Protein AF-0000000080324370 (afdb_homodimer)

Radius of gyration: 24.75 Å; Cα contacts (8 Å, |Δi|>4): 723; chains: 2; bounding box: 44×73×67 Å

pLDDT: mean 91.65, std 9.13, range [32.22, 98.56]

Foldseek 3Di:
DQPAAEAEEAEAAQLCLQVLQLVLCVVVVFAEAELLLVLLLLLVQCVVVVQDLVDPVSSVVSLVQWDWDWDQDPSDTWIATNRHTCRPVSPDDSSLVCSLSSCLRPVSVVSSLVVLLVVRRPTHYYYYYQQCCPRSNVPHPAAAYGDEDLLSSLVSVVVVCVVVPDDPQDSVNSSVSSVVRLCSQQVRPPRHRDDDPPHHYHYCHPPDSVVSNVVVCVRRVVVPPPVD/DQPAAEAEEAEAALLCQQVLQLVLCVVVVFAEAELLLVLLLLLVQCVVVVQDLVDPVSSVVSLVQWDWDWDQDPSDTWIATNNHTCRPVSPDDSSLVCSLSSCLRPVSVVSSLVVLLVVRRNTHYYYYYQQCCPRSNVPHPAAAYGDEDLLSSLVSVVVVCVVVPDDPQDSVNSSVSSVVSLCSQQVRPPRHRDDDPPHHYHYCHPPDSVVSNVVVCVRRVVVVPPVD

Sequence (456 aa):
MRKNVVVAIDGYSSCGKSTLAKALAKTLGFIYIDSGAMYRAVTLYFIRNQVNVSDETAVADALQHIELNFDSRDYESHITLNGEEVSEEIRQMPVSENVSEVSAIKLVRKEMVKQQQRMGKSKNIVMDGRDIGTTVFPDAQVKLFMTADPKVRAERRFKELQSKGDTTTSLEDVFENLAHRDYADTTRKESPLVRAEDAIILDNTDITPKEQLEFALNKVTPFIPQLAMRKNVVVAIDGYSSCGKSTLAKALAKTLGFIYIDSGAMYRAVTLYFIRNQVNVSDETAVADALQHIELNFDSRDYESHITLNGEEVSEEIRQMPVSENVSEVSAIKLVRKEMVKQQQRMGKSKNIVMDGRDIGTTVFPDAQVKLFMTADPKVRAERRFKELQSKGDTTTSLEDVFENLAHRDYADTTRKESPLVRAEDAIILDNTDITPKEQLEFALNKVTPFIPQLA

InterPro domains:
  IPR003136 Cytidylate kinase [MF_00238] (5-224)
  IPR003136 Cytidylate kinase [TIGR00017] (4-219)
  IPR011994 Cytidylate kinase domain [PF02224] (7-220)
  IPR011994 Cytidylate kinase domain [cd02020] (6-205)
  IPR027417 P-loop containing nucleoside triphosphate hydrolase [G3DSA:3.40.50.300] (1-224)
  IPR027417 P-loop containing nucleoside triphosphate hydrolase [SSF52540] (5-218)

Organism: NCBI:txid1503925

Secondary structure (DSSP, 8-state):
--SS-EEEEEE-TTSSHHHHHHHHHHHHTPEEEEHHHHHHHHHHHHHHTT--TT-HHHHHHHHTT--EEEEEETTEEEEEETTEE-TTGGGSHHHHTTHHHHHT-HHHHHHHHHHHHHHTSSS-EEEEESSIIIII-TT-SEEEEEE--HHHHHHHHHHHHHHTT--S--HHHHHHHHHHHHHHHHH-SSS-----TTPEEEE-TT--HHHHHHHHHHHHGGG-STT-/--SS-EEEEEE-TTSSHHHHHHHHHHHHTPEEEEHHHHHHHHHHHHHHTT--TT-HHHHHHHHTT--EEEEEETTEEEEEETTEE-TTGGGSHHHHTTHHHHHT-HHHHHHHHHHHHHHTSSS-EEEEESSIIIII-TT-SEEEEEE--HHHHHHHHHHHHHHTT--S--HHHHHHHHHHHHHHHHH-SSS-----TTPEEEE-TT--HHHHHHHHHHHHGGG-STT-

Solvent-accessible surface area (backbone atoms only — not comparable to full-atom values): 24807 Å² total; per-residue (Å²): 128,79,90,43,49,37,38,18,33,20,42,59,83,56,41,50,54,66,63,46,35,41,53,49,11,61,75,69,71,30,46,57,42,62,52,58,58,53,44,20,46,52,32,42,50,33,61,78,66,66,53,50,85,85,36,68,67,51,47,55,56,53,56,74,72,62,45,77,48,76,43,77,54,94,80,35,79,37,38,25,57,68,82,39,78,39,62,66,62,39,72,35,64,78,27,67,75,42,26,66,66,49,56,46,35,61,68,54,41,56,54,50,42,54,52,53,43,60,64,50,63,83,34,43,30,22,36,33,36,43,32,31,36,57,68,56,35,59,77,41,82,36,31,37,33,33,36,52,47,69,65,60,21,28,50,51,46,48,52,54,41,41,76,74,66,47,82,75,78,48,66,66,54,41,30,43,52,51,26,52,48,50,48,51,42,47,63,34,88,57,72,32,42,59,84,42,93,79,39,45,78,43,71,48,62,88,50,48,75,67,56,51,45,51,53,50,47,68,67,47,48,84,73,42,77,76,85,107,126,82,90,44,50,38,37,18,33,20,42,58,83,57,41,52,56,66,63,47,35,41,53,49,11,61,75,71,70,33,45,60,42,61,51,57,58,52,44,20,46,52,32,42,52,33,60,79,65,64,52,51,84,87,36,66,66,53,44,57,57,53,56,73,72,60,44,77,47,77,43,76,56,94,79,35,78,39,37,25,56,69,80,39,80,39,61,66,63,39,71,33,65,78,27,66,76,41,26,66,66,48,57,46,35,60,69,53,40,56,53,49,42,54,51,54,42,60,67,51,62,84,34,42,31,22,35,32,37,44,31,30,37,58,67,56,35,59,78,41,81,36,31,36,32,33,36,52,46,69,66,59,21,32,51,52,47,47,51,53,42,41,76,74,66,49,82,77,76,49,65,65,56,41,30,43,51,51,26,50,48,49,48,51,43,48,64,35,88,58,73,32,41,59,84,43,92,80,38,44,76,42,70,49,62,87,50,49,74,66,56,51,44,53,54,50,46,66,66,47,50,84,71,42,75,74,84,104

Structure (mmCIF, N/CA/C/O backbone):
data_AF-0000000080324370-model_v1
#
loop_
_entity.id
_entity.type
_entity.pdbx_description
1 polymer 'Cytidylate kinase'
#
loop_
_atom_site.group_PDB
_atom_site.id
_atom_site.type_symbol
_atom_site.label_atom_id
_atom_site.label_alt_id
_atom_site.label_comp_id
_atom_site.label_asym_id
_atom_site.label_entity_id
_atom_site.label_seq_id
_atom_site.pdbx_PDB_ins_code
_atom_site.Cartn_x
_atom_site.Cartn_y
_atom_site.Cartn_z
_atom_site.occupancy
_atom_site.B_iso_or_equiv
_atom_site.auth_seq_id
_atom_site.auth_comp_id
_atom_site.auth_asym_id
_atom_site.auth_atom_id
_atom_site.pdbx_PDB_model_num
ATOM 1 N N . MET A 1 1 ? -1.672 -35.5 6.922 1 47.38 1 MET A N 1
ATOM 2 C CA . MET A 1 1 ? -0.671 -34.469 7.086 1 47.38 1 MET A CA 1
ATOM 3 C C . MET A 1 1 ? 0.372 -34.531 5.977 1 47.38 1 MET A C 1
ATOM 5 O O . MET A 1 1 ? 0.711 -35.594 5.496 1 47.38 1 MET A O 1
ATOM 9 N N . ARG A 1 2 ? 0.413 -33.375 5.156 1 59.47 2 ARG A N 1
ATOM 10 C CA . ARG A 1 2 ? 1.308 -33.438 4.008 1 59.47 2 ARG A CA 1
ATOM 11 C C . ARG A 1 2 ? 2.699 -33.906 4.422 1 59.47 2 ARG A C 1
ATOM 13 O O . ARG A 1 2 ? 3.201 -33.5 5.477 1 59.47 2 ARG A O 1
ATOM 20 N N . LYS A 1 3 ? 3.168 -34.938 3.77 1 73.94 3 LYS A N 1
ATOM 21 C CA . LYS A 1 3 ? 4.508 -35.469 4.043 1 73.94 3 LYS A CA 1
ATOM 22 C C . LYS A 1 3 ? 5.578 -34.469 3.617 1 73.94 3 LYS A C 1
ATOM 24 O O . LYS A 1 3 ? 6.621 -34.344 4.266 1 73.94 3 LYS A O 1
ATOM 29 N N . ASN A 1 4 ? 5.227 -33.625 2.598 1 89.31 4 ASN A N 1
ATOM 30 C CA . ASN A 1 4 ? 6.188 -32.656 2.107 1 89.31 4 ASN A CA 1
ATOM 31 C C . ASN A 1 4 ? 5.91 -31.266 2.68 1 89.31 4 ASN A C 1
ATOM 33 O O . ASN A 1 4 ? 4.828 -31.016 3.207 1 89.31 4 ASN A O 1
ATOM 37 N N . VAL A 1 5 ? 6.906 -30.469 2.67 1 93.88 5 VAL A N 1
ATOM 38 C CA . VAL A 1 5 ? 6.789 -29.109 3.203 1 93.88 5 VAL A CA 1
ATOM 39 C C . VAL A 1 5 ? 6.449 -28.141 2.076 1 93.88 5 VAL A C 1
ATOM 41 O O . VAL A 1 5 ? 7.102 -28.141 1.031 1 93.88 5 VAL A O 1
ATOM 44 N N . VAL A 1 6 ? 5.387 -27.375 2.268 1 95.5 6 VAL A N 1
ATOM 45 C CA . VAL A 1 6 ? 4.984 -26.328 1.334 1 95.5 6 VAL A CA 1
ATOM 46 C C . VAL A 1 6 ? 5.086 -24.969 2.014 1 95.5 6 VAL A C 1
ATOM 48 O O . VAL A 1 6 ? 4.469 -24.734 3.055 1 95.5 6 VAL A O 1
ATOM 51 N N . VAL A 1 7 ? 5.914 -24.109 1.436 1 97.31 7 VAL A N 1
ATOM 52 C CA . VAL A 1 7 ? 5.988 -22.719 1.861 1 97.31 7 VAL A CA 1
ATOM 53 C C . VAL A 1 7 ? 5.266 -21.828 0.853 1 97.31 7 VAL A C 1
ATOM 55 O O . VAL A 1 7 ? 5.703 -21.688 -0.292 1 97.31 7 VAL A O 1
ATOM 58 N N . ALA A 1 8 ? 4.168 -21.234 1.292 1 97.88 8 ALA A N 1
ATOM 59 C CA . ALA A 1 8 ? 3.379 -20.328 0.453 1 97.88 8 ALA A CA 1
ATOM 60 C C . ALA A 1 8 ? 3.752 -18.875 0.708 1 97.88 8 ALA A C 1
ATOM 62 O O . ALA A 1 8 ? 3.748 -18.422 1.854 1 97.88 8 ALA A O 1
ATOM 63 N N . ILE A 1 9 ? 4.109 -18.188 -0.334 1 98.25 9 ILE A N 1
ATOM 64 C CA . ILE A 1 9 ? 4.434 -16.766 -0.233 1 98.25 9 ILE A CA 1
ATOM 65 C C . ILE A 1 9 ? 3.469 -15.953 -1.096 1 98.25 9 ILE A C 1
ATOM 67 O O . ILE A 1 9 ? 3.529 -16.016 -2.326 1 98.25 9 ILE A O 1
ATOM 71 N N . ASP A 1 10 ? 2.545 -15.258 -0.444 1 98.38 10 ASP A N 1
ATOM 72 C CA . ASP A 1 10 ? 1.617 -14.367 -1.136 1 98.38 10 ASP A CA 1
ATOM 73 C C . ASP A 1 10 ? 1.943 -12.906 -0.851 1 98.38 10 ASP A C 1
ATOM 75 O O . ASP A 1 10 ? 2.656 -12.594 0.107 1 98.38 10 ASP A O 1
ATOM 79 N N . GLY A 1 11 ? 1.398 -12.078 -1.651 1 97.25 11 GLY A N 1
ATOM 80 C CA . GLY A 1 11 ? 1.585 -10.648 -1.434 1 97.25 11 GLY A CA 1
ATOM 81 C C . GLY A 1 11 ? 1.381 -9.82 -2.688 1 97.25 11 GLY A C 1
ATOM 82 O O . GLY A 1 11 ? 1.076 -10.367 -3.752 1 97.25 11 GLY A O 1
ATOM 83 N N . TYR A 1 12 ? 1.552 -8.523 -2.553 1 95.38 12 TYR A N 1
ATOM 84 C CA . TYR A 1 12 ? 1.344 -7.574 -3.645 1 95.38 12 TYR A CA 1
ATOM 85 C C . TYR A 1 12 ? 2.496 -7.629 -4.641 1 95.38 12 TYR A C 1
ATOM 87 O O . TYR A 1 12 ? 3.555 -8.195 -4.344 1 95.38 12 TYR A O 1
ATOM 95 N N . SER A 1 13 ? 2.217 -7.094 -5.785 1 90.88 13 SER A N 1
ATOM 96 C CA . SER A 1 13 ? 3.27 -7.023 -6.793 1 90.88 13 SER A CA 1
ATOM 97 C C . SER A 1 13 ? 4.422 -6.137 -6.328 1 90.88 13 SER A C 1
ATOM 99 O O . SER A 1 13 ? 4.207 -5.16 -5.605 1 90.88 13 SER A O 1
ATOM 101 N N . SER A 1 14 ? 5.609 -6.523 -6.676 1 92.5 14 SER A N 1
ATOM 102 C CA . SER A 1 14 ? 6.824 -5.734 -6.488 1 92.5 14 SER A CA 1
ATOM 103 C C . SER A 1 14 ? 7.184 -5.621 -5.012 1 92.5 14 SER A C 1
ATOM 105 O O . SER A 1 14 ? 7.738 -4.605 -4.574 1 92.5 14 SER A O 1
ATOM 107 N N . CYS A 1 15 ? 6.824 -6.641 -4.223 1 94.88 15 CYS A N 1
ATOM 108 C CA . CYS A 1 15 ? 7.195 -6.672 -2.812 1 94.88 15 CYS A CA 1
ATOM 109 C C . CYS A 1 15 ? 8.383 -7.598 -2.58 1 94.88 15 CYS A C 1
ATOM 111 O O . CYS A 1 15 ? 8.742 -7.879 -1.435 1 94.88 15 CYS A O 1
ATOM 113 N N . GLY A 1 16 ? 8.914 -8.219 -3.637 1 92.25 16 GLY A N 1
ATOM 114 C CA . GLY A 1 16 ? 10.117 -9.023 -3.498 1 92.25 16 GLY A CA 1
ATOM 115 C C . GLY A 1 16 ? 9.836 -10.492 -3.248 1 92.25 16 GLY A C 1
ATOM 116 O O . GLY A 1 16 ? 10.695 -11.219 -2.76 1 92.25 16 GLY A O 1
ATOM 117 N N . LYS A 1 17 ? 8.688 -10.969 -3.5 1 94.25 17 LYS A N 1
ATOM 118 C CA . LYS A 1 17 ? 8.289 -12.344 -3.232 1 94.25 17 LYS A CA 1
ATOM 119 C C . LYS A 1 17 ? 9.18 -13.328 -3.979 1 94.25 17 LYS A C 1
ATOM 121 O O . LYS A 1 17 ? 9.648 -14.312 -3.398 1 94.25 17 LYS A O 1
ATOM 126 N N . SER A 1 18 ? 9.359 -13.062 -5.316 1 90.81 18 SER A N 1
ATOM 127 C CA . SER A 1 18 ? 10.133 -13.984 -6.137 1 90.81 18 SER A CA 1
ATOM 128 C C . SER A 1 18 ? 11.578 -14.062 -5.664 1 90.81 18 SER A C 1
ATOM 130 O O . SER A 1 18 ? 12.18 -15.141 -5.648 1 90.81 18 SER A O 1
ATOM 132 N N . THR A 1 19 ? 12.156 -12.898 -5.309 1 91.62 19 THR A N 1
ATOM 133 C CA . THR A 1 19 ? 13.516 -12.859 -4.789 1 91.62 19 THR A CA 1
ATOM 134 C C . THR A 1 19 ? 13.641 -13.703 -3.527 1 91.62 19 THR A C 1
ATOM 136 O O . THR A 1 19 ? 14.555 -14.523 -3.408 1 91.62 19 THR A O 1
ATOM 139 N N . LEU A 1 20 ? 12.734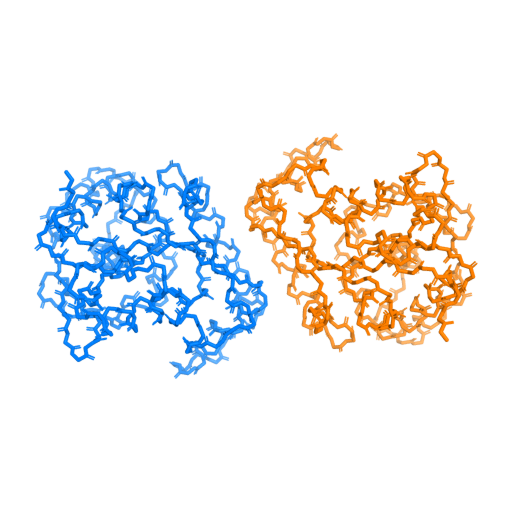 -13.547 -2.617 1 96 20 LEU A N 1
ATOM 140 C CA . LEU A 1 20 ? 12.742 -14.32 -1.382 1 96 20 LEU A CA 1
ATOM 141 C C . LEU A 1 20 ? 12.523 -15.805 -1.669 1 96 20 LEU A C 1
ATOM 143 O O . LEU A 1 20 ? 13.211 -16.656 -1.114 1 96 20 LEU A O 1
ATOM 147 N N . ALA A 1 21 ? 11.531 -16.078 -2.49 1 95.06 21 ALA A N 1
ATOM 148 C CA . ALA A 1 21 ? 11.172 -17.469 -2.791 1 95.06 21 ALA A CA 1
ATOM 149 C C . ALA A 1 21 ? 12.359 -18.234 -3.371 1 95.06 21 ALA A C 1
ATOM 151 O O . ALA A 1 21 ? 12.641 -19.359 -2.955 1 95.06 21 ALA A O 1
ATOM 152 N N . LYS A 1 22 ? 13.047 -17.609 -4.273 1 91.88 22 LYS A N 1
ATOM 153 C CA . LYS A 1 22 ? 14.211 -18.219 -4.898 1 91.88 22 LYS A CA 1
ATOM 154 C C . LYS A 1 22 ? 15.32 -18.484 -3.879 1 91.88 22 LYS A C 1
ATOM 156 O O . LYS A 1 22 ? 15.883 -19.578 -3.826 1 91.88 22 LYS A O 1
ATOM 161 N N . ALA A 1 23 ? 15.617 -17.453 -3.127 1 94.5 23 ALA A N 1
ATOM 162 C CA . ALA A 1 23 ? 16.672 -17.578 -2.125 1 94.5 23 ALA A CA 1
ATOM 163 C C . ALA A 1 23 ? 16.328 -18.656 -1.093 1 94.5 23 ALA A C 1
ATOM 165 O O . ALA A 1 23 ? 17.203 -19.438 -0.702 1 94.5 23 ALA A O 1
ATOM 166 N N . LEU A 1 24 ? 15.109 -18.703 -0.666 1 95.69 24 LEU A N 1
ATOM 167 C CA . LEU A 1 24 ? 14.648 -19.672 0.326 1 95.69 24 LEU A CA 1
ATOM 168 C C . LEU A 1 24 ? 14.719 -21.094 -0.223 1 95.69 24 LEU A C 1
ATOM 170 O O . LEU A 1 24 ? 15.203 -22 0.453 1 95.69 24 LEU A O 1
ATOM 174 N N . ALA A 1 25 ? 14.227 -21.266 -1.426 1 92.56 25 ALA A N 1
ATOM 175 C CA . ALA A 1 25 ? 14.266 -22.578 -2.078 1 92.56 25 ALA A CA 1
ATOM 176 C C . ALA A 1 25 ? 15.695 -23.062 -2.229 1 92.56 25 ALA A C 1
ATOM 178 O O . ALA A 1 25 ? 15.992 -24.234 -1.943 1 92.56 25 ALA A O 1
ATOM 179 N N . LYS A 1 26 ? 16.562 -22.188 -2.631 1 91.62 26 LYS A N 1
ATOM 180 C CA . LYS A 1 26 ? 17.969 -22.531 -2.801 1 91.62 26 LYS A CA 1
ATOM 181 C C . LYS A 1 26 ? 18.594 -22.953 -1.476 1 91.62 26 LYS A C 1
ATOM 183 O O . LYS A 1 26 ? 19.281 -23.984 -1.408 1 91.62 26 LYS A O 1
ATOM 188 N N . THR A 1 27 ? 18.375 -22.234 -0.472 1 93.75 27 THR A N 1
ATOM 189 C CA . THR A 1 27 ? 18.969 -22.484 0.836 1 93.75 27 THR A CA 1
ATOM 190 C C . THR A 1 27 ? 18.469 -23.797 1.416 1 93.75 27 THR A C 1
ATOM 192 O O . THR A 1 27 ? 19.234 -24.547 2.033 1 93.75 27 THR A O 1
ATOM 195 N N . LEU A 1 28 ? 17.203 -24.156 1.144 1 93.12 28 LEU A N 1
ATOM 196 C CA . LEU A 1 28 ? 16.578 -25.312 1.768 1 93.12 28 LEU A CA 1
ATOM 197 C C . LEU A 1 28 ? 16.656 -26.531 0.858 1 93.12 28 LEU A C 1
ATOM 199 O O . LEU A 1 28 ? 16.375 -27.656 1.285 1 93.12 28 LEU A O 1
ATOM 203 N N . GLY A 1 29 ? 17.016 -26.297 -0.378 1 88.5 29 GLY A N 1
ATOM 204 C CA . GLY A 1 29 ? 16.969 -27.375 -1.359 1 88.5 29 GLY A CA 1
ATOM 205 C C . GLY A 1 29 ? 15.562 -27.719 -1.798 1 88.5 29 GLY A C 1
ATOM 206 O O . GLY A 1 29 ? 15.258 -28.891 -2.047 1 88.5 29 GLY A O 1
ATOM 207 N N . PHE A 1 30 ? 14.641 -26.766 -1.726 1 90.56 30 PHE A N 1
ATOM 208 C CA . PHE A 1 30 ? 13.258 -26.938 -2.16 1 90.56 30 PHE A CA 1
ATOM 209 C C . PHE A 1 30 ? 13.109 -26.562 -3.629 1 90.56 30 PHE A C 1
ATOM 211 O O . PHE A 1 30 ? 13.992 -25.938 -4.215 1 90.56 30 PHE A O 1
ATOM 218 N N . ILE A 1 31 ? 12.055 -26.953 -4.215 1 87.5 31 ILE A N 1
ATOM 219 C CA . ILE A 1 31 ? 11.711 -26.516 -5.566 1 87.5 31 ILE A CA 1
ATOM 220 C C . ILE A 1 31 ? 10.977 -25.188 -5.516 1 87.5 31 ILE A C 1
ATOM 222 O O . ILE A 1 31 ? 10.055 -25 -4.715 1 87.5 31 ILE A O 1
ATOM 226 N N . TYR A 1 32 ? 11.43 -24.328 -6.301 1 91.69 32 TYR A N 1
ATOM 227 C CA . TYR A 1 32 ? 10.766 -23.031 -6.422 1 91.69 32 TYR A CA 1
ATOM 228 C C . TYR A 1 32 ? 9.75 -23.047 -7.562 1 91.69 32 TYR A C 1
ATOM 230 O O . TYR A 1 32 ? 10.062 -23.484 -8.672 1 91.69 32 TYR A O 1
ATOM 238 N N . ILE A 1 33 ? 8.516 -22.516 -7.27 1 88.75 33 ILE A N 1
ATOM 239 C CA . ILE A 1 33 ? 7.477 -22.438 -8.289 1 88.75 33 ILE A CA 1
ATOM 240 C C . ILE A 1 33 ? 6.93 -21.016 -8.352 1 88.75 33 ILE A C 1
ATOM 242 O O . ILE A 1 33 ? 6.422 -20.484 -7.352 1 88.75 33 ILE A O 1
ATOM 246 N N . ASP A 1 34 ? 7.023 -20.406 -9.461 1 91.75 34 ASP A N 1
ATOM 247 C CA . ASP A 1 34 ? 6.477 -19.078 -9.75 1 91.75 34 ASP A CA 1
ATOM 248 C C . ASP A 1 34 ? 5.074 -19.188 -10.344 1 91.75 34 ASP A C 1
ATOM 250 O O . ASP A 1 34 ? 4.91 -19.297 -11.555 1 91.75 34 ASP A O 1
ATOM 254 N N . SER A 1 35 ? 4.078 -19.031 -9.531 1 93.06 35 SER A N 1
ATOM 255 C CA . SER A 1 35 ? 2.711 -19.156 -10.023 1 93.06 35 SER A CA 1
ATOM 256 C C . SER A 1 35 ? 2.369 -18.062 -11.023 1 93.06 35 SER A C 1
ATOM 258 O O . SER A 1 35 ? 1.588 -18.266 -11.953 1 93.06 35 SER A O 1
ATOM 260 N N . GLY A 1 36 ? 2.939 -16.891 -10.875 1 92.56 36 GLY A N 1
ATOM 261 C CA . GLY A 1 36 ? 2.729 -15.805 -11.812 1 92.56 36 GLY A CA 1
ATOM 262 C C . GLY A 1 36 ? 3.17 -16.141 -13.227 1 92.56 36 GLY A C 1
ATOM 263 O O . GLY A 1 36 ? 2.488 -15.805 -14.195 1 92.56 36 GLY A O 1
ATOM 264 N N . ALA A 1 37 ? 4.277 -16.812 -13.281 1 92 37 ALA A N 1
ATOM 265 C CA . ALA A 1 37 ? 4.805 -17.203 -14.586 1 92 37 ALA A CA 1
ATOM 266 C C . ALA A 1 37 ? 3.822 -18.125 -15.32 1 92 37 ALA A C 1
ATOM 268 O O . ALA A 1 37 ? 3.721 -18.078 -16.547 1 92 37 ALA A O 1
ATOM 269 N N . MET A 1 38 ? 3.088 -18.906 -14.562 1 93.75 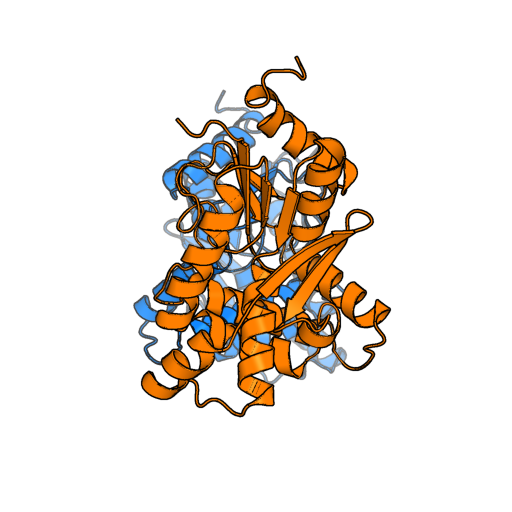38 MET A N 1
ATOM 270 C CA . MET A 1 38 ? 2.117 -19.812 -15.172 1 93.75 38 MET A CA 1
ATOM 271 C C . MET A 1 38 ? 0.989 -19.031 -15.836 1 93.75 38 MET A C 1
ATOM 273 O O . MET A 1 38 ? 0.643 -19.281 -16.984 1 93.75 38 MET A O 1
ATOM 277 N N . TYR A 1 39 ? 0.466 -18.078 -15.164 1 96 39 TYR A N 1
ATOM 278 C CA . TYR A 1 39 ? -0.613 -17.266 -15.719 1 96 39 TYR A CA 1
ATOM 279 C C . TYR A 1 39 ? -0.121 -16.438 -16.891 1 96 39 TYR A C 1
ATOM 281 O O . TYR A 1 39 ? -0.85 -16.234 -17.875 1 96 39 TYR A O 1
ATOM 289 N N . ARG A 1 40 ? 1.081 -16.016 -16.797 1 95.12 40 ARG A N 1
ATOM 290 C CA . ARG A 1 40 ? 1.671 -15.25 -17.875 1 95.12 40 ARG A CA 1
ATOM 291 C C . ARG A 1 40 ? 1.858 -16.109 -19.125 1 95.12 40 ARG A C 1
ATOM 293 O O . ARG A 1 40 ? 1.646 -15.656 -20.25 1 95.12 40 ARG A O 1
ATOM 300 N N . ALA A 1 41 ? 2.262 -17.344 -18.859 1 96.38 41 ALA A N 1
ATOM 301 C CA . ALA A 1 41 ? 2.434 -18.25 -19.984 1 96.38 41 ALA A CA 1
ATOM 302 C C . ALA A 1 41 ? 1.101 -18.531 -20.672 1 96.38 41 ALA A C 1
ATOM 304 O O . ALA A 1 41 ? 1.022 -18.562 -21.906 1 96.38 41 ALA A O 1
ATOM 305 N N . VAL A 1 42 ? 0.092 -18.734 -19.922 1 97.31 42 VAL A N 1
ATOM 306 C CA . VAL A 1 42 ? -1.245 -18.922 -20.469 1 97.31 42 VAL A CA 1
ATOM 307 C C . VAL A 1 42 ? -1.67 -17.688 -21.25 1 97.31 42 VAL A C 1
ATOM 309 O O . VAL A 1 42 ? -2.219 -17.781 -22.344 1 97.31 42 VAL A O 1
ATOM 312 N N . THR A 1 43 ? -1.415 -16.547 -20.688 1 97.69 43 THR A N 1
ATOM 313 C CA . THR A 1 43 ? -1.738 -15.289 -21.344 1 97.69 43 THR A CA 1
ATOM 314 C C . THR A 1 43 ?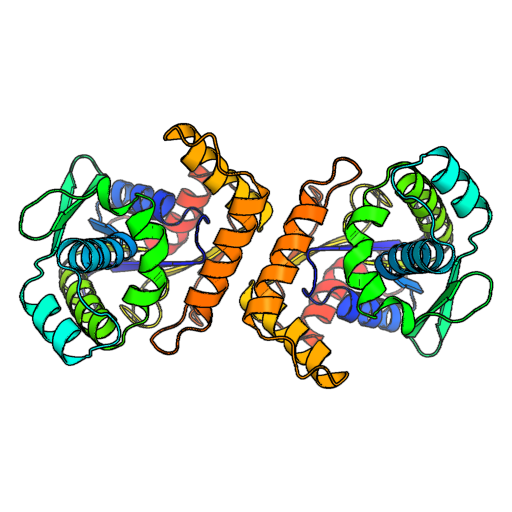 -1.011 -15.172 -22.688 1 97.69 43 THR A C 1
ATOM 316 O O . THR A 1 43 ? -1.6 -14.758 -23.688 1 97.69 43 THR A O 1
ATOM 319 N N . LEU A 1 44 ? 0.245 -15.523 -22.656 1 97.75 44 LEU A N 1
ATOM 320 C CA . LEU A 1 44 ? 1.028 -15.516 -23.891 1 97.75 44 LEU A CA 1
ATOM 321 C C . LEU A 1 44 ? 0.386 -16.391 -24.953 1 97.75 44 LEU A C 1
ATOM 323 O O . LEU A 1 44 ? 0.252 -15.984 -26.109 1 97.75 44 LEU A O 1
ATOM 327 N N . TYR A 1 45 ? -0.029 -17.594 -24.562 1 98.12 45 TYR A N 1
ATOM 328 C CA . TYR A 1 45 ? -0.705 -18.484 -25.484 1 98.12 45 TYR A CA 1
ATOM 329 C C . TYR A 1 45 ? -1.965 -17.844 -26.047 1 98.12 45 TYR A C 1
ATOM 331 O O . TYR A 1 45 ? -2.227 -17.922 -27.25 1 98.12 45 TYR A O 1
ATOM 339 N N . PHE A 1 46 ? -2.738 -17.234 -25.172 1 98.19 46 PHE A N 1
ATOM 340 C CA . PHE A 1 46 ? -3.98 -16.594 -25.594 1 98.19 46 PHE A CA 1
ATOM 341 C C . PHE A 1 46 ? -3.709 -15.484 -26.609 1 98.19 46 PHE A C 1
ATOM 343 O O . PHE A 1 46 ? -4.43 -15.352 -27.594 1 98.19 46 PHE A O 1
ATOM 350 N N . ILE A 1 47 ? -2.676 -14.719 -26.359 1 97.44 47 ILE A N 1
ATOM 351 C CA . ILE A 1 47 ? -2.305 -13.625 -27.266 1 97.44 47 ILE A CA 1
ATOM 352 C C . ILE A 1 47 ? -1.87 -14.195 -28.609 1 97.44 47 ILE A C 1
ATOM 354 O O . ILE A 1 47 ? -2.377 -13.781 -29.656 1 97.44 47 ILE A O 1
ATOM 358 N N . ARG A 1 48 ? -0.955 -15.18 -28.562 1 97.44 48 ARG A N 1
ATOM 359 C CA . ARG A 1 48 ? -0.391 -15.758 -29.781 1 97.44 48 ARG A CA 1
ATOM 360 C C . ARG A 1 48 ? -1.48 -16.391 -30.641 1 97.44 48 ARG A C 1
ATOM 362 O O . ARG A 1 48 ? -1.382 -16.391 -31.859 1 97.44 48 ARG A O 1
ATOM 369 N N . ASN A 1 49 ? -2.516 -16.875 -30.047 1 97.5 49 ASN A N 1
ATOM 370 C CA . ASN A 1 49 ? -3.547 -17.625 -30.766 1 97.5 49 ASN A CA 1
ATOM 371 C C . ASN A 1 49 ? -4.84 -16.812 -30.875 1 97.5 49 ASN A C 1
ATOM 373 O O . ASN A 1 49 ? -5.879 -17.359 -31.266 1 97.5 49 ASN A O 1
ATOM 377 N N . GLN A 1 50 ? -4.812 -15.602 -30.375 1 97 50 GLN A N 1
ATOM 378 C CA . GLN A 1 50 ? -5.938 -14.68 -30.469 1 97 50 GLN A CA 1
ATOM 379 C C . GLN A 1 50 ? -7.191 -15.273 -29.844 1 97 50 GLN A C 1
ATOM 381 O O . GLN A 1 50 ? -8.266 -15.266 -30.453 1 97 50 GLN A O 1
ATOM 386 N N . VAL A 1 51 ? -7.008 -15.812 -28.719 1 97.12 51 VAL A N 1
ATOM 387 C CA . VAL A 1 51 ? -8.125 -16.406 -28 1 97.12 51 VAL A CA 1
ATOM 388 C C . VAL A 1 51 ? -9.031 -15.297 -27.453 1 97.12 51 VAL A C 1
ATOM 390 O O . VAL A 1 51 ? -8.547 -14.352 -26.812 1 97.12 51 VAL A O 1
ATOM 393 N N . ASN A 1 52 ? -10.305 -15.352 -27.734 1 95.25 52 ASN A N 1
ATOM 394 C CA . ASN A 1 52 ? -11.266 -14.43 -27.141 1 95.25 52 ASN A CA 1
ATOM 395 C C . ASN A 1 52 ? -11.539 -14.766 -25.688 1 95.25 52 ASN A C 1
ATOM 397 O O . ASN A 1 52 ? -12.266 -15.719 -25.391 1 95.25 52 ASN A O 1
ATOM 401 N N . VAL A 1 53 ? -11.102 -13.961 -24.766 1 94.12 53 VAL A N 1
ATOM 402 C CA . VAL A 1 53 ? -11.117 -14.25 -23.344 1 94.12 53 VAL A CA 1
ATOM 403 C C . VAL A 1 53 ? -12.547 -14.156 -22.812 1 94.12 53 VAL A C 1
ATOM 405 O O . VAL A 1 53 ? -12.852 -14.656 -21.719 1 94.12 53 VAL A O 1
ATOM 408 N N . SER A 1 54 ? -13.438 -13.586 -23.578 1 93.38 54 SER A N 1
ATOM 409 C CA . SER A 1 54 ? -14.836 -13.469 -23.156 1 93.38 54 SER A CA 1
ATOM 410 C C . SER A 1 54 ? -15.648 -14.68 -23.594 1 93.38 54 SER A C 1
ATOM 412 O O . SER A 1 54 ? -16.797 -14.828 -23.203 1 93.38 54 SER A O 1
ATOM 414 N N . ASP A 1 55 ? -15.094 -15.539 -24.406 1 95.12 55 ASP A N 1
ATOM 415 C CA . ASP A 1 55 ? -15.734 -16.75 -24.906 1 95.12 55 ASP A CA 1
ATOM 416 C C . ASP A 1 55 ? -15.281 -17.984 -24.109 1 95.12 55 ASP A C 1
ATOM 418 O O . ASP A 1 55 ? -14.219 -18.531 -24.359 1 95.12 55 ASP A O 1
ATOM 422 N N . GLU A 1 56 ? -16.125 -18.469 -23.312 1 93.94 56 GLU A N 1
ATOM 423 C CA . GLU A 1 56 ? -15.805 -19.562 -22.406 1 93.94 56 GLU A CA 1
ATOM 424 C C . GLU A 1 56 ? -15.398 -20.812 -23.172 1 93.94 56 GLU A C 1
ATOM 426 O O . GLU A 1 56 ? -14.531 -21.578 -22.734 1 93.94 56 GLU A O 1
ATOM 431 N N . THR A 1 57 ? -16.078 -20.969 -24.234 1 96.38 57 THR A N 1
ATOM 432 C CA . THR A 1 57 ? -15.781 -22.141 -25.062 1 96.38 57 THR A CA 1
ATOM 433 C C . THR A 1 57 ? -14.383 -22.031 -25.672 1 96.38 57 THR A C 1
ATOM 435 O O . THR A 1 57 ? -13.633 -23 -25.688 1 96.38 57 THR A O 1
ATOM 438 N N . ALA A 1 58 ? -14.094 -20.844 -26.156 1 96.69 58 ALA A N 1
ATOM 439 C CA . ALA A 1 58 ? -12.773 -20.609 -26.734 1 96.69 58 ALA A CA 1
ATOM 440 C C . ALA A 1 58 ? -11.68 -20.781 -25.672 1 96.69 58 ALA A C 1
ATOM 442 O O . ALA A 1 58 ? -10.633 -21.359 -25.953 1 96.69 58 ALA A O 1
ATOM 443 N N . VAL A 1 59 ? -11.938 -20.344 -24.516 1 97.44 59 VAL A N 1
ATOM 444 C CA . VAL A 1 59 ? -10.984 -20.453 -23.422 1 97.44 59 VAL A CA 1
ATOM 445 C C . VAL A 1 59 ? -10.781 -21.922 -23.047 1 97.44 59 VAL A C 1
ATOM 447 O O . VAL A 1 59 ? -9.641 -22.375 -22.906 1 97.44 59 VAL A O 1
ATOM 450 N N . ALA A 1 60 ? -11.828 -22.656 -22.938 1 96.31 60 ALA A N 1
ATOM 451 C CA . ALA A 1 60 ? -11.766 -24.078 -22.578 1 96.31 60 ALA A CA 1
ATOM 452 C C . ALA A 1 60 ? -10.953 -24.859 -23.609 1 96.31 60 ALA A C 1
ATOM 454 O O . ALA A 1 60 ? -10.141 -25.703 -23.234 1 96.31 60 ALA A O 1
ATOM 455 N N . ASP A 1 61 ? -11.266 -24.562 -24.797 1 96.56 61 ASP A N 1
ATOM 456 C CA . ASP A 1 61 ? -10.562 -25.234 -25.891 1 96.56 61 ASP A CA 1
ATOM 457 C C . ASP A 1 61 ? -9.062 -24.922 -25.844 1 96.56 61 ASP A C 1
ATOM 459 O O . ASP A 1 61 ? -8.234 -25.828 -25.969 1 96.56 61 ASP A O 1
ATOM 463 N N . ALA A 1 62 ? -8.719 -23.688 -25.688 1 97.19 62 ALA A N 1
ATOM 464 C CA . ALA A 1 62 ? -7.328 -23.266 -25.641 1 97.19 62 ALA A CA 1
ATOM 465 C C . ALA A 1 62 ? -6.574 -23.953 -24.5 1 97.19 62 ALA A C 1
ATOM 467 O O . ALA A 1 62 ? -5.43 -24.375 -24.688 1 97.19 62 ALA A O 1
ATOM 468 N N . LEU A 1 63 ? -7.18 -24.125 -23.375 1 96.62 63 LEU A N 1
ATOM 469 C CA . LEU A 1 63 ? -6.543 -24.688 -22.188 1 96.62 63 LEU A CA 1
ATOM 470 C C . LEU A 1 63 ? -6.164 -26.156 -22.422 1 96.62 63 LEU A C 1
ATOM 472 O O . LEU A 1 63 ? -5.207 -26.656 -21.812 1 96.62 63 LEU A O 1
ATOM 476 N N . GLN A 1 64 ? -6.848 -26.781 -23.328 1 94.69 64 GLN A N 1
ATOM 477 C CA . GLN A 1 64 ? -6.559 -28.188 -23.641 1 94.69 64 GLN A CA 1
ATOM 478 C C . GLN A 1 64 ? -5.254 -28.312 -24.422 1 94.69 64 GLN A C 1
ATOM 480 O O . GLN A 1 64 ? -4.672 -29.391 -24.484 1 94.69 64 GLN A O 1
ATOM 485 N N . HIS A 1 65 ? -4.82 -27.25 -24.938 1 95.81 65 HIS A N 1
ATOM 486 C CA . HIS A 1 65 ? -3.643 -27.281 -25.797 1 95.81 65 HIS A CA 1
ATOM 487 C C . HIS A 1 65 ? -2.434 -26.656 -25.109 1 95.81 65 HIS A C 1
ATOM 489 O O . HIS A 1 65 ? -1.417 -26.391 -25.75 1 95.81 65 HIS A O 1
ATOM 495 N N . ILE A 1 66 ? -2.533 -26.422 -23.859 1 95.12 66 ILE A N 1
ATOM 496 C CA . ILE A 1 66 ? -1.462 -25.734 -23.125 1 95.12 66 ILE A CA 1
ATOM 497 C C . ILE A 1 66 ? -0.776 -26.734 -22.188 1 95.12 66 ILE A C 1
ATOM 499 O O . ILE A 1 66 ? -1.43 -27.359 -21.344 1 95.12 66 ILE A O 1
ATOM 503 N N . GLU A 1 67 ? 0.466 -26.922 -22.391 1 92.44 67 GLU A N 1
ATOM 504 C CA . GLU A 1 67 ? 1.319 -27.672 -21.484 1 92.44 67 GLU A CA 1
ATOM 505 C C . GLU A 1 67 ? 2.406 -26.781 -20.891 1 92.44 67 GLU A C 1
ATOM 507 O O . GLU A 1 67 ? 3.219 -26.219 -21.609 1 92.44 67 GLU A O 1
ATOM 512 N N . LEU A 1 68 ? 2.379 -26.641 -19.609 1 92.19 68 LEU A N 1
ATOM 513 C CA . LEU A 1 68 ? 3.363 -25.828 -18.906 1 92.19 68 LEU A CA 1
ATOM 514 C C . LEU A 1 68 ? 4.301 -26.719 -18.078 1 92.19 68 LEU A C 1
ATOM 516 O O . LEU A 1 68 ? 3.865 -27.703 -17.484 1 92.19 68 LEU A O 1
ATOM 520 N N . ASN A 1 69 ? 5.566 -26.422 -18.156 1 85.62 69 ASN A N 1
ATOM 521 C CA . ASN A 1 69 ? 6.562 -27.109 -17.344 1 85.62 69 ASN A CA 1
ATOM 522 C C . ASN A 1 69 ? 7.555 -26.125 -16.719 1 85.62 69 ASN A C 1
ATOM 524 O O . ASN A 1 69 ? 7.926 -25.125 -17.344 1 85.62 69 ASN A O 1
ATOM 528 N N . PHE A 1 70 ? 7.879 -26.391 -15.531 1 82.31 70 PHE A N 1
ATOM 529 C CA . PHE A 1 70 ? 8.891 -25.594 -14.844 1 82.31 70 PHE A CA 1
ATOM 530 C C . PHE A 1 70 ? 10.18 -26.391 -14.68 1 82.31 70 PHE A C 1
ATOM 532 O O . PHE A 1 70 ? 10.141 -27.594 -14.422 1 82.31 70 PHE A O 1
ATOM 539 N N . ASP A 1 71 ? 11.219 -25.812 -15.031 1 75.75 71 ASP A N 1
ATOM 540 C CA . ASP A 1 71 ? 12.531 -26.422 -14.828 1 75.75 71 ASP A CA 1
ATOM 541 C C . ASP A 1 71 ? 13.43 -25.516 -13.984 1 75.75 71 ASP A C 1
ATOM 543 O O . ASP A 1 71 ? 13.461 -24.312 -14.18 1 75.75 71 ASP A O 1
ATOM 547 N N . SER A 1 72 ? 13.828 -26.016 -12.883 1 68.56 72 SER A N 1
ATOM 548 C CA . SER A 1 72 ? 14.758 -25.266 -12.039 1 68.56 72 SER A CA 1
ATOM 549 C C . SER A 1 72 ? 16.203 -25.5 -12.461 1 68.56 72 SER A C 1
ATOM 551 O O . SER A 1 72 ? 16.672 -26.641 -12.477 1 68.56 72 SER A O 1
ATOM 553 N N . ARG A 1 73 ? 16.625 -24.703 -13.453 1 65.62 73 ARG A N 1
ATOM 554 C CA . ARG A 1 73 ? 18.062 -24.766 -13.75 1 65.62 73 ARG A CA 1
ATOM 555 C C . ARG A 1 73 ? 18.797 -23.578 -13.133 1 65.62 73 ARG A C 1
ATOM 557 O O . ARG A 1 73 ? 18.297 -22.438 -13.172 1 65.62 73 ARG A O 1
ATOM 564 N N . ASP A 1 74 ? 19.906 -23.75 -12.453 1 60.25 74 ASP A N 1
ATOM 565 C CA . ASP A 1 74 ? 20.781 -22.734 -11.891 1 60.25 74 ASP A CA 1
ATOM 566 C C . ASP A 1 74 ? 20.016 -21.859 -10.898 1 60.25 74 ASP A C 1
ATOM 568 O O . ASP A 1 74 ? 20.234 -20.641 -10.836 1 60.25 74 ASP A O 1
ATOM 572 N N . TYR A 1 75 ? 19.047 -22.453 -10.328 1 58.81 75 TYR A N 1
ATOM 573 C CA . TYR A 1 75 ? 18.266 -21.797 -9.281 1 58.81 75 TYR A CA 1
ATOM 574 C C . TYR A 1 75 ? 17.375 -20.703 -9.867 1 58.81 75 TYR A C 1
ATOM 576 O O . TYR A 1 75 ? 17.078 -19.719 -9.195 1 58.81 75 TYR A O 1
ATOM 584 N N . GLU A 1 76 ? 17.359 -20.797 -11.227 1 66.31 76 GLU A N 1
ATOM 585 C CA . GLU A 1 76 ? 16.375 -19.953 -11.891 1 66.31 76 GLU A CA 1
ATOM 586 C C . GLU A 1 76 ? 15.164 -20.75 -12.359 1 66.31 76 GLU A C 1
ATOM 588 O O . GLU A 1 76 ? 15.289 -21.938 -12.664 1 66.31 76 GLU A O 1
ATOM 593 N N . SER A 1 77 ? 14.008 -20.125 -12.18 1 70.25 77 SER A N 1
ATOM 594 C CA . SER A 1 77 ? 12.805 -20.797 -12.656 1 70.25 77 SER A CA 1
ATOM 595 C C . SER A 1 77 ? 12.555 -20.516 -14.133 1 70.25 77 SER A C 1
ATOM 597 O O . SER A 1 77 ? 12.461 -19.359 -14.547 1 70.25 77 SER A O 1
ATOM 599 N N . HIS A 1 78 ? 12.781 -21.625 -14.883 1 84.31 78 HIS A N 1
ATOM 600 C CA . HIS A 1 78 ? 12.445 -21.562 -16.297 1 84.31 78 HIS A CA 1
ATOM 601 C C . HIS A 1 78 ? 11.078 -22.188 -16.578 1 84.31 78 HIS A C 1
ATOM 603 O O . HIS A 1 78 ? 10.727 -23.188 -15.961 1 84.31 78 HIS A O 1
ATOM 609 N N . ILE A 1 79 ? 10.367 -21.5 -17.469 1 89.62 79 ILE A N 1
ATOM 610 C CA . ILE A 1 79 ? 9.055 -22.047 -17.812 1 89.62 79 ILE A CA 1
ATOM 611 C C . ILE A 1 79 ? 8.977 -22.281 -19.312 1 89.62 79 ILE A C 1
ATOM 613 O O . ILE A 1 79 ? 9.461 -21.469 -20.109 1 89.62 79 ILE A O 1
ATOM 617 N N . THR A 1 80 ? 8.445 -23.469 -19.625 1 93.25 80 THR A N 1
ATOM 618 C CA . THR A 1 80 ? 8.203 -23.766 -21.031 1 93.25 80 THR A CA 1
ATOM 619 C C . THR A 1 80 ? 6.707 -23.812 -21.328 1 93.25 80 THR A C 1
ATOM 621 O O . THR A 1 80 ? 5.918 -24.25 -20.5 1 93.25 80 THR A O 1
ATOM 624 N N . LEU A 1 81 ? 6.301 -23.297 -22.484 1 96.31 81 LEU A N 1
ATOM 625 C CA . LEU A 1 81 ? 4.961 -23.359 -23.062 1 96.31 81 LEU A CA 1
ATOM 626 C C . LEU A 1 81 ? 4.949 -24.266 -24.297 1 96.31 81 LEU A C 1
ATOM 628 O O . LEU A 1 81 ? 5.469 -23.891 -25.344 1 96.31 81 LEU A O 1
ATOM 632 N N . ASN A 1 82 ? 4.363 -25.484 -24.062 1 95.88 82 ASN A N 1
ATOM 633 C CA . ASN A 1 82 ? 4.352 -26.469 -25.141 1 95.88 82 ASN A CA 1
ATOM 634 C C . ASN A 1 82 ? 5.758 -26.75 -25.656 1 95.88 82 ASN A C 1
ATOM 636 O O . ASN A 1 82 ? 5.988 -26.75 -26.875 1 95.88 82 ASN A O 1
ATOM 640 N N . GLY A 1 83 ? 6.703 -26.797 -24.734 1 92.56 83 GLY A N 1
ATOM 641 C CA . GLY A 1 83 ? 8.07 -27.188 -25.047 1 92.56 83 GLY A CA 1
ATOM 642 C C . GLY A 1 83 ? 8.977 -26.016 -25.344 1 92.56 83 GLY A C 1
ATOM 643 O O . GLY A 1 83 ? 10.203 -26.156 -25.359 1 92.56 83 GLY A O 1
ATOM 644 N N . GLU A 1 84 ? 8.414 -24.844 -25.547 1 95.62 84 GLU A N 1
ATOM 645 C CA . GLU A 1 84 ? 9.195 -23.656 -25.859 1 95.62 84 GLU A CA 1
ATOM 646 C C . GLU A 1 84 ? 9.508 -22.859 -24.594 1 95.62 84 GLU A C 1
ATOM 648 O O . GLU A 1 84 ? 8.617 -22.578 -23.797 1 95.62 84 GLU A O 1
ATOM 653 N N . GLU A 1 85 ? 10.766 -22.516 -24.438 1 93.88 85 GLU A N 1
ATOM 654 C CA . GLU A 1 85 ? 11.133 -21.656 -23.312 1 93.88 85 GLU A CA 1
ATOM 655 C C . GLU A 1 85 ? 10.594 -20.25 -23.5 1 93.88 85 GLU A C 1
ATOM 657 O O . GLU A 1 85 ? 10.898 -19.594 -24.5 1 93.88 85 GLU A O 1
ATOM 662 N N . VAL A 1 86 ? 9.789 -19.781 -22.516 1 95 86 VAL A N 1
ATOM 663 C CA . VAL A 1 86 ? 9.156 -18.469 -22.703 1 95 86 VAL A CA 1
ATOM 664 C C . VAL A 1 86 ? 9.422 -17.594 -21.484 1 95 86 VAL A C 1
ATOM 666 O O . VAL A 1 86 ? 8.688 -16.625 -21.234 1 95 86 VAL A O 1
ATOM 669 N N . SER A 1 87 ? 10.445 -17.859 -20.703 1 90.25 87 SER A N 1
ATOM 670 C CA . SER A 1 87 ? 10.742 -17.188 -19.438 1 90.25 87 SER A CA 1
ATOM 671 C C . SER A 1 87 ? 10.891 -15.688 -19.641 1 90.25 87 SER A C 1
ATOM 673 O O . SER A 1 87 ? 10.461 -14.898 -18.797 1 90.25 87 SER A O 1
ATOM 675 N N . GLU A 1 88 ? 11.406 -15.242 -20.688 1 86.06 88 GLU A N 1
ATOM 676 C CA . GLU A 1 88 ? 11.625 -13.828 -20.953 1 86.06 88 GLU A CA 1
ATOM 677 C C . GLU A 1 88 ? 10.406 -13.195 -21.609 1 86.06 88 GLU A C 1
ATOM 679 O O . GLU A 1 88 ? 10.008 -12.086 -21.25 1 86.06 88 GLU A O 1
ATOM 684 N N . GLU A 1 89 ? 9.828 -13.883 -22.516 1 91 89 GLU A N 1
ATOM 685 C CA . GLU A 1 89 ? 8.727 -13.328 -23.297 1 91 89 GLU A CA 1
ATOM 686 C C . GLU A 1 89 ? 7.52 -13.031 -22.422 1 91 89 GLU A C 1
ATOM 688 O O . GLU A 1 89 ? 6.801 -12.047 -22.641 1 91 89 GLU A O 1
ATOM 693 N N . ILE A 1 90 ? 7.316 -13.82 -21.438 1 93.5 90 ILE A N 1
ATOM 694 C CA . ILE A 1 90 ? 6.133 -13.68 -20.594 1 93.5 90 ILE A CA 1
ATOM 695 C C . ILE A 1 90 ? 6.246 -12.422 -19.734 1 93.5 90 ILE A C 1
ATOM 697 O O . ILE A 1 90 ? 5.277 -12.008 -19.094 1 93.5 90 ILE A O 1
ATOM 701 N N . ARG A 1 91 ? 7.391 -11.797 -19.719 1 83.88 91 ARG A N 1
ATOM 702 C CA . ARG A 1 91 ? 7.605 -10.609 -18.891 1 83.88 91 ARG A CA 1
ATOM 703 C C . ARG A 1 91 ? 7.52 -9.336 -19.734 1 83.88 91 ARG A C 1
ATOM 705 O O . ARG A 1 91 ? 7.668 -8.227 -19.219 1 83.88 91 ARG A O 1
ATOM 712 N N . GLN A 1 92 ? 7.234 -9.508 -21.016 1 84.5 92 GLN A N 1
ATOM 713 C CA . GLN A 1 92 ? 7.109 -8.375 -21.922 1 84.5 92 GLN A CA 1
ATOM 714 C C . GLN A 1 92 ? 5.746 -7.703 -21.781 1 84.5 92 GLN A C 1
ATOM 716 O O . GLN A 1 92 ? 4.82 -8.281 -21.203 1 84.5 92 GLN A O 1
ATOM 721 N N . MET A 1 93 ? 5.562 -6.57 -22.328 1 81.81 93 MET A N 1
ATOM 722 C CA . MET A 1 93 ? 4.457 -5.641 -22.109 1 81.81 93 MET A CA 1
ATOM 723 C C . MET A 1 93 ? 3.137 -6.246 -22.562 1 81.81 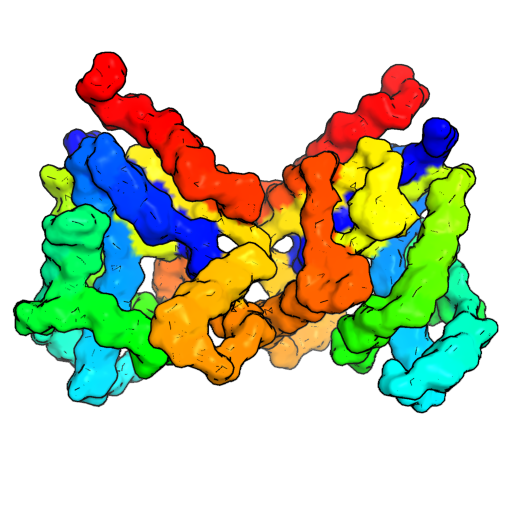93 MET A C 1
ATOM 725 O O . MET A 1 93 ? 2.121 -6.133 -21.875 1 81.81 93 MET A O 1
ATOM 729 N N . PRO A 1 94 ? 3.107 -6.855 -23.781 1 87.75 94 PRO A N 1
ATOM 730 C CA . PRO A 1 94 ? 1.817 -7.402 -24.203 1 87.75 94 PRO A CA 1
ATOM 731 C C . PRO A 1 94 ? 1.229 -8.375 -23.188 1 87.75 94 PRO A C 1
ATOM 733 O O . PRO A 1 94 ? 0.014 -8.391 -22.969 1 87.75 94 PRO A O 1
ATOM 736 N N . VAL A 1 95 ? 2.094 -9.109 -22.547 1 93.44 95 VAL A N 1
ATOM 737 C CA . VAL A 1 95 ? 1.625 -10.062 -21.547 1 93.44 95 VAL A CA 1
ATOM 738 C C . VAL A 1 95 ? 1.234 -9.312 -20.266 1 93.44 95 VAL A C 1
ATOM 740 O O . VAL A 1 95 ? 0.177 -9.57 -19.688 1 93.44 95 VAL A O 1
ATOM 743 N N . SER A 1 96 ? 2.02 -8.367 -19.844 1 85.19 96 SER A N 1
ATOM 744 C CA . SER A 1 96 ? 1.781 -7.598 -18.625 1 85.19 96 SER A CA 1
ATOM 745 C C . SER A 1 96 ? 0.454 -6.852 -18.688 1 85.19 96 SER A C 1
ATOM 747 O O . SER A 1 96 ? -0.222 -6.68 -17.672 1 85.19 96 SER A O 1
ATOM 749 N N . GLU A 1 97 ? 0.056 -6.523 -19.812 1 86.19 97 GLU A N 1
ATOM 750 C CA . GLU A 1 97 ? -1.15 -5.723 -20 1 86.19 97 GLU A CA 1
ATOM 751 C C . GLU A 1 97 ? -2.4 -6.598 -20 1 86.19 97 GLU A C 1
ATOM 753 O O . GLU A 1 97 ? -3.514 -6.098 -19.828 1 86.19 97 GLU A O 1
ATOM 758 N N . ASN A 1 98 ? -2.213 -7.91 -20.172 1 92.88 98 ASN A N 1
ATOM 759 C CA . ASN A 1 98 ? -3.379 -8.766 -20.375 1 92.88 98 ASN A CA 1
ATOM 760 C C . ASN A 1 98 ? -3.5 -9.812 -19.266 1 92.88 98 ASN A C 1
ATOM 762 O O . ASN A 1 98 ? -4.555 -10.43 -19.109 1 92.88 98 ASN A O 1
ATOM 766 N N . VAL A 1 99 ? -2.498 -9.977 -18.516 1 94.06 99 VAL A N 1
ATOM 767 C CA . VAL A 1 99 ? -2.43 -11.102 -17.578 1 94.06 99 VAL A CA 1
ATOM 768 C C . VAL A 1 99 ? -3.508 -10.953 -16.516 1 94.06 99 VAL A C 1
ATOM 770 O O . VAL A 1 99 ? -4.078 -11.945 -16.047 1 94.06 99 VAL A O 1
ATOM 773 N N . SER A 1 100 ? -3.811 -9.82 -16.125 1 91.12 100 SER A N 1
ATOM 774 C CA . SER A 1 100 ? -4.809 -9.617 -15.086 1 91.12 100 SER A CA 1
ATOM 775 C C . SER A 1 100 ? -6.184 -10.109 -15.531 1 91.12 100 SER A C 1
ATOM 777 O O . SER A 1 100 ? -6.902 -10.734 -14.758 1 91.12 100 SER A O 1
ATOM 779 N N . GLU A 1 101 ? -6.516 -9.812 -16.703 1 92.25 101 GLU A N 1
ATOM 780 C CA . GLU A 1 101 ? -7.801 -10.242 -17.25 1 92.25 101 GLU A CA 1
ATOM 781 C C . GLU A 1 101 ? -7.852 -11.758 -17.406 1 92.25 101 GLU A C 1
ATOM 783 O O . GLU A 1 101 ? -8.852 -12.391 -17.047 1 92.25 101 GLU A O 1
ATOM 788 N N . VAL A 1 102 ? -6.777 -12.305 -17.891 1 95.75 102 VAL A N 1
ATOM 789 C CA . VAL A 1 102 ? -6.715 -13.742 -18.156 1 95.75 102 VAL A CA 1
ATOM 790 C C . VAL A 1 102 ? -6.73 -14.508 -16.828 1 95.75 102 VAL A C 1
ATOM 792 O O . VAL A 1 102 ? -7.438 -15.508 -16.703 1 95.75 102 VAL A O 1
ATOM 795 N N . SER A 1 103 ? -5.961 -14.023 -15.867 1 95.12 103 SER A N 1
ATOM 796 C CA . SER A 1 103 ? -5.82 -14.711 -14.586 1 95.12 103 SER A CA 1
ATOM 797 C C . SER A 1 103 ? -7.105 -14.625 -13.766 1 95.12 103 SER A C 1
ATOM 799 O O . SER A 1 103 ? -7.273 -15.344 -12.781 1 95.12 103 SER A O 1
ATOM 801 N N . ALA A 1 104 ? -8.023 -13.797 -14.211 1 94 104 ALA A N 1
ATOM 802 C CA . ALA A 1 104 ? -9.273 -13.625 -13.477 1 94 104 ALA A CA 1
ATOM 803 C C . ALA A 1 104 ? -10.352 -14.586 -13.992 1 94 104 ALA A C 1
ATOM 805 O O . ALA A 1 104 ? -11.398 -14.75 -13.367 1 94 104 ALA A O 1
ATOM 806 N N . ILE A 1 105 ? -10.102 -15.234 -15.102 1 94.81 105 ILE A N 1
ATOM 807 C CA . ILE A 1 105 ? -11.07 -16.141 -15.703 1 94.81 105 ILE A CA 1
ATOM 808 C C . ILE A 1 105 ? -11.172 -17.422 -14.867 1 94.81 105 ILE A C 1
ATOM 810 O O . ILE A 1 105 ? -10.172 -18.078 -14.609 1 94.81 105 ILE A O 1
ATOM 814 N N . LYS A 1 106 ? -12.344 -17.812 -14.539 1 95.25 106 LYS A N 1
ATOM 815 C CA . LYS A 1 106 ? -12.609 -18.938 -13.641 1 95.25 106 LYS A CA 1
ATOM 816 C C . LYS A 1 106 ? -12 -20.234 -14.188 1 95.25 106 LYS A C 1
ATOM 818 O O . LYS A 1 106 ? -11.328 -20.953 -13.453 1 95.25 106 LYS A O 1
ATOM 823 N N . LEU A 1 107 ? -12.203 -20.469 -15.406 1 95.69 107 LEU A N 1
ATOM 824 C CA . LEU A 1 107 ? -11.719 -21.703 -16.016 1 95.69 107 LEU A CA 1
ATOM 825 C C . LEU A 1 107 ? -10.195 -21.766 -16 1 95.69 107 LEU A C 1
ATOM 827 O O . LEU A 1 107 ? -9.609 -22.812 -15.781 1 95.69 107 LEU A O 1
ATOM 831 N N . VAL A 1 108 ? -9.57 -20.672 -16.312 1 96.38 108 VAL A N 1
ATOM 832 C CA . VAL A 1 108 ? -8.117 -20.578 -16.297 1 96.38 108 VAL A CA 1
ATOM 833 C C . VAL A 1 108 ? -7.598 -20.875 -14.883 1 96.38 108 VAL A C 1
ATOM 835 O O . VAL A 1 108 ? -6.676 -21.672 -14.711 1 96.38 108 VAL A O 1
ATOM 838 N N . ARG A 1 109 ? -8.203 -20.281 -13.922 1 95.06 109 ARG A N 1
ATOM 839 C CA . ARG A 1 109 ? -7.754 -20.422 -12.539 1 95.06 109 ARG A CA 1
ATOM 840 C C . ARG A 1 109 ? -7.93 -21.859 -12.055 1 95.06 109 ARG A C 1
ATOM 842 O O . ARG A 1 109 ? -7.039 -22.406 -11.406 1 95.06 109 ARG A O 1
ATOM 849 N N . LYS A 1 110 ? -9.102 -22.422 -12.352 1 94.94 110 LYS A N 1
ATOM 850 C CA . LYS A 1 110 ? -9.344 -23.812 -11.969 1 94.94 110 LYS A CA 1
ATOM 851 C C . LYS A 1 110 ? -8.258 -24.734 -12.5 1 94.94 110 LYS A C 1
ATOM 853 O O . LYS A 1 110 ? -7.727 -25.562 -11.766 1 94.94 110 LYS A O 1
ATOM 858 N N . GLU A 1 111 ? -7.938 -24.547 -13.719 1 94.25 111 GLU A N 1
ATOM 859 C CA . GLU A 1 111 ? -6.938 -25.406 -14.352 1 94.25 111 GLU A CA 1
ATOM 860 C C . GLU A 1 111 ? -5.547 -25.141 -13.789 1 94.25 111 GLU A C 1
ATOM 862 O O . GLU A 1 111 ? -4.777 -26.078 -13.555 1 94.25 111 GLU A O 1
ATOM 867 N N . MET A 1 112 ? -5.172 -23.922 -13.602 1 94.44 112 MET A N 1
ATOM 868 C CA . MET A 1 112 ? -3.854 -23.578 -13.078 1 94.44 112 MET A CA 1
ATOM 869 C C . MET A 1 112 ? -3.689 -24.062 -11.641 1 94.44 112 MET A C 1
ATOM 871 O O . MET A 1 112 ? -2.629 -24.562 -11.273 1 94.44 112 MET A O 1
ATOM 875 N N . VAL A 1 113 ? -4.727 -23.891 -10.805 1 94.62 113 VAL A N 1
ATOM 876 C CA . VAL A 1 113 ? -4.688 -24.359 -9.422 1 94.62 113 VAL A CA 1
ATOM 877 C C . VAL A 1 113 ? -4.449 -25.859 -9.375 1 94.62 113 VAL A C 1
ATOM 879 O O . VAL A 1 113 ? -3.629 -26.344 -8.594 1 94.62 113 VAL A O 1
ATOM 882 N N . LYS A 1 114 ? -5.141 -26.562 -10.258 1 93.25 114 LYS A N 1
ATOM 883 C CA . LYS A 1 114 ? -4.961 -28.016 -10.344 1 93.25 114 LYS A CA 1
ATOM 884 C C . LYS A 1 114 ? -3.508 -28.359 -10.656 1 93.25 114 LYS A C 1
ATOM 886 O O . LYS A 1 114 ? -2.936 -29.266 -10.039 1 93.25 114 LYS A O 1
ATOM 891 N N . GLN A 1 115 ? -2.938 -27.688 -11.547 1 89.5 115 GLN A N 1
ATOM 892 C CA . GLN A 1 115 ? -1.551 -27.938 -11.93 1 89.5 115 GLN A CA 1
ATOM 893 C C . GLN A 1 115 ? -0.597 -27.578 -10.797 1 89.5 115 GLN A C 1
ATOM 895 O O . GLN A 1 115 ? 0.349 -28.312 -10.516 1 89.5 115 GLN A O 1
ATOM 900 N N . GLN A 1 116 ? -0.791 -26.453 -10.211 1 91.31 116 GLN A N 1
ATOM 901 C CA . GLN A 1 116 ? 0.029 -26.016 -9.086 1 91.31 116 GLN A CA 1
ATOM 902 C C . GLN A 1 116 ? -0.004 -27.031 -7.953 1 91.31 116 GLN A C 1
ATOM 904 O O . GLN A 1 116 ? 1.04 -27.391 -7.402 1 91.31 116 GLN A O 1
ATOM 909 N N . GLN A 1 117 ? -1.166 -27.5 -7.633 1 92.44 117 GLN A N 1
ATOM 910 C CA . GLN A 1 117 ? -1.331 -28.484 -6.566 1 92.44 117 GLN A CA 1
ATOM 911 C C . GLN A 1 117 ? -0.613 -29.797 -6.906 1 92.44 117 GLN A C 1
ATOM 913 O O . GLN A 1 117 ? -0.017 -30.422 -6.031 1 92.44 117 GLN A O 1
ATOM 918 N N . ARG A 1 118 ? -0.643 -30.156 -8.125 1 87.81 118 ARG A N 1
ATOM 919 C CA . ARG A 1 118 ? 0.057 -31.359 -8.555 1 87.81 118 ARG A CA 1
ATOM 920 C C . ARG A 1 118 ? 1.562 -31.219 -8.352 1 87.81 118 ARG A C 1
ATOM 922 O O . ARG A 1 118 ? 2.229 -32.188 -7.945 1 87.81 118 ARG A O 1
ATOM 929 N N . MET A 1 119 ? 2.076 -30.062 -8.602 1 83.06 119 MET A N 1
ATOM 930 C CA . MET A 1 119 ? 3.51 -29.828 -8.477 1 83.06 119 MET A CA 1
ATOM 931 C C . MET A 1 119 ? 3.939 -29.859 -7.012 1 83.06 119 MET A C 1
ATOM 933 O O . MET A 1 119 ? 5.09 -30.188 -6.707 1 83.06 119 MET A O 1
ATOM 937 N N . GLY A 1 120 ? 3.068 -29.562 -6.105 1 82.69 120 GLY A N 1
ATOM 938 C CA . GLY A 1 120 ? 3.387 -29.516 -4.688 1 82.69 120 GLY A CA 1
ATOM 939 C C . GLY A 1 120 ? 3.051 -30.797 -3.949 1 82.69 120 GLY A C 1
ATOM 940 O O . GLY A 1 120 ? 3.18 -30.859 -2.725 1 82.69 120 GLY A O 1
ATOM 941 N N . LYS A 1 121 ? 2.574 -31.781 -4.629 1 83 121 LYS A N 1
ATOM 942 C CA . LYS A 1 121 ? 2.084 -33 -3.99 1 83 121 LYS A CA 1
ATOM 943 C C . LYS A 1 121 ? 3.238 -33.844 -3.467 1 83 121 LYS A C 1
ATOM 945 O O . LYS A 1 121 ? 3.137 -34.438 -2.396 1 83 121 LYS A O 1
ATOM 950 N N . SER A 1 122 ? 4.371 -33.906 -4.07 1 79.62 122 SER A N 1
ATOM 951 C CA . SER A 1 122 ? 5.336 -34.938 -3.654 1 79.62 122 SER A CA 1
ATOM 952 C C . SER A 1 122 ? 6.719 -34.312 -3.445 1 79.62 122 SER A C 1
ATOM 954 O O . SER A 1 122 ? 7.715 -35.031 -3.342 1 79.62 122 SER A O 1
ATOM 956 N N . LYS A 1 123 ? 6.793 -33 -3.408 1 85.44 123 LYS A N 1
ATOM 957 C CA . LYS A 1 123 ? 8.086 -32.344 -3.244 1 85.44 123 LYS A CA 1
ATOM 958 C C . LYS A 1 123 ? 7.984 -31.156 -2.285 1 85.44 123 LYS A C 1
ATOM 960 O O . LYS A 1 123 ? 6.902 -30.609 -2.082 1 85.44 123 LYS A O 1
ATOM 965 N N . ASN A 1 124 ? 9.156 -30.969 -1.592 1 92.12 124 ASN A N 1
ATOM 966 C CA . ASN A 1 124 ? 9.258 -29.734 -0.837 1 92.12 124 ASN A CA 1
ATOM 967 C C . ASN A 1 124 ? 9.336 -28.516 -1.762 1 92.12 124 ASN A C 1
ATOM 969 O O . ASN A 1 124 ? 10.219 -28.438 -2.621 1 92.12 124 ASN A O 1
ATOM 973 N N . ILE A 1 125 ? 8.383 -27.562 -1.54 1 92 125 ILE A N 1
ATOM 974 C CA . ILE A 1 125 ? 8.328 -26.484 -2.525 1 92 125 ILE A CA 1
ATOM 975 C C . ILE A 1 125 ? 8.211 -25.141 -1.813 1 92 125 ILE A C 1
ATOM 977 O O . ILE A 1 125 ? 7.758 -25.078 -0.667 1 92 125 ILE A O 1
ATOM 981 N N . VAL A 1 126 ? 8.688 -24.141 -2.463 1 94.88 126 VAL A N 1
ATOM 982 C CA . VAL A 1 126 ? 8.391 -22.734 -2.199 1 94.88 126 VAL A CA 1
ATOM 983 C C . VAL A 1 126 ? 7.629 -22.141 -3.383 1 94.88 126 VAL A C 1
ATOM 985 O O . VAL A 1 126 ? 8.109 -22.172 -4.516 1 94.88 126 VAL A O 1
ATOM 988 N N . MET A 1 127 ? 6.422 -21.672 -3.107 1 94.62 127 MET A N 1
ATOM 989 C CA . MET A 1 127 ? 5.602 -21.125 -4.188 1 94.62 127 MET A CA 1
ATOM 990 C C . MET A 1 127 ? 5.164 -19.703 -3.869 1 94.62 127 MET A C 1
ATOM 992 O O . MET A 1 127 ? 4.738 -19.406 -2.75 1 94.62 127 MET A O 1
ATOM 996 N N . ASP A 1 128 ? 5.363 -18.812 -4.84 1 96.31 128 ASP A N 1
ATOM 997 C CA . ASP A 1 128 ? 4.918 -17.438 -4.613 1 96.31 128 ASP A CA 1
ATOM 998 C C . ASP A 1 128 ? 3.795 -17.062 -5.578 1 96.31 128 ASP A C 1
ATOM 1000 O O . ASP A 1 128 ? 3.701 -17.609 -6.676 1 96.31 128 ASP A O 1
ATOM 1004 N N . GLY A 1 129 ? 2.938 -16.188 -5.113 1 96 129 GLY A N 1
ATOM 1005 C CA . GLY A 1 129 ? 1.82 -15.734 -5.922 1 96 129 GLY A CA 1
ATOM 1006 C C . GLY A 1 129 ? 0.895 -14.789 -5.176 1 96 129 GLY A C 1
ATOM 1007 O O . GLY A 1 129 ? 1.354 -13.898 -4.465 1 96 129 GLY A O 1
ATOM 1008 N N . ARG A 1 130 ? -0.417 -14.953 -5.434 1 96.38 130 ARG A N 1
ATOM 1009 C CA . ARG A 1 130 ? -1.423 -14.07 -4.859 1 96.38 130 ARG A CA 1
ATOM 1010 C C . ARG A 1 130 ? -2.334 -14.82 -3.896 1 96.38 130 ARG A C 1
ATOM 1012 O O . ARG A 1 130 ? -2.875 -14.234 -2.957 1 96.38 130 ARG A O 1
ATOM 1019 N N . ASP A 1 131 ? -2.574 -16.078 -4.125 1 97.88 131 ASP A N 1
ATOM 1020 C CA . ASP A 1 131 ? -3.539 -16.828 -3.34 1 97.88 131 ASP A CA 1
ATOM 1021 C C . ASP A 1 131 ? -3.033 -18.25 -3.068 1 97.88 131 ASP A C 1
ATOM 1023 O O . ASP A 1 131 ? -3.812 -19.203 -3.07 1 97.88 131 ASP A O 1
ATOM 1027 N N . ILE A 1 132 ? -1.734 -18.375 -2.908 1 97.56 132 ILE A N 1
ATOM 1028 C CA . ILE A 1 132 ? -1.122 -19.672 -2.682 1 97.56 132 ILE A CA 1
ATOM 1029 C C . ILE A 1 132 ? -1.558 -20.219 -1.323 1 97.56 132 ILE A C 1
ATOM 1031 O O . ILE A 1 132 ? -2 -21.375 -1.221 1 97.56 132 ILE A O 1
ATOM 1035 N N . GLY A 1 133 ? -1.494 -19.469 -0.275 1 97.81 133 GLY A N 1
ATOM 1036 C CA . GLY A 1 133 ? -1.792 -19.906 1.079 1 97.81 133 GLY A CA 1
ATOM 1037 C C . GLY A 1 133 ? -3.279 -19.984 1.369 1 97.81 133 GLY A C 1
ATOM 1038 O O . GLY A 1 133 ? -3.691 -20.5 2.408 1 97.81 133 GLY A O 1
ATOM 1039 N N . THR A 1 134 ? -4.133 -19.469 0.507 1 97.62 134 THR A N 1
ATOM 1040 C CA . THR A 1 134 ? -5.574 -19.469 0.73 1 97.62 134 THR A CA 1
ATOM 1041 C C . THR A 1 134 ? -6.27 -20.469 -0.196 1 97.62 134 THR A C 1
ATOM 1043 O O . THR A 1 134 ? -7.012 -21.328 0.263 1 97.62 134 THR A O 1
ATOM 1046 N N . THR A 1 135 ? -5.965 -20.453 -1.493 1 97.06 135 THR A N 1
ATOM 1047 C CA . THR A 1 135 ? -6.691 -21.25 -2.469 1 97.06 135 THR A CA 1
ATOM 1048 C C . THR A 1 135 ? -5.863 -22.469 -2.898 1 97.06 135 THR A C 1
ATOM 1050 O O . THR A 1 135 ? -6.355 -23.594 -2.893 1 97.06 135 THR A O 1
ATOM 1053 N N . VAL A 1 136 ? -4.641 -22.297 -3.219 1 96.62 136 VAL A N 1
ATOM 1054 C CA . VAL A 1 136 ? -3.836 -23.359 -3.816 1 96.62 136 VAL A CA 1
ATOM 1055 C C . VAL A 1 136 ? -3.428 -24.359 -2.742 1 96.62 136 VAL A C 1
ATOM 1057 O O . VAL A 1 136 ? -3.664 -25.562 -2.889 1 96.62 136 VAL A O 1
ATOM 1060 N N . PHE A 1 137 ? -2.842 -23.828 -1.685 1 96.5 137 PHE A N 1
ATOM 1061 C CA . PHE A 1 137 ? -2.432 -24.672 -0.565 1 96.5 137 PHE A CA 1
ATOM 1062 C C . PHE A 1 137 ? -2.912 -24.094 0.757 1 96.5 137 PHE A C 1
ATOM 1064 O O . PHE A 1 137 ? -2.102 -23.656 1.582 1 96.5 137 PHE A O 1
ATOM 1071 N N . PRO A 1 138 ? -4.203 -24.172 1.053 1 96.69 138 PRO A N 1
ATOM 1072 C CA . PRO A 1 138 ? -4.723 -23.625 2.311 1 96.69 138 PRO A CA 1
ATOM 1073 C C . PRO A 1 138 ? -4.137 -24.328 3.539 1 96.69 138 PRO A C 1
ATOM 1075 O O . PRO A 1 138 ? -4.172 -23.766 4.641 1 96.69 138 PRO A O 1
ATOM 1078 N N . ASP A 1 139 ? -3.514 -25.469 3.285 1 94.81 139 ASP A N 1
ATOM 1079 C CA . ASP A 1 139 ? -2.98 -26.234 4.406 1 94.81 139 ASP A CA 1
ATOM 1080 C C . ASP A 1 139 ? -1.456 -26.156 4.449 1 94.81 139 ASP A C 1
ATOM 1082 O O . ASP A 1 139 ? -0.81 -26.953 5.145 1 94.81 139 ASP A O 1
ATOM 1086 N N . ALA A 1 140 ? -0.86 -25.266 3.686 1 96.38 140 ALA A N 1
ATOM 1087 C CA . ALA A 1 140 ? 0.592 -25.109 3.725 1 96.38 140 ALA A CA 1
ATOM 1088 C C . ALA A 1 140 ? 1.085 -24.938 5.156 1 96.38 140 ALA A C 1
ATOM 1090 O O . ALA A 1 140 ? 0.443 -24.25 5.961 1 96.38 140 ALA A O 1
ATOM 1091 N N . GLN A 1 141 ? 2.199 -25.484 5.438 1 95.75 141 GLN A N 1
ATOM 1092 C CA . GLN A 1 141 ? 2.746 -25.422 6.789 1 95.75 141 GLN A CA 1
ATOM 1093 C C . GLN A 1 141 ? 3.182 -24 7.148 1 95.75 141 GLN A C 1
ATOM 1095 O O . GLN A 1 141 ? 3.086 -23.594 8.305 1 95.75 141 GLN A O 1
ATOM 1100 N N . VAL A 1 142 ? 3.721 -23.312 6.156 1 97.75 142 VAL A N 1
ATOM 1101 C CA . VAL A 1 142 ? 4.141 -21.922 6.363 1 97.75 142 VAL A CA 1
ATOM 1102 C C . VAL A 1 142 ? 3.512 -21.031 5.301 1 97.75 142 VAL A C 1
ATOM 1104 O O . VAL A 1 142 ? 3.629 -21.297 4.102 1 97.75 142 VAL A O 1
ATOM 1107 N N . LYS A 1 143 ? 2.799 -20.047 5.762 1 98.44 143 LYS A N 1
ATOM 1108 C CA . LYS A 1 143 ? 2.219 -19.031 4.895 1 98.44 143 LYS A CA 1
ATOM 1109 C C . LYS A 1 143 ? 2.791 -17.656 5.207 1 98.44 143 LYS A C 1
ATOM 1111 O O . LYS A 1 143 ? 2.648 -17.156 6.328 1 98.44 143 LYS A O 1
ATOM 1116 N N . LEU A 1 144 ? 3.498 -17.125 4.254 1 98.56 144 LEU A N 1
ATOM 1117 C CA . LEU A 1 144 ? 4.004 -15.758 4.371 1 98.56 144 LEU A CA 1
ATOM 1118 C C . LEU A 1 144 ? 3.188 -14.797 3.51 1 98.56 144 LEU A C 1
ATOM 1120 O O . LEU A 1 144 ? 2.791 -15.141 2.395 1 98.56 144 LEU A O 1
ATOM 1124 N N . PHE A 1 145 ? 2.92 -13.641 4.043 1 98.25 145 PHE A N 1
ATOM 1125 C CA . PHE A 1 145 ? 2.332 -12.547 3.271 1 98.25 145 PHE A CA 1
ATOM 1126 C C . PHE A 1 145 ? 3.26 -11.344 3.246 1 98.25 145 PHE A C 1
ATOM 1128 O O . PHE A 1 145 ? 3.51 -10.719 4.281 1 98.25 145 PHE A O 1
ATOM 1135 N N . MET A 1 146 ? 3.707 -11.039 2.041 1 97.62 146 MET A N 1
ATOM 1136 C CA . MET A 1 146 ? 4.703 -9.984 1.913 1 97.62 146 MET A CA 1
ATOM 1137 C C . MET A 1 146 ? 4.047 -8.664 1.511 1 97.62 146 MET A C 1
ATOM 1139 O O . MET A 1 146 ? 3.143 -8.648 0.674 1 97.62 146 MET A O 1
ATOM 1143 N N . THR A 1 147 ? 4.5 -7.617 2.123 1 96.12 147 THR A N 1
ATOM 1144 C CA . THR A 1 147 ? 4.039 -6.27 1.812 1 96.12 147 THR A CA 1
ATOM 1145 C C . THR A 1 147 ? 5.191 -5.273 1.898 1 96.12 147 THR A C 1
ATOM 1147 O O . THR A 1 147 ? 6.277 -5.609 2.371 1 96.12 147 THR A O 1
ATOM 1150 N N . ALA A 1 148 ? 5.02 -4.121 1.334 1 96.06 148 ALA A N 1
ATOM 1151 C CA . ALA A 1 148 ? 5.949 -2.998 1.4 1 96.06 148 ALA A CA 1
ATOM 1152 C C . ALA A 1 148 ? 5.234 -1.678 1.128 1 96.06 148 ALA A C 1
ATOM 1154 O O . ALA A 1 148 ? 4.133 -1.664 0.571 1 96.06 148 ALA A O 1
ATOM 1155 N N . ASP A 1 149 ? 5.879 -0.651 1.482 1 95.12 149 ASP A N 1
ATOM 1156 C CA . ASP A 1 149 ? 5.316 0.666 1.192 1 95.12 149 ASP A CA 1
ATOM 1157 C C . ASP A 1 149 ? 5.172 0.88 -0.312 1 95.12 149 ASP A C 1
ATOM 1159 O O . ASP A 1 149 ? 6 0.415 -1.095 1 95.12 149 ASP A O 1
ATOM 1163 N N . PRO A 1 150 ? 4.184 1.649 -0.656 1 94.5 150 PRO A N 1
ATOM 1164 C CA . PRO A 1 150 ? 3.924 1.884 -2.078 1 94.5 150 PRO A CA 1
ATOM 1165 C C . PRO A 1 150 ? 5.137 2.453 -2.812 1 94.5 150 PRO A C 1
ATOM 1167 O O . PRO A 1 150 ? 5.457 2.008 -3.918 1 94.5 150 PRO A O 1
ATOM 1170 N N . LYS A 1 151 ? 5.793 3.375 -2.25 1 95.44 151 LYS A N 1
ATOM 1171 C CA . LYS A 1 151 ? 6.945 3.986 -2.908 1 95.44 151 LYS A CA 1
ATOM 1172 C C . LYS A 1 151 ? 8.055 2.963 -3.139 1 95.44 151 LYS A C 1
ATOM 1174 O O . LYS A 1 151 ? 8.656 2.926 -4.211 1 95.44 151 LYS A O 1
ATOM 1179 N N . VAL A 1 152 ? 8.305 2.189 -2.111 1 96.12 152 VAL A N 1
ATOM 1180 C CA . VAL A 1 152 ? 9.367 1.186 -2.182 1 96.12 152 VAL A CA 1
ATOM 1181 C C . VAL A 1 152 ? 9.047 0.179 -3.285 1 96.12 152 VAL A C 1
ATOM 1183 O O . VAL A 1 152 ? 9.922 -0.176 -4.078 1 96.12 152 VAL A O 1
ATOM 1186 N N . ARG A 1 153 ? 7.801 -0.264 -3.363 1 96.25 153 ARG A N 1
ATOM 1187 C CA . ARG A 1 153 ? 7.371 -1.177 -4.418 1 96.25 153 ARG A CA 1
ATOM 1188 C C . ARG A 1 153 ? 7.551 -0.547 -5.793 1 96.25 153 ARG A C 1
ATOM 1190 O O . ARG A 1 153 ? 8.086 -1.18 -6.707 1 96.25 153 ARG A O 1
ATOM 1197 N N . ALA A 1 154 ? 7.145 0.681 -5.91 1 95.88 154 ALA A N 1
ATOM 1198 C CA . ALA A 1 154 ? 7.219 1.386 -7.188 1 95.88 154 ALA A CA 1
ATOM 1199 C C . ALA A 1 154 ? 8.664 1.577 -7.625 1 95.88 154 ALA A C 1
ATOM 1201 O O . ALA A 1 154 ? 8.992 1.398 -8.797 1 95.88 154 ALA A O 1
ATOM 1202 N N . GLU A 1 155 ? 9.508 1.958 -6.695 1 96.62 155 GLU A N 1
ATOM 1203 C CA . GLU A 1 155 ? 10.914 2.178 -7.016 1 96.62 155 GLU A CA 1
ATOM 1204 C C . GLU A 1 155 ? 11.594 0.878 -7.441 1 96.62 155 GLU A C 1
ATOM 1206 O O . GLU A 1 155 ? 12.414 0.872 -8.367 1 96.62 155 GLU A O 1
ATOM 1211 N N . ARG A 1 156 ? 11.336 -0.193 -6.73 1 94 156 ARG A N 1
ATOM 1212 C CA . ARG A 1 156 ? 11.867 -1.498 -7.105 1 94 156 ARG A CA 1
ATOM 1213 C C . ARG A 1 156 ? 11.461 -1.87 -8.523 1 94 156 ARG A C 1
ATOM 1215 O O . ARG A 1 156 ? 12.305 -2.283 -9.328 1 94 156 ARG A O 1
ATOM 1222 N N . ARG A 1 157 ? 10.188 -1.743 -8.828 1 91.62 157 ARG A N 1
ATOM 1223 C CA . ARG A 1 157 ? 9.688 -2.055 -10.164 1 91.62 157 ARG A CA 1
ATOM 1224 C C . ARG A 1 157 ? 10.305 -1.131 -11.211 1 91.62 157 ARG A C 1
ATOM 1226 O O . ARG A 1 157 ? 10.664 -1.573 -12.305 1 91.62 157 ARG A O 1
ATOM 1233 N N . PHE A 1 158 ? 10.414 0.156 -10.883 1 94.69 158 PHE A N 1
ATOM 1234 C CA . PHE A 1 158 ? 10.992 1.149 -11.773 1 94.69 158 PHE A CA 1
ATOM 1235 C C . PHE A 1 158 ? 12.43 0.791 -12.125 1 94.69 158 PHE A C 1
ATOM 1237 O O . PHE A 1 158 ? 12.812 0.815 -13.297 1 94.69 158 PHE A O 1
ATOM 1244 N N . LYS A 1 159 ? 13.172 0.442 -11.133 1 94.31 159 LYS A N 1
ATOM 1245 C CA . LYS A 1 159 ? 14.562 0.046 -11.32 1 94.31 159 LYS A CA 1
ATOM 1246 C C . LYS A 1 159 ? 14.664 -1.208 -12.188 1 94.31 159 LYS A C 1
ATOM 1248 O O . LYS A 1 159 ? 15.547 -1.314 -13.039 1 94.31 159 LYS A O 1
ATOM 1253 N N . GLU A 1 160 ? 13.82 -2.188 -11.938 1 88.19 160 GLU A N 1
ATOM 1254 C CA . GLU A 1 160 ? 13.789 -3.406 -12.742 1 88.19 160 GLU A CA 1
ATOM 1255 C C . GLU A 1 160 ? 13.539 -3.092 -14.211 1 88.19 160 GLU A C 1
ATOM 1257 O O . GLU A 1 160 ? 14.195 -3.654 -15.094 1 88.19 160 GLU A O 1
ATOM 1262 N N . LEU A 1 161 ? 12.562 -2.225 -14.484 1 86.12 161 LEU A N 1
ATOM 1263 C CA . LEU A 1 161 ? 12.234 -1.838 -15.852 1 86.12 161 LEU A CA 1
ATOM 1264 C C . LEU A 1 161 ? 13.414 -1.138 -16.516 1 86.12 161 LEU A C 1
ATOM 1266 O O . LEU A 1 161 ? 13.727 -1.41 -17.688 1 86.12 161 LEU A O 1
ATOM 1270 N N . GLN A 1 162 ? 14.055 -0.3 -15.789 1 91.06 162 GLN A N 1
ATOM 1271 C CA . GLN A 1 162 ? 15.211 0.417 -16.312 1 91.06 162 GLN A CA 1
ATOM 1272 C C . GLN A 1 162 ? 16.344 -0.545 -16.656 1 91.06 162 GLN A C 1
ATOM 1274 O O . GLN A 1 162 ? 17.016 -0.389 -17.672 1 91.06 162 GLN A O 1
ATOM 1279 N N . SER A 1 163 ? 16.594 -1.422 -15.766 1 90.06 163 SER A N 1
ATOM 1280 C CA . SER A 1 163 ? 17.672 -2.389 -15.969 1 90.06 163 SER A CA 1
ATOM 1281 C C . SER A 1 163 ? 17.438 -3.227 -17.219 1 90.06 163 SER A C 1
ATOM 1283 O O . SER A 1 163 ? 18.375 -3.762 -17.797 1 90.06 163 SER A O 1
ATOM 1285 N N . LYS A 1 164 ? 16.203 -3.34 -17.672 1 83.5 164 LYS A N 1
ATOM 1286 C CA . LYS A 1 164 ? 15.852 -4.113 -18.859 1 83.5 164 LYS A CA 1
ATOM 1287 C C . LYS A 1 164 ? 15.758 -3.217 -20.094 1 83.5 164 LYS A C 1
ATOM 1289 O O . LYS A 1 164 ? 15.273 -3.645 -21.141 1 83.5 164 LYS A O 1
ATOM 1294 N N . GLY A 1 165 ? 16.062 -1.937 -19.906 1 87.5 165 GLY A N 1
ATOM 1295 C CA . GLY A 1 165 ? 16.203 -1.036 -21.031 1 87.5 165 GLY A CA 1
ATOM 1296 C C . GLY A 1 165 ? 14.984 -0.145 -21.234 1 87.5 165 GLY A C 1
ATOM 1297 O O . GLY A 1 165 ? 14.906 0.588 -22.234 1 87.5 165 GLY A O 1
ATOM 1298 N N . ASP A 1 166 ? 14.047 -0.187 -20.359 1 84.88 166 ASP A N 1
ATOM 1299 C CA . ASP A 1 166 ? 12.883 0.694 -20.453 1 84.88 166 ASP A CA 1
ATOM 1300 C C . ASP A 1 166 ? 13.234 2.113 -20.016 1 84.88 166 ASP A C 1
ATOM 1302 O O . ASP A 1 166 ? 13.523 2.348 -18.844 1 84.88 166 ASP A O 1
ATOM 1306 N N . THR A 1 167 ? 13.109 3.041 -20.938 1 88 167 THR A N 1
ATOM 1307 C CA . THR A 1 167 ? 13.461 4.418 -20.609 1 88 167 THR A CA 1
ATOM 1308 C C . THR A 1 167 ? 12.258 5.336 -20.766 1 88 167 THR A C 1
ATOM 1310 O O . THR A 1 167 ? 12.375 6.559 -20.625 1 88 167 THR A O 1
ATOM 1313 N N . THR A 1 168 ? 11.133 4.77 -21 1 90.94 168 THR A N 1
ATOM 1314 C CA . THR A 1 168 ? 9.984 5.602 -21.312 1 90.94 168 THR A CA 1
ATOM 1315 C C . THR A 1 168 ? 9 5.633 -20.156 1 90.94 168 THR A C 1
ATOM 1317 O O . THR A 1 168 ? 8.297 6.625 -19.953 1 90.94 168 THR A O 1
ATOM 1320 N N . THR A 1 169 ? 8.953 4.609 -19.438 1 90.56 169 THR A N 1
ATOM 1321 C CA . THR A 1 169 ? 8.008 4.527 -18.328 1 90.56 169 THR A CA 1
ATOM 1322 C C . THR A 1 169 ? 8.445 5.406 -17.172 1 90.56 169 THR A C 1
ATOM 1324 O O . THR A 1 169 ? 9.594 5.324 -16.719 1 90.56 169 THR A O 1
ATOM 1327 N N . SER A 1 170 ? 7.562 6.309 -16.625 1 94.94 170 SER A N 1
ATOM 1328 C CA . SER A 1 170 ? 7.875 7.164 -15.477 1 94.94 170 SER A CA 1
ATOM 1329 C C . SER A 1 170 ? 7.555 6.465 -14.156 1 94.94 170 SER A C 1
ATOM 1331 O O . SER A 1 170 ? 6.84 5.461 -14.141 1 94.94 170 SER A O 1
ATOM 1333 N N . LEU A 1 171 ? 8.102 6.965 -13.109 1 95.19 171 LEU A N 1
ATOM 1334 C CA . LEU A 1 171 ? 7.785 6.449 -11.773 1 95.19 171 LEU A CA 1
ATOM 1335 C C . LEU A 1 171 ? 6.297 6.582 -11.477 1 95.19 171 LEU A C 1
ATOM 1337 O O . LEU A 1 171 ? 5.699 5.699 -10.859 1 95.19 171 LEU A O 1
ATOM 1341 N N . GLU A 1 172 ? 5.688 7.66 -11.883 1 93.88 172 GLU A N 1
ATOM 1342 C CA . GLU A 1 172 ? 4.254 7.875 -11.719 1 93.88 172 GLU A CA 1
ATOM 1343 C C . GLU A 1 172 ? 3.449 6.797 -12.438 1 93.88 172 GLU A C 1
ATOM 1345 O O . GLU A 1 172 ? 2.469 6.281 -11.898 1 93.88 172 GLU A O 1
ATOM 1350 N N . ASP A 1 173 ? 3.889 6.461 -13.688 1 93.19 173 ASP A N 1
ATOM 1351 C CA . ASP A 1 173 ? 3.258 5.383 -14.445 1 93.19 173 ASP A CA 1
ATOM 1352 C C . ASP A 1 173 ? 3.309 4.066 -13.664 1 93.19 173 ASP A C 1
ATOM 1354 O O . ASP A 1 173 ? 2.35 3.293 -13.68 1 93.19 173 ASP A O 1
ATOM 1358 N N . VAL A 1 174 ? 4.434 3.869 -13.055 1 93.81 174 VAL A N 1
ATOM 1359 C CA . VAL A 1 174 ? 4.629 2.633 -12.305 1 93.81 174 VAL A CA 1
ATOM 1360 C C . VAL A 1 174 ? 3.666 2.59 -11.117 1 93.81 174 VAL A C 1
ATOM 1362 O O . VAL A 1 174 ? 3.043 1.561 -10.852 1 93.81 174 VAL A O 1
ATOM 1365 N N . PHE A 1 175 ? 3.498 3.709 -10.398 1 94.56 175 PHE A N 1
ATOM 1366 C CA . PHE A 1 175 ? 2.541 3.793 -9.305 1 94.56 175 PHE A CA 1
ATOM 1367 C C . PHE A 1 175 ? 1.142 3.418 -9.773 1 94.56 175 PHE A C 1
ATOM 1369 O O . PHE A 1 175 ? 0.448 2.637 -9.117 1 94.56 175 PHE A O 1
ATOM 1376 N N . GLU A 1 176 ? 0.761 3.961 -10.812 1 92.31 176 GLU A N 1
ATOM 1377 C CA . GLU A 1 176 ? -0.574 3.73 -11.359 1 92.31 176 GLU A CA 1
ATOM 1378 C C . GLU A 1 176 ? -0.758 2.273 -11.766 1 92.31 176 GLU A C 1
ATOM 1380 O O . GLU A 1 176 ? -1.819 1.688 -11.539 1 92.31 176 GLU A O 1
ATOM 1385 N N . ASN A 1 177 ? 0.267 1.745 -12.398 1 90.06 177 ASN A N 1
ATOM 1386 C CA . ASN A 1 177 ? 0.205 0.35 -12.82 1 90.06 177 ASN A CA 1
ATOM 1387 C C . ASN A 1 177 ? 0.075 -0.593 -11.625 1 90.06 177 ASN A C 1
ATOM 1389 O O . ASN A 1 177 ? -0.701 -1.55 -11.672 1 90.06 177 ASN A O 1
ATOM 1393 N N . LEU A 1 178 ? 0.831 -0.298 -10.625 1 92.81 178 LEU A N 1
ATOM 1394 C CA . LEU A 1 178 ? 0.765 -1.122 -9.422 1 92.81 178 LEU A CA 1
ATOM 1395 C C . LEU A 1 178 ? -0.62 -1.048 -8.789 1 92.81 178 LEU A C 1
ATOM 1397 O O . LEU A 1 178 ? -1.147 -2.059 -8.312 1 92.81 178 LEU A O 1
ATOM 1401 N N . ALA A 1 179 ? -1.187 0.148 -8.773 1 93.44 179 ALA A N 1
ATOM 1402 C CA . ALA A 1 179 ? -2.527 0.323 -8.219 1 93.44 179 ALA A CA 1
ATOM 1403 C C . ALA A 1 179 ? -3.557 -0.481 -9.008 1 93.44 179 ALA A C 1
ATOM 1405 O O . ALA A 1 179 ? -4.457 -1.09 -8.43 1 93.44 179 ALA A O 1
ATOM 1406 N N . HIS A 1 180 ? -3.432 -0.424 -10.266 1 91.88 180 HIS A N 1
ATOM 1407 C CA . HIS A 1 180 ? -4.336 -1.186 -11.125 1 91.88 180 HIS A CA 1
ATOM 1408 C C . HIS A 1 180 ? -4.219 -2.682 -10.852 1 91.88 180 HIS A C 1
ATOM 1410 O O . HIS A 1 180 ? -5.23 -3.387 -10.797 1 91.88 180 HIS A O 1
ATOM 1416 N N . ARG A 1 181 ? -3.029 -3.109 -10.68 1 90.5 181 ARG A N 1
ATOM 1417 C CA . ARG A 1 181 ? -2.807 -4.527 -10.414 1 90.5 181 ARG A CA 1
ATOM 1418 C C . ARG A 1 181 ? -3.338 -4.918 -9.039 1 90.5 181 ARG A C 1
ATOM 1420 O O . ARG A 1 181 ? -3.947 -5.977 -8.883 1 90.5 181 ARG A O 1
ATOM 1427 N N . ASP A 1 182 ? -3.078 -4.066 -8.117 1 95.06 182 ASP A N 1
ATOM 1428 C CA . ASP A 1 182 ? -3.609 -4.328 -6.781 1 95.06 182 ASP A CA 1
ATOM 1429 C C . ASP A 1 182 ? -5.133 -4.426 -6.809 1 95.06 182 ASP A C 1
ATOM 1431 O O . ASP A 1 182 ? -5.715 -5.312 -6.176 1 95.06 182 ASP A O 1
ATOM 1435 N N . TYR A 1 183 ? -5.758 -3.498 -7.484 1 95.06 183 TYR A N 1
ATOM 1436 C CA . TYR A 1 183 ? -7.207 -3.527 -7.629 1 95.06 183 TYR A CA 1
ATOM 1437 C C . TYR A 1 183 ? -7.668 -4.844 -8.242 1 95.06 183 TYR A C 1
ATOM 1439 O O . TYR A 1 183 ? -8.531 -5.523 -7.684 1 95.06 183 TYR A O 1
ATOM 1447 N N . ALA A 1 184 ? -7.051 -5.219 -9.375 1 93.69 184 ALA A N 1
ATOM 1448 C CA . ALA A 1 184 ? -7.43 -6.43 -10.086 1 93.69 184 ALA A CA 1
ATOM 1449 C C . ALA A 1 184 ? -7.227 -7.668 -9.219 1 93.69 184 ALA A C 1
ATOM 1451 O O . ALA A 1 184 ? -8.109 -8.523 -9.125 1 93.69 184 ALA A O 1
ATOM 1452 N N . ASP A 1 185 ? -6.125 -7.73 -8.5 1 95.25 185 ASP A N 1
ATOM 1453 C CA . ASP A 1 185 ? -5.762 -8.906 -7.719 1 95.25 185 ASP A CA 1
ATOM 1454 C C . ASP A 1 185 ? -6.664 -9.055 -6.496 1 95.25 185 ASP A C 1
ATOM 1456 O O . ASP A 1 185 ? -6.965 -10.172 -6.066 1 95.25 185 ASP A O 1
ATOM 1460 N N . THR A 1 186 ? -7.062 -7.934 -5.98 1 96.38 186 THR A N 1
ATOM 1461 C CA . THR A 1 186 ? -7.734 -7.996 -4.688 1 96.38 186 THR A CA 1
ATOM 1462 C C . THR A 1 186 ? -9.25 -8.047 -4.863 1 96.38 186 THR A C 1
ATOM 1464 O O . THR A 1 186 ? -9.977 -8.375 -3.922 1 96.38 186 THR A O 1
ATOM 1467 N N . THR A 1 187 ? -9.766 -7.676 -6.051 1 94.81 187 THR A N 1
ATOM 1468 C CA . THR A 1 187 ? -11.211 -7.535 -6.168 1 94.81 187 THR A CA 1
ATOM 1469 C C . THR A 1 187 ? -11.781 -8.57 -7.137 1 94.81 187 THR A C 1
ATOM 1471 O O . THR A 1 187 ? -12.992 -8.695 -7.281 1 94.81 187 THR A O 1
ATOM 1474 N N . ARG A 1 188 ? -10.867 -9.336 -7.82 1 92.62 188 ARG A N 1
ATOM 1475 C CA . ARG A 1 188 ? -11.383 -10.367 -8.711 1 92.62 188 ARG A CA 1
ATOM 1476 C C . ARG A 1 188 ? -12.273 -11.344 -7.961 1 92.62 188 ARG A C 1
ATOM 1478 O O . ARG A 1 188 ? -12.016 -11.656 -6.793 1 92.62 188 ARG A O 1
ATOM 1485 N N . LYS A 1 189 ? -13.234 -11.82 -8.656 1 92 189 LYS A N 1
ATOM 1486 C CA . LYS A 1 189 ? -14.242 -12.695 -8.055 1 92 189 LYS A CA 1
ATOM 1487 C C . LYS A 1 189 ? -13.633 -14.031 -7.641 1 92 189 LYS A C 1
ATOM 1489 O O . LYS A 1 189 ? -13.938 -14.547 -6.566 1 92 189 LYS A O 1
ATOM 1494 N N . GLU A 1 190 ? -12.734 -14.523 -8.5 1 92.94 190 GLU A N 1
ATOM 1495 C CA . GLU A 1 190 ? -12.164 -15.852 -8.266 1 92.94 190 GLU A CA 1
ATOM 1496 C C . GLU A 1 190 ? -10.844 -15.766 -7.512 1 92.94 190 GLU A C 1
ATOM 1498 O O . GLU A 1 190 ? -9.836 -15.328 -8.062 1 92.94 190 GLU A O 1
ATOM 1503 N N . SER A 1 191 ? -10.773 -16.203 -6.285 1 93.81 191 SER A N 1
ATOM 1504 C CA . SER A 1 191 ? -9.57 -16.359 -5.477 1 93.81 191 SER A CA 1
ATOM 1505 C C . SER A 1 191 ? -8.789 -15.055 -5.391 1 93.81 191 SER A C 1
ATOM 1507 O O . SER A 1 191 ? -7.613 -15 -5.758 1 93.81 191 SER A O 1
ATOM 1509 N N . PRO A 1 192 ? -9.375 -14.039 -4.902 1 96.12 192 PRO A N 1
ATOM 1510 C CA . PRO A 1 192 ? -8.695 -12.75 -4.785 1 96.12 192 PRO A CA 1
ATOM 1511 C C . PRO A 1 192 ? -7.504 -12.797 -3.828 1 96.12 192 PRO A C 1
ATOM 1513 O O . PRO A 1 192 ? -7.383 -13.727 -3.033 1 96.12 192 PRO A O 1
ATOM 1516 N N . LEU A 1 193 ? -6.598 -11.875 -3.99 1 96.5 193 LEU A N 1
ATOM 1517 C CA . LEU A 1 193 ? -5.508 -11.688 -3.041 1 96.5 193 LEU A CA 1
ATOM 1518 C C . LEU A 1 193 ? -6.043 -11.273 -1.676 1 96.5 193 LEU A C 1
ATOM 1520 O O . LEU A 1 193 ? -6.625 -10.195 -1.534 1 96.5 193 LEU A O 1
ATOM 1524 N N . VAL A 1 194 ? -5.914 -12.148 -0.738 1 94.5 194 VAL A N 1
ATOM 1525 C CA . VAL A 1 194 ? -6.309 -11.898 0.645 1 94.5 194 VAL A CA 1
ATOM 1526 C C . VAL A 1 194 ? -5.258 -12.484 1.592 1 94.5 194 VAL A C 1
ATOM 1528 O O . VAL A 1 194 ? -4.645 -13.508 1.292 1 94.5 194 VAL A O 1
ATOM 1531 N N . ARG A 1 195 ? -5.023 -11.82 2.648 1 94.06 195 ARG A N 1
ATOM 1532 C CA . ARG A 1 195 ? -4.18 -12.398 3.691 1 94.06 195 ARG A CA 1
ATOM 1533 C C . ARG A 1 195 ? -4.84 -13.609 4.324 1 94.06 195 ARG A C 1
ATOM 1535 O O . ARG A 1 195 ? -5.961 -13.523 4.836 1 94.06 195 ARG A O 1
ATOM 1542 N N . ALA A 1 196 ? -4.141 -14.695 4.273 1 96.06 196 ALA A N 1
ATOM 1543 C CA . ALA A 1 196 ? -4.645 -15.82 5.059 1 96.06 196 ALA A CA 1
ATOM 1544 C C . ALA A 1 196 ? -4.629 -15.5 6.551 1 96.06 196 ALA A C 1
ATOM 1546 O O . ALA A 1 196 ? -3.729 -14.812 7.035 1 96.06 196 ALA A O 1
ATOM 1547 N N . GLU A 1 197 ? -5.574 -16.031 7.312 1 94 197 GLU A N 1
ATOM 1548 C CA . GLU A 1 197 ? -5.703 -15.758 8.742 1 94 197 GLU A CA 1
ATOM 1549 C C . GLU A 1 197 ? -4.43 -16.125 9.492 1 94 197 GLU A C 1
ATOM 1551 O O . GLU A 1 197 ? -4.047 -15.453 10.453 1 94 197 GLU A O 1
ATOM 1556 N N . ASP A 1 198 ? -3.797 -17.172 9.031 1 96.81 198 ASP A N 1
ATOM 1557 C CA . ASP A 1 198 ? -2.623 -17.688 9.727 1 96.81 198 ASP A CA 1
ATOM 1558 C C . ASP A 1 198 ? -1.339 -17.312 8.992 1 96.81 198 ASP A C 1
ATOM 1560 O O . ASP A 1 198 ? -0.283 -17.906 9.227 1 96.81 198 ASP A O 1
ATOM 1564 N N . ALA A 1 199 ? -1.443 -16.391 8.086 1 97.62 199 ALA A N 1
ATOM 1565 C CA . ALA A 1 199 ? -0.246 -15.961 7.367 1 97.62 199 ALA A CA 1
ATOM 1566 C C . ALA A 1 199 ? 0.646 -15.094 8.25 1 97.62 199 ALA A C 1
ATOM 1568 O O . ALA A 1 199 ? 0.151 -14.273 9.031 1 97.62 199 ALA A O 1
ATOM 1569 N N . ILE A 1 200 ? 1.905 -15.328 8.148 1 97.75 200 ILE A N 1
ATOM 1570 C CA . ILE A 1 200 ? 2.896 -14.469 8.789 1 97.75 200 ILE A CA 1
ATOM 1571 C C . ILE A 1 200 ? 3.207 -13.273 7.898 1 97.75 200 ILE A C 1
ATOM 1573 O O . ILE A 1 200 ? 3.621 -13.445 6.746 1 97.75 200 ILE A O 1
ATOM 1577 N N . ILE A 1 201 ? 3.027 -12.078 8.438 1 96.69 201 ILE A N 1
ATOM 1578 C CA . ILE A 1 201 ? 3.211 -10.867 7.648 1 96.69 201 ILE A CA 1
ATOM 1579 C C . ILE A 1 201 ? 4.688 -10.484 7.621 1 96.69 201 ILE A C 1
ATOM 1581 O O . ILE A 1 201 ? 5.336 -10.422 8.672 1 96.69 201 ILE A O 1
ATOM 1585 N N . LEU A 1 202 ? 5.215 -10.344 6.473 1 97 202 LEU A N 1
ATOM 1586 C CA . LEU A 1 202 ? 6.578 -9.859 6.281 1 97 202 LEU A CA 1
ATOM 1587 C C . LEU A 1 202 ? 6.582 -8.523 5.547 1 97 202 LEU A C 1
ATOM 1589 O O . LEU A 1 202 ? 6.43 -8.484 4.324 1 97 202 LEU A O 1
ATOM 1593 N N . ASP A 1 203 ? 6.75 -7.465 6.27 1 95.69 203 ASP A N 1
ATOM 1594 C CA . ASP A 1 203 ? 6.938 -6.141 5.688 1 95.69 203 ASP A CA 1
ATOM 1595 C C . ASP A 1 203 ? 8.398 -5.898 5.336 1 95.69 203 ASP A C 1
ATOM 1597 O O . ASP A 1 203 ? 9.234 -5.684 6.223 1 95.69 203 ASP A O 1
ATOM 1601 N N . ASN A 1 204 ? 8.703 -5.898 4.09 1 94.69 204 ASN A N 1
ATOM 1602 C CA . ASN A 1 204 ? 10.109 -5.793 3.736 1 94.69 204 ASN A CA 1
ATOM 1603 C C . ASN A 1 204 ? 10.469 -4.379 3.289 1 94.69 204 ASN A C 1
ATOM 1605 O O . ASN A 1 204 ? 11.383 -4.191 2.477 1 94.69 204 ASN A O 1
ATOM 1609 N N . THR A 1 205 ? 9.758 -3.385 3.74 1 95 205 THR A N 1
ATOM 1610 C CA . THR A 1 205 ? 10 -1.984 3.408 1 95 205 THR A CA 1
ATOM 1611 C C . THR A 1 205 ? 11.445 -1.595 3.727 1 95 205 THR A C 1
ATOM 1613 O O . THR A 1 205 ? 12.133 -1.004 2.891 1 95 205 THR A O 1
ATOM 1616 N N . ASP A 1 206 ? 11.883 -1.957 4.914 1 92.81 206 ASP A N 1
ATOM 1617 C CA . ASP A 1 206 ? 13.164 -1.438 5.379 1 92.81 206 ASP A CA 1
ATOM 1618 C C . ASP A 1 206 ? 14.141 -2.574 5.68 1 92.81 206 ASP A C 1
ATOM 1620 O O . ASP A 1 206 ? 15.023 -2.43 6.523 1 92.81 206 ASP A O 1
ATOM 1624 N N . ILE A 1 207 ? 13.93 -3.711 5.074 1 93.31 207 ILE A N 1
ATOM 1625 C CA . ILE A 1 207 ? 14.82 -4.816 5.387 1 93.31 207 ILE A CA 1
ATOM 1626 C C . ILE A 1 207 ? 15.523 -5.285 4.113 1 93.31 207 ILE A C 1
ATOM 1628 O O . ILE A 1 207 ? 14.984 -5.152 3.014 1 93.31 207 ILE A O 1
ATOM 1632 N N . THR A 1 208 ? 16.688 -5.793 4.262 1 94.44 208 THR A N 1
ATOM 1633 C CA . THR A 1 208 ? 17.5 -6.258 3.146 1 94.44 208 THR A CA 1
ATOM 1634 C C . THR A 1 208 ? 17.094 -7.664 2.725 1 94.44 208 THR A C 1
ATOM 1636 O O . THR A 1 208 ? 16.422 -8.375 3.48 1 94.44 208 THR A O 1
ATOM 1639 N N . PRO A 1 209 ? 17.516 -8.039 1.51 1 94.94 209 PRO A N 1
ATOM 1640 C CA . PRO A 1 209 ? 17.25 -9.414 1.074 1 94.94 209 PRO A CA 1
ATOM 1641 C C . PRO A 1 209 ? 17.797 -10.453 2.051 1 94.94 209 PRO A C 1
ATOM 1643 O O . PRO A 1 209 ? 17.156 -11.477 2.285 1 94.94 209 PRO A O 1
ATOM 1646 N N . LYS A 1 210 ? 18.922 -10.18 2.666 1 96.25 210 LYS A N 1
ATOM 1647 C CA . LYS A 1 210 ? 19.516 -11.102 3.635 1 96.25 210 LYS A CA 1
ATOM 1648 C C . LYS A 1 210 ? 18.641 -11.211 4.887 1 96.25 210 LYS A C 1
ATOM 1650 O O . LYS A 1 210 ? 18.406 -12.312 5.383 1 96.25 210 LYS A O 1
ATOM 1655 N N . GLU A 1 211 ? 18.188 -10.086 5.391 1 96.88 211 GLU A N 1
ATOM 1656 C CA . GLU A 1 211 ? 17.344 -10.055 6.586 1 96.88 211 GLU A CA 1
ATOM 1657 C C . GLU A 1 211 ? 16.016 -10.75 6.34 1 96.88 211 GLU A C 1
ATOM 1659 O O . GLU A 1 211 ? 15.508 -11.461 7.211 1 96.88 211 GLU A O 1
ATOM 1664 N N . GLN A 1 212 ? 15.469 -10.523 5.18 1 96.56 212 GLN A N 1
ATOM 1665 C CA . GLN A 1 212 ? 14.195 -11.164 4.887 1 96.56 212 GLN A CA 1
ATOM 1666 C C . GLN A 1 212 ? 14.352 -12.68 4.77 1 96.56 212 GLN A C 1
ATOM 1668 O O . GLN A 1 212 ? 13.469 -13.438 5.176 1 96.56 212 GLN A O 1
ATOM 1673 N N . LEU A 1 213 ? 15.477 -13.141 4.164 1 97.56 213 LEU A N 1
ATOM 1674 C CA . LEU A 1 213 ? 15.742 -14.578 4.082 1 97.56 213 LEU A CA 1
ATOM 1675 C C . LEU A 1 213 ? 15.875 -15.188 5.473 1 97.56 213 LEU A C 1
ATOM 1677 O O . LEU A 1 213 ? 15.305 -16.25 5.746 1 97.56 213 LEU A O 1
ATOM 1681 N N . GLU A 1 214 ? 16.594 -14.5 6.336 1 97.81 214 GLU A N 1
ATOM 1682 C CA . GLU A 1 214 ? 16.766 -14.984 7.703 1 97.81 214 GLU A CA 1
ATOM 1683 C C . GLU A 1 214 ? 15.43 -15.07 8.43 1 97.81 214 GLU A C 1
ATOM 1685 O O . GLU A 1 214 ? 15.172 -16.031 9.148 1 97.81 214 GLU A O 1
ATOM 1690 N N . PHE A 1 215 ? 14.641 -14.086 8.25 1 97.56 215 PHE A N 1
ATOM 1691 C CA . PHE A 1 215 ? 13.305 -14.078 8.836 1 97.56 215 PHE A CA 1
ATOM 1692 C C . PHE A 1 215 ? 12.508 -15.289 8.383 1 97.56 215 PHE A C 1
ATOM 1694 O O . PHE A 1 215 ? 11.938 -16.016 9.203 1 97.56 215 PHE A O 1
ATOM 1701 N N . ALA A 1 216 ? 12.492 -15.531 7.066 1 97.94 216 ALA A N 1
ATOM 1702 C CA . ALA A 1 216 ? 11.727 -16.641 6.5 1 97.94 216 ALA A CA 1
ATOM 1703 C C . ALA A 1 216 ? 12.266 -17.984 6.969 1 97.94 216 ALA A C 1
ATOM 1705 O O . ALA A 1 216 ? 11.492 -18.891 7.297 1 97.94 216 ALA A O 1
ATOM 1706 N N . LEU A 1 217 ? 13.555 -18.094 7.008 1 97.75 217 LEU A N 1
ATOM 1707 C CA . LEU A 1 217 ? 14.18 -19.344 7.441 1 97.75 217 LEU A CA 1
ATOM 1708 C C . LEU A 1 217 ? 13.781 -19.672 8.875 1 97.75 217 LEU A C 1
ATOM 1710 O O . LEU A 1 217 ? 13.484 -20.828 9.188 1 97.75 217 LEU A O 1
ATOM 1714 N N . ASN A 1 218 ? 13.742 -18.656 9.727 1 97.5 218 ASN A N 1
ATOM 1715 C CA . ASN A 1 218 ? 13.344 -18.859 11.109 1 97.5 218 ASN A CA 1
ATOM 1716 C C . ASN A 1 218 ? 11.914 -19.391 11.219 1 97.5 218 ASN A C 1
ATOM 1718 O O . ASN A 1 218 ? 11.602 -20.156 12.125 1 97.5 218 ASN A O 1
ATOM 1722 N N . LYS A 1 219 ? 11.078 -19.031 10.281 1 97.44 219 LYS A N 1
ATOM 1723 C CA . LYS A 1 219 ? 9.68 -19.438 10.312 1 97.44 219 LYS A CA 1
ATOM 1724 C C . LYS A 1 219 ? 9.5 -20.828 9.711 1 97.44 219 LYS A C 1
ATOM 1726 O O . LYS A 1 219 ? 8.586 -21.562 10.094 1 97.44 219 LYS A O 1
ATOM 1731 N N . VAL A 1 220 ? 10.375 -21.25 8.812 1 96.81 220 VAL A N 1
ATOM 1732 C CA . VAL A 1 220 ? 10.203 -22.484 8.055 1 96.81 220 VAL A CA 1
ATOM 1733 C C . VAL A 1 220 ? 10.945 -23.625 8.758 1 96.81 220 VAL A C 1
ATOM 1735 O O . VAL A 1 220 ? 10.508 -24.766 8.711 1 96.81 220 VAL A O 1
ATOM 1738 N N . THR A 1 221 ? 12.008 -23.375 9.453 1 93.88 221 THR A N 1
ATOM 1739 C CA . THR A 1 221 ? 12.938 -24.344 10.016 1 93.88 221 THR A CA 1
ATOM 1740 C C . THR A 1 221 ? 12.211 -25.312 10.945 1 93.88 221 THR A C 1
ATOM 1742 O O . THR A 1 221 ? 12.484 -26.516 10.938 1 93.88 221 THR A O 1
ATOM 1745 N N . PRO A 1 222 ? 11.219 -24.844 11.742 1 93.5 222 PRO A N 1
ATOM 1746 C CA . PRO A 1 222 ? 10.523 -25.766 12.641 1 93.5 222 PRO A CA 1
ATOM 1747 C C . PRO A 1 222 ? 9.812 -26.891 11.898 1 93.5 222 PRO A C 1
ATOM 1749 O O . PRO A 1 222 ? 9.484 -27.922 12.492 1 93.5 222 PRO A O 1
ATOM 1752 N N . PHE A 1 223 ? 9.586 -26.75 10.703 1 92.62 223 PHE A N 1
ATOM 1753 C CA . PHE A 1 223 ? 8.812 -27.719 9.938 1 92.62 223 PHE A CA 1
ATOM 1754 C C . PHE A 1 223 ? 9.727 -28.641 9.141 1 92.62 223 PHE A C 1
ATOM 1756 O O . PHE A 1 223 ? 9.258 -29.578 8.492 1 92.62 223 PHE A O 1
ATOM 1763 N N . ILE A 1 224 ? 10.984 -28.328 9.188 1 87.69 224 ILE A N 1
ATOM 1764 C CA . ILE A 1 224 ? 11.945 -29.156 8.469 1 87.69 224 ILE A CA 1
ATOM 1765 C C . ILE A 1 224 ? 12.586 -30.156 9.43 1 87.69 224 ILE A C 1
ATOM 1767 O O . ILE A 1 224 ? 13.18 -29.766 10.438 1 87.69 224 ILE A O 1
ATOM 1771 N N . PRO A 1 225 ? 12.18 -31.453 9.492 1 68.31 225 PRO A N 1
ATOM 1772 C CA . PRO A 1 225 ? 12.773 -32.438 10.414 1 68.31 225 PRO A CA 1
ATOM 1773 C C . PRO A 1 225 ? 14.297 -32.344 10.461 1 68.31 225 PRO A C 1
ATOM 1775 O O . PRO A 1 225 ? 14.898 -32.531 11.523 1 68.31 225 PRO A O 1
ATOM 1778 N N . GLN A 1 226 ? 15.086 -32.469 9.484 1 59.53 226 GLN A N 1
ATOM 1779 C CA . GLN A 1 226 ? 16.516 -32.781 9.609 1 59.53 226 GLN A CA 1
ATOM 1780 C C . GLN A 1 226 ? 17.297 -31.562 10.086 1 59.53 226 GLN A C 1
ATOM 1782 O O . GLN A 1 226 ? 18.469 -31.688 10.469 1 59.53 226 GLN A O 1
ATOM 1787 N N . LEU A 1 227 ? 17.031 -30.469 9.82 1 45.5 227 LEU A N 1
ATOM 1788 C CA . LEU A 1 227 ? 17.969 -29.391 10.109 1 45.5 227 LEU A CA 1
ATOM 1789 C C . LEU A 1 227 ? 17.969 -29.062 11.594 1 45.5 227 LEU A C 1
ATOM 1791 O O . LEU A 1 227 ? 18.781 -28.25 12.055 1 45.5 227 LEU A O 1
ATOM 1795 N N . ALA A 1 228 ? 17.219 -29.688 12.406 1 32.22 228 ALA A N 1
ATOM 1796 C CA . ALA A 1 228 ? 17.422 -29.531 13.844 1 32.22 228 ALA A CA 1
ATOM 1797 C C . ALA A 1 228 ? 18.469 -30.5 14.359 1 32.22 228 ALA A C 1
ATOM 1799 O O . ALA A 1 228 ? 18.469 -31.688 14 1 32.22 228 ALA A O 1
ATOM 1800 N N . MET B 1 1 ? 14.508 20.078 26.375 1 48 1 MET B N 1
ATOM 1801 C CA . MET B 1 1 ? 13.547 18.984 26.281 1 48 1 MET B CA 1
ATOM 1802 C C . MET B 1 1 ? 12.117 19.5 26.328 1 48 1 MET B C 1
ATOM 1804 O O . MET B 1 1 ? 11.836 20.484 27.016 1 48 1 MET B O 1
ATOM 1808 N N . ARG B 1 2 ? 11.352 19.219 25.141 1 59.62 2 ARG B N 1
ATOM 1809 C CA . ARG B 1 2 ? 10.016 19.797 25.109 1 59.62 2 ARG B CA 1
ATOM 1810 C C . ARG B 1 2 ? 9.242 19.484 26.391 1 59.62 2 ARG B C 1
ATOM 1812 O O . ARG B 1 2 ? 9.336 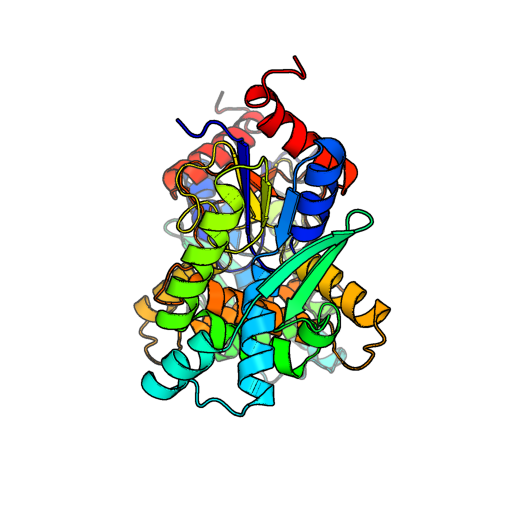18.359 26.906 1 59.62 2 ARG B O 1
ATOM 1819 N N . LYS B 1 3 ? 8.75 20.5 27.031 1 74 3 LYS B N 1
ATOM 1820 C CA . LYS B 1 3 ? 7.945 20.328 28.25 1 74 3 LYS B CA 1
ATOM 1821 C C . LYS B 1 3 ? 6.605 19.672 27.922 1 74 3 LYS B C 1
ATOM 1823 O O . LYS B 1 3 ? 6.086 18.875 28.719 1 74 3 LYS B O 1
ATOM 1828 N N . ASN B 1 4 ? 6.129 19.875 26.672 1 89.19 4 ASN B N 1
ATOM 1829 C CA . ASN B 1 4 ? 4.852 19.297 26.266 1 89.19 4 ASN B CA 1
ATOM 1830 C C . ASN B 1 4 ? 5.043 18.031 25.453 1 89.19 4 ASN B C 1
ATOM 1832 O O . ASN B 1 4 ? 6.137 17.766 24.953 1 89.19 4 ASN B O 1
ATOM 1836 N N . VAL B 1 5 ? 4.047 17.234 25.438 1 93.94 5 VAL B N 1
ATOM 1837 C CA . VAL B 1 5 ? 4.098 15.969 24.719 1 93.94 5 VAL B CA 1
ATOM 1838 C C . VAL B 1 5 ? 3.521 16.156 23.312 1 93.94 5 VAL B C 1
ATOM 1840 O O . VAL B 1 5 ? 2.43 16.703 23.156 1 93.94 5 VAL B O 1
ATOM 1843 N N . VAL B 1 6 ? 4.293 15.742 22.312 1 95.5 6 VAL B N 1
ATOM 1844 C CA . VAL B 1 6 ? 3.848 15.758 20.922 1 95.5 6 VAL B CA 1
ATOM 1845 C C . VAL B 1 6 ? 3.797 14.328 20.375 1 95.5 6 VAL B C 1
ATOM 1847 O O . VAL B 1 6 ? 4.805 13.617 20.391 1 95.5 6 VAL B O 1
ATOM 1850 N N . VAL B 1 7 ? 2.611 13.938 19.969 1 97.25 7 VAL B N 1
ATOM 1851 C CA . VAL B 1 7 ? 2.436 12.664 19.266 1 97.25 7 VAL B CA 1
ATOM 1852 C C . VAL B 1 7 ? 2.252 12.922 17.766 1 97.25 7 VAL B C 1
ATOM 1854 O O . VAL B 1 7 ? 1.246 13.492 17.344 1 97.25 7 VAL B O 1
ATOM 1857 N N . ALA B 1 8 ? 3.223 12.484 17 1 97.88 8 ALA B N 1
ATOM 1858 C CA . ALA B 1 8 ? 3.182 12.633 15.539 1 97.88 8 ALA B CA 1
ATOM 1859 C C . ALA B 1 8 ? 2.658 11.359 14.875 1 97.88 8 ALA B C 1
ATOM 1861 O O . ALA B 1 8 ? 3.168 10.266 15.125 1 97.88 8 ALA B O 1
ATOM 1862 N N . ILE B 1 9 ? 1.638 11.5 14.086 1 98.25 9 ILE B N 1
ATOM 1863 C CA . ILE B 1 9 ? 1.08 10.375 13.352 1 98.25 9 ILE B CA 1
ATOM 1864 C C . ILE B 1 9 ? 1.184 10.633 11.852 1 98.25 9 ILE B C 1
ATOM 1866 O O . ILE B 1 9 ? 0.481 11.5 11.312 1 98.25 9 ILE B O 1
ATOM 1870 N N . ASP B 1 10 ? 2.1 9.93 11.195 1 98.38 10 ASP B N 1
ATOM 1871 C CA . ASP B 1 10 ? 2.25 10.023 9.75 1 98.38 10 ASP B CA 1
ATOM 1872 C C . ASP B 1 10 ? 1.785 8.734 9.07 1 98.38 10 ASP B C 1
ATOM 1874 O O . ASP B 1 10 ? 1.659 7.695 9.719 1 98.38 10 ASP B O 1
ATOM 1878 N N . GLY B 1 11 ? 1.589 8.844 7.801 1 97.25 11 GLY B N 1
ATOM 1879 C CA . GLY B 1 11 ? 1.207 7.672 7.035 1 97.25 11 GLY B CA 1
ATOM 1880 C C . GLY B 1 11 ? 0.485 8.008 5.746 1 97.25 11 GLY B C 1
ATOM 1881 O O . GLY B 1 11 ? 0.283 9.18 5.43 1 97.25 11 GLY B O 1
ATOM 1882 N N . TYR B 1 12 ? 0.096 6.973 5.023 1 95.44 12 TYR B N 1
ATOM 1883 C CA . TYR B 1 12 ? -0.56 7.121 3.73 1 95.44 12 TYR B CA 1
ATOM 1884 C C . TYR B 1 12 ? -2.012 7.551 3.9 1 95.44 12 TYR B C 1
ATOM 1886 O O . TYR B 1 12 ? -2.562 7.477 5 1 95.44 12 TYR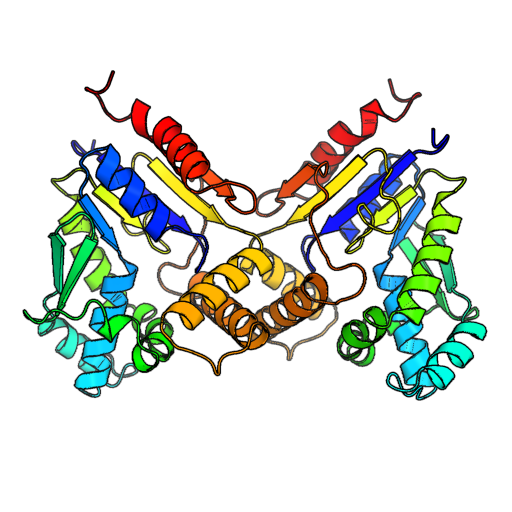 B O 1
ATOM 1894 N N . SER B 1 13 ? -2.545 8.031 2.826 1 91 13 SER B N 1
ATOM 1895 C CA . SER B 1 13 ? -3.953 8.406 2.854 1 91 13 SER B CA 1
ATOM 1896 C C . SER B 1 13 ? -4.848 7.195 3.1 1 91 13 SER B C 1
ATOM 1898 O O . SER B 1 13 ? -4.523 6.082 2.674 1 91 13 SER B O 1
ATOM 1900 N N . SER B 1 14 ? -5.906 7.402 3.838 1 92.44 14 SER B N 1
ATOM 1901 C CA . SER B 1 14 ? -6.969 6.43 4.055 1 92.44 14 SER B CA 1
ATOM 1902 C C . SER B 1 14 ? -6.484 5.254 4.898 1 92.44 14 SER B C 1
ATOM 1904 O O . SER B 1 14 ? -6.945 4.125 4.723 1 92.44 14 SER B O 1
ATOM 1906 N N . CYS B 1 15 ? -5.512 5.512 5.777 1 94.81 15 CYS B N 1
ATOM 1907 C CA . CYS B 1 15 ? -5.031 4.477 6.688 1 94.81 15 CYS B CA 1
ATOM 1908 C C . CYS B 1 15 ? -5.625 4.66 8.078 1 94.81 15 CYS B C 1
ATOM 1910 O O . CYS B 1 15 ? -5.219 3.984 9.023 1 94.81 15 CYS B O 1
ATOM 1912 N N . GLY B 1 16 ? -6.473 5.68 8.289 1 92.19 16 GLY B N 1
ATOM 1913 C CA . GLY B 1 16 ? -7.168 5.832 9.555 1 92.19 16 GLY B CA 1
ATOM 1914 C C . GLY B 1 16 ? -6.441 6.75 10.523 1 92.19 16 GLY B C 1
ATOM 1915 O O . GLY B 1 16 ? -6.691 6.711 11.734 1 92.19 16 GLY B O 1
ATOM 1916 N N . LYS B 1 17 ? -5.547 7.531 10.102 1 94.19 17 LYS B N 1
ATOM 1917 C CA . LYS B 1 17 ? -4.742 8.398 10.953 1 94.19 17 LYS B CA 1
ATOM 1918 C C . LYS B 1 17 ? -5.617 9.367 11.742 1 94.19 17 LYS B C 1
ATOM 1920 O O . LYS B 1 17 ? -5.441 9.531 12.953 1 94.19 17 LYS B O 1
ATOM 1925 N N . SER B 1 18 ? -6.551 10.039 10.992 1 90.75 18 SER B N 1
ATOM 1926 C CA . SER B 1 18 ? -7.387 11.047 11.641 1 90.75 18 SER B CA 1
ATOM 1927 C C . SER B 1 18 ? -8.273 10.414 12.711 1 90.75 18 SER B C 1
ATOM 1929 O O . SER B 1 18 ? -8.484 11 13.773 1 90.75 18 SER B O 1
ATOM 1931 N N . THR B 1 19 ? -8.828 9.234 12.414 1 91.62 19 THR B N 1
ATOM 1932 C CA . THR B 1 19 ? -9.648 8.508 13.375 1 91.62 19 THR B CA 1
ATOM 1933 C C . THR B 1 19 ? -8.852 8.211 14.641 1 91.62 19 THR B C 1
ATOM 1935 O O . THR B 1 19 ? -9.32 8.461 15.758 1 91.62 19 THR B O 1
ATOM 1938 N N . LEU B 1 20 ? -7.668 7.707 14.484 1 96 20 LEU B N 1
ATOM 1939 C CA . LEU B 1 20 ? -6.812 7.398 15.625 1 96 20 LEU B CA 1
ATOM 1940 C C . LEU B 1 20 ? -6.422 8.672 16.375 1 96 20 LEU B C 1
ATOM 1942 O O . LEU B 1 20 ? -6.469 8.711 17.609 1 96 20 LEU B O 1
ATOM 1946 N N . ALA B 1 21 ? -6.004 9.672 15.625 1 95 21 ALA B N 1
ATOM 1947 C CA . ALA B 1 21 ? -5.535 10.914 16.219 1 95 21 ALA B CA 1
ATOM 1948 C C . ALA B 1 21 ? -6.613 11.547 17.094 1 95 21 ALA B C 1
ATOM 1950 O O . ALA B 1 21 ? -6.336 11.969 18.219 1 95 21 ALA B O 1
ATOM 1951 N N . LYS B 1 22 ? -7.816 11.562 16.609 1 91.81 22 LYS B N 1
ATOM 1952 C CA . LYS B 1 22 ? -8.938 12.133 17.359 1 91.81 22 LYS B CA 1
ATOM 1953 C C . LYS B 1 22 ? -9.211 11.336 18.625 1 91.81 22 LYS B C 1
ATOM 1955 O O . LYS B 1 22 ? -9.359 11.914 19.703 1 91.81 22 LYS B O 1
ATOM 1960 N N . ALA B 1 23 ? -9.297 10.055 18.469 1 94.44 23 ALA B N 1
ATOM 1961 C CA . ALA B 1 23 ? -9.57 9.188 19.609 1 94.44 23 ALA B CA 1
ATOM 1962 C C . ALA B 1 23 ? -8.469 9.312 20.672 1 94.44 23 ALA B C 1
ATOM 1964 O O . ALA B 1 23 ? -8.758 9.375 21.859 1 94.44 23 ALA B O 1
ATOM 1965 N N . LEU B 1 24 ? -7.246 9.344 20.234 1 95.69 24 LEU B N 1
ATOM 1966 C CA . LEU B 1 24 ? -6.098 9.453 21.141 1 95.69 24 LEU B CA 1
ATOM 1967 C C . LEU B 1 24 ? -6.098 10.789 21.875 1 95.69 24 LEU B C 1
ATOM 1969 O O . LEU B 1 24 ? -5.898 10.836 23.078 1 95.69 24 LEU B O 1
ATOM 1973 N N . ALA B 1 25 ? -6.312 11.867 21.125 1 92.5 25 ALA B N 1
ATOM 1974 C CA . ALA B 1 25 ? -6.371 13.203 21.719 1 92.5 25 ALA B CA 1
ATOM 1975 C C . ALA B 1 25 ? -7.484 13.297 22.766 1 92.5 25 ALA B C 1
ATOM 1977 O O . ALA B 1 25 ? -7.273 13.836 23.844 1 92.5 25 ALA B O 1
ATOM 1978 N N . LYS B 1 26 ? -8.617 12.742 22.438 1 91.5 26 LYS B N 1
ATOM 1979 C CA . LYS B 1 26 ? -9.75 12.75 23.344 1 91.5 26 LYS B CA 1
ATOM 1980 C C . LYS B 1 26 ? -9.43 11.984 24.625 1 91.5 26 LYS B C 1
ATOM 1982 O O . LYS B 1 26 ? -9.695 12.469 25.734 1 91.5 26 LYS B O 1
ATOM 1987 N N . THR B 1 27 ? -8.883 10.859 24.5 1 93.69 27 THR B N 1
ATOM 1988 C CA . THR B 1 27 ? -8.594 9.992 25.641 1 93.69 27 THR B CA 1
ATOM 1989 C C . THR B 1 27 ? -7.551 10.625 26.547 1 93.69 27 THR B C 1
ATOM 1991 O O . THR B 1 27 ? -7.648 10.531 27.781 1 93.69 27 THR B O 1
ATOM 1994 N N . LEU B 1 28 ? -6.594 11.367 25.969 1 93.12 28 LEU B N 1
ATOM 1995 C CA . LEU B 1 28 ? -5.465 11.898 26.734 1 93.12 28 LEU B CA 1
ATOM 1996 C C . LEU B 1 28 ? -5.727 13.336 27.156 1 93.12 28 LEU B C 1
ATOM 1998 O O . LEU B 1 28 ? -4.984 13.891 27.969 1 93.12 28 LEU B O 1
ATOM 2002 N N . GLY B 1 29 ? -6.734 13.938 26.594 1 88.56 29 GLY B N 1
ATOM 2003 C CA . GLY B 1 29 ? -6.965 15.352 26.812 1 88.56 29 GLY B CA 1
ATOM 2004 C C . GLY B 1 29 ? -5.988 16.234 26.062 1 88.56 29 GLY B C 1
ATOM 2005 O O . GLY B 1 29 ? -5.586 17.297 26.562 1 88.56 29 GLY B O 1
ATOM 2006 N N . PHE B 1 30 ? -5.453 15.75 24.938 1 90.5 30 PHE B N 1
ATOM 2007 C CA . PHE B 1 30 ? -4.543 16.5 24.094 1 90.5 30 PHE B CA 1
ATOM 2008 C C . PHE B 1 30 ? -5.309 17.281 23.031 1 90.5 30 PHE B C 1
ATOM 2010 O O . PHE B 1 30 ? -6.496 17.031 22.812 1 90.5 30 PHE B O 1
ATOM 2017 N N . ILE B 1 31 ? -4.68 18.203 22.438 1 87.38 31 ILE B N 1
ATOM 2018 C CA . ILE B 1 31 ? -5.246 18.906 21.297 1 87.38 31 ILE B CA 1
ATOM 2019 C C . ILE B 1 31 ? -4.957 18.141 20.016 1 87.38 31 ILE B C 1
ATOM 2021 O O . ILE B 1 31 ? -3.828 17.703 19.781 1 87.38 31 ILE B O 1
ATOM 2025 N N . TYR B 1 32 ? -5.965 17.969 19.297 1 91.75 32 TYR B N 1
ATOM 2026 C CA . TYR B 1 32 ? -5.812 17.328 18 1 91.75 32 TYR B CA 1
ATOM 2027 C C . TYR B 1 32 ? -5.617 18.359 16.891 1 91.75 32 TYR B C 1
ATOM 2029 O O . TYR B 1 32 ? -6.367 19.344 16.812 1 91.75 32 TYR B O 1
ATOM 2037 N N . ILE B 1 33 ? -4.594 18.109 16 1 88.81 33 ILE B N 1
ATOM 2038 C CA . ILE B 1 33 ? -4.332 19 14.875 1 88.81 33 ILE B CA 1
ATOM 2039 C C . ILE B 1 33 ? -4.277 18.188 13.578 1 88.81 33 ILE B C 1
ATOM 2041 O O . ILE B 1 33 ? -3.457 17.281 13.445 1 88.81 33 ILE B O 1
ATOM 2045 N N . ASP B 1 34 ? -5.109 18.516 12.664 1 91.81 34 ASP B N 1
ATOM 2046 C CA . ASP B 1 34 ? -5.16 17.922 11.328 1 91.81 34 ASP B CA 1
ATOM 2047 C C . ASP B 1 34 ? -4.328 18.75 10.344 1 91.81 34 ASP B C 1
ATOM 2049 O O . ASP B 1 34 ? -4.832 19.688 9.734 1 91.81 34 ASP B O 1
ATOM 2053 N N . SER B 1 35 ? -3.127 18.328 10.094 1 93.12 35 SER B N 1
ATOM 2054 C CA . SER B 1 35 ? -2.266 19.094 9.195 1 93.12 35 SER B CA 1
ATOM 2055 C C . SER B 1 35 ? -2.809 19.094 7.77 1 93.12 35 SER B C 1
ATOM 2057 O O . SER B 1 35 ? -2.637 20.062 7.031 1 93.12 35 SER B O 1
ATOM 2059 N N . GLY B 1 36 ? -3.479 18.047 7.367 1 92.62 36 GLY B N 1
ATOM 2060 C CA . GLY B 1 36 ? -4.094 17.984 6.051 1 92.62 36 GLY B CA 1
ATOM 2061 C C . GLY B 1 36 ? -5.129 19.078 5.824 1 92.62 36 GLY B C 1
ATOM 2062 O O . GLY B 1 36 ? -5.195 19.672 4.746 1 92.62 36 GLY B O 1
ATOM 2063 N N . ALA B 1 37 ? -5.887 19.297 6.852 1 92.06 37 ALA B N 1
ATOM 2064 C CA . ALA B 1 37 ? -6.918 20.328 6.77 1 92.06 37 ALA B CA 1
ATOM 2065 C C . ALA B 1 37 ? -6.301 21.688 6.5 1 92.06 37 ALA B C 1
ATOM 2067 O O . ALA B 1 37 ? -6.898 22.531 5.809 1 92.06 37 ALA B O 1
ATOM 2068 N N . MET B 1 38 ? -5.102 21.906 6.992 1 93.81 38 MET B N 1
ATOM 2069 C CA . MET B 1 38 ? -4.43 23.188 6.785 1 93.81 38 MET B CA 1
ATOM 2070 C C . MET B 1 38 ? -4.078 23.375 5.312 1 93.81 38 MET B C 1
ATOM 2072 O O . MET B 1 38 ? -4.359 24.438 4.738 1 93.81 38 MET B O 1
ATOM 2076 N N . TYR B 1 39 ? -3.529 22.391 4.711 1 96.06 39 TYR B N 1
ATOM 2077 C CA . TYR B 1 39 ? -3.162 22.484 3.303 1 96.06 39 TYR B CA 1
ATOM 2078 C C . TYR B 1 39 ? -4.398 22.578 2.42 1 96.06 39 TYR B C 1
ATOM 2080 O O . TYR B 1 39 ? -4.395 23.281 1.406 1 96.06 39 TYR B O 1
ATOM 2088 N N . ARG B 1 40 ? -5.41 21.922 2.84 1 95.19 40 ARG B N 1
ATOM 2089 C CA . ARG B 1 40 ? -6.668 21.984 2.098 1 95.19 40 ARG B CA 1
ATOM 2090 C C . ARG B 1 40 ? -7.277 23.391 2.18 1 95.19 40 ARG B C 1
ATOM 2092 O O . ARG B 1 40 ? -7.832 23.875 1.198 1 95.19 40 ARG B O 1
ATOM 2099 N N . ALA B 1 41 ? -7.164 23.953 3.359 1 96.44 41 ALA B N 1
ATOM 2100 C CA . ALA B 1 41 ? -7.684 25.312 3.525 1 96.44 41 ALA B CA 1
ATOM 2101 C C . ALA B 1 41 ? -6.918 26.297 2.654 1 96.44 41 ALA B C 1
ATOM 2103 O O . ALA B 1 41 ? -7.516 27.172 2.027 1 96.44 41 ALA B O 1
ATOM 2104 N N . VAL B 1 42 ? -5.648 26.172 2.604 1 97.38 42 VAL B N 1
ATOM 2105 C CA . VAL B 1 42 ? -4.828 27.016 1.739 1 97.38 42 VAL B CA 1
ATOM 2106 C C . VAL B 1 42 ? -5.215 26.781 0.279 1 97.38 42 VAL B C 1
ATOM 2108 O O . VAL B 1 42 ? -5.344 27.75 -0.491 1 97.38 42 VAL B O 1
ATOM 2111 N N . THR B 1 43 ? -5.398 25.562 -0.074 1 97.75 43 THR B N 1
ATOM 2112 C CA . THR B 1 43 ? -5.809 25.219 -1.432 1 97.75 43 THR B CA 1
ATOM 2113 C C . THR B 1 43 ? -7.145 25.875 -1.773 1 97.75 43 THR B C 1
ATOM 2115 O O . THR B 1 43 ? -7.316 26.406 -2.869 1 97.75 43 THR B O 1
ATOM 2118 N N . LEU B 1 44 ? -8.055 25.781 -0.839 1 97.75 44 LEU B N 1
ATOM 2119 C CA . LEU B 1 44 ? -9.352 26.406 -1.03 1 97.75 44 LEU B CA 1
ATOM 2120 C C . LEU B 1 44 ? -9.195 27.906 -1.301 1 97.75 44 LEU B C 1
ATOM 2122 O O . LEU B 1 44 ? -9.812 28.438 -2.221 1 97.75 44 LEU B O 1
ATOM 2126 N N . TYR B 1 45 ? -8.352 28.562 -0.52 1 98.12 45 TYR B N 1
ATOM 2127 C CA . TYR B 1 45 ? -8.094 29.984 -0.729 1 98.12 45 TYR B CA 1
ATOM 2128 C C . TYR B 1 45 ? -7.547 30.234 -2.131 1 98.12 45 TYR B C 1
ATOM 2130 O O . TYR B 1 45 ? -7.965 31.172 -2.805 1 98.12 45 TYR B O 1
ATOM 2138 N N . PHE B 1 46 ? -6.602 29.406 -2.541 1 98.19 46 PHE B N 1
ATOM 2139 C CA . PHE B 1 46 ? -5.988 29.562 -3.855 1 98.19 46 PHE B CA 1
ATOM 2140 C C . PHE B 1 46 ? -7.031 29.422 -4.957 1 98.19 46 PHE B C 1
ATOM 2142 O O . PHE B 1 46 ? -7.023 30.172 -5.93 1 98.19 46 PHE B O 1
ATOM 2149 N N . ILE B 1 47 ? -7.914 28.484 -4.805 1 97.5 47 ILE B N 1
ATOM 2150 C CA . ILE B 1 47 ? -8.969 28.25 -5.785 1 97.5 47 ILE B CA 1
ATOM 2151 C C . ILE B 1 47 ? -9.906 29.438 -5.832 1 97.5 47 ILE B C 1
ATOM 2153 O O . ILE B 1 47 ? -10.172 30 -6.902 1 97.5 47 ILE B O 1
ATOM 2157 N N . ARG B 1 48 ? -10.375 29.844 -4.637 1 97.44 48 ARG B N 1
ATOM 2158 C CA . ARG B 1 48 ? -11.344 30.938 -4.535 1 97.44 48 ARG B CA 1
ATOM 2159 C C . ARG B 1 48 ? -10.781 32.219 -5.117 1 97.44 48 ARG B C 1
ATOM 2161 O O . ARG B 1 48 ? -11.523 33.031 -5.664 1 97.44 48 ARG B O 1
ATOM 2168 N N . ASN B 1 49 ? -9.508 32.438 -5.055 1 97.5 49 ASN B N 1
ATOM 2169 C CA . ASN B 1 49 ? -8.891 33.688 -5.469 1 97.5 49 ASN B CA 1
ATOM 2170 C C . ASN B 1 49 ? -8.109 33.531 -6.77 1 97.5 49 ASN B C 1
ATOM 2172 O O . ASN B 1 49 ? -7.355 34.406 -7.16 1 97.5 49 ASN B O 1
ATOM 2176 N N . GLN B 1 50 ? -8.156 32.344 -7.34 1 97.06 50 GLN B N 1
ATOM 2177 C CA . GLN B 1 50 ? -7.535 32.031 -8.625 1 97.06 50 GLN B CA 1
ATOM 2178 C C . GLN B 1 50 ? -6.035 32.344 -8.594 1 97.06 50 GLN B C 1
ATOM 2180 O O . GLN B 1 50 ? -5.512 33 -9.477 1 97.06 50 GLN B O 1
ATOM 2185 N N . VAL B 1 51 ? -5.441 31.906 -7.578 1 97.12 51 VAL B N 1
ATOM 2186 C CA . VAL B 1 51 ? -4 32.094 -7.426 1 97.12 51 VAL B CA 1
ATOM 2187 C C . VAL B 1 51 ? -3.256 31.172 -8.398 1 97.12 51 VAL B C 1
ATOM 2189 O O . VAL B 1 51 ? -3.531 29.969 -8.461 1 97.12 51 VAL B O 1
ATOM 2192 N N . ASN B 1 52 ? -2.365 31.734 -9.18 1 95.38 52 ASN B N 1
ATOM 2193 C CA . ASN B 1 52 ? -1.499 30.938 -10.039 1 95.38 52 ASN B CA 1
ATOM 2194 C C . ASN B 1 52 ? -0.404 30.234 -9.234 1 95.38 52 ASN B C 1
ATOM 2196 O O . ASN B 1 52 ? 0.57 30.875 -8.828 1 95.38 52 ASN B O 1
ATOM 2200 N N . VAL B 1 53 ? -0.468 28.938 -9.109 1 94.25 53 VAL B N 1
ATOM 2201 C CA . VAL B 1 53 ? 0.395 28.188 -8.211 1 94.25 53 VAL B CA 1
ATOM 2202 C C . VAL B 1 53 ? 1.807 28.109 -8.789 1 94.25 53 VAL B C 1
ATOM 2204 O O . VAL B 1 53 ? 2.76 27.797 -8.078 1 94.25 53 VAL B O 1
ATOM 2207 N N . SER B 1 54 ? 1.962 28.453 -10.039 1 93.5 54 SER B N 1
ATOM 2208 C CA . SER B 1 54 ? 3.275 28.422 -10.68 1 93.5 54 SER B CA 1
ATOM 2209 C C . SER B 1 54 ? 3.992 29.766 -10.508 1 93.5 54 SER B C 1
ATOM 2211 O O . SER B 1 54 ? 5.172 29.891 -10.844 1 93.5 54 SER B O 1
ATOM 2213 N N . ASP B 1 55 ? 3.326 30.766 -10.008 1 95.19 55 ASP B N 1
ATOM 2214 C CA . ASP B 1 55 ? 3.871 32.094 -9.773 1 95.19 55 ASP B CA 1
ATOM 2215 C C . ASP B 1 55 ? 4.242 32.281 -8.305 1 95.19 55 ASP B C 1
ATOM 2217 O O . ASP B 1 55 ? 3.383 32.594 -7.473 1 95.19 55 ASP B O 1
ATOM 2221 N N . GLU B 1 56 ? 5.469 32.312 -8.039 1 94 56 GLU B N 1
ATOM 2222 C CA . GLU B 1 56 ? 5.973 32.375 -6.668 1 94 56 GLU B CA 1
ATOM 2223 C C . GLU B 1 56 ? 5.535 33.656 -5.98 1 94 56 GLU B C 1
ATOM 2225 O O . GLU B 1 56 ? 5.262 33.656 -4.777 1 94 56 GLU B O 1
ATOM 2230 N N . THR B 1 57 ? 5.547 34.656 -6.766 1 96.38 57 THR B N 1
ATOM 2231 C CA . THR B 1 57 ? 5.148 35.938 -6.211 1 96.38 57 THR B CA 1
ATOM 2232 C C . THR B 1 57 ? 3.672 35.938 -5.828 1 96.38 57 THR B C 1
ATOM 2234 O O . THR B 1 57 ? 3.299 36.438 -4.77 1 96.38 57 THR B O 1
ATOM 2237 N N . ALA B 1 58 ? 2.875 35.375 -6.723 1 96.69 58 ALA B N 1
ATOM 2238 C CA . ALA B 1 58 ? 1.445 35.281 -6.445 1 96.69 58 ALA B CA 1
ATOM 2239 C C . ALA B 1 58 ? 1.187 34.406 -5.215 1 96.69 58 ALA B C 1
ATOM 2241 O O . ALA B 1 58 ? 0.336 34.75 -4.383 1 96.69 58 ALA B O 1
ATOM 2242 N N . VAL B 1 59 ? 1.904 33.375 -5.082 1 97.44 59 VAL B N 1
ATOM 2243 C CA . VAL B 1 59 ? 1.767 32.469 -3.957 1 97.44 59 VAL B CA 1
ATOM 2244 C C . VAL B 1 59 ? 2.164 33.188 -2.664 1 97.44 59 VAL B C 1
ATOM 2246 O O . VAL B 1 59 ? 1.44 33.125 -1.666 1 97.44 59 VAL B O 1
ATOM 2249 N N . ALA B 1 60 ? 3.264 33.875 -2.68 1 96.38 60 ALA B N 1
ATOM 2250 C CA . ALA B 1 60 ? 3.752 34.594 -1.505 1 96.38 60 ALA B CA 1
ATOM 2251 C C . ALA B 1 60 ? 2.738 35.625 -1.038 1 96.38 60 ALA B C 1
ATOM 2253 O O . ALA B 1 60 ? 2.49 35.781 0.162 1 96.38 60 ALA B O 1
ATOM 2254 N N . ASP B 1 61 ? 2.262 36.312 -1.996 1 96.56 61 ASP B N 1
ATOM 2255 C CA . ASP B 1 61 ? 1.273 37.344 -1.689 1 96.56 61 ASP B CA 1
ATOM 2256 C C . ASP B 1 61 ? 0.018 36.75 -1.071 1 96.56 61 ASP B C 1
ATOM 2258 O O . ASP B 1 61 ? -0.493 37.25 -0.067 1 96.56 61 ASP B O 1
ATOM 2262 N N . ALA B 1 62 ? -0.479 35.688 -1.637 1 97.19 62 ALA B N 1
ATOM 2263 C CA . ALA B 1 62 ? -1.682 35.031 -1.149 1 97.19 62 ALA B CA 1
ATOM 2264 C C . ALA B 1 62 ? -1.5 34.562 0.29 1 97.19 62 ALA B C 1
ATOM 2266 O O . ALA B 1 62 ? -2.408 34.688 1.113 1 97.19 62 ALA B O 1
ATOM 2267 N N . LEU B 1 63 ? -0.36 34.031 0.625 1 96.62 63 LEU B N 1
ATOM 2268 C CA . LEU B 1 63 ? -0.087 33.469 1.938 1 96.62 63 LEU B CA 1
ATOM 2269 C C . LEU B 1 63 ? -0.15 34.531 3.023 1 96.62 63 LEU B C 1
ATOM 2271 O O . LEU B 1 63 ? -0.474 34.219 4.176 1 96.62 63 LEU B O 1
ATOM 2275 N N . GLN B 1 64 ? 0.074 35.75 2.648 1 94.62 64 GLN B N 1
ATOM 2276 C CA . GLN B 1 64 ? 0.023 36.844 3.6 1 94.62 64 GLN B CA 1
ATOM 2277 C C . GLN B 1 64 ? -1.413 37.156 4.016 1 94.62 64 GLN B C 1
ATOM 2279 O O . GLN B 1 64 ? -1.645 37.812 5.039 1 94.62 64 GLN B O 1
ATOM 2284 N N . HIS B 1 65 ? -2.322 36.656 3.266 1 95.75 65 HIS B N 1
ATOM 2285 C CA . HIS B 1 65 ? -3.723 37 3.51 1 95.75 65 HIS B CA 1
ATOM 2286 C C . HIS B 1 65 ? -4.473 35.812 4.086 1 95.75 65 HIS B C 1
ATOM 2288 O O . HIS B 1 65 ? -5.703 35.812 4.145 1 95.75 65 HIS B O 1
ATOM 2294 N N . ILE B 1 66 ? -3.781 34.812 4.469 1 95.19 66 ILE B N 1
ATOM 2295 C CA . ILE B 1 66 ? -4.41 33.594 4.953 1 95.19 66 ILE B CA 1
ATOM 2296 C C . ILE B 1 66 ? -4.211 33.469 6.461 1 95.19 66 ILE B C 1
ATOM 2298 O O . ILE B 1 66 ? -3.078 33.5 6.945 1 95.19 66 ILE B O 1
ATOM 2302 N N . GLU B 1 67 ? -5.277 33.406 7.156 1 92.38 67 GLU B N 1
ATOM 2303 C CA . GLU B 1 67 ? -5.281 33.094 8.586 1 92.38 67 GLU B CA 1
ATOM 2304 C C . GLU B 1 67 ? -6.047 31.812 8.867 1 92.38 67 GLU B C 1
ATOM 2306 O O . GLU B 1 67 ? -7.238 31.719 8.555 1 92.38 67 GLU B O 1
ATOM 2311 N N . LEU B 1 68 ? -5.367 30.859 9.383 1 92.19 68 LEU B N 1
ATOM 2312 C CA . LEU B 1 68 ? -5.973 29.578 9.719 1 92.19 68 LEU B CA 1
ATOM 2313 C C . LEU B 1 68 ? -6.062 29.406 11.234 1 92.19 68 LEU B C 1
ATOM 2315 O O . LEU B 1 68 ? -5.145 29.781 11.961 1 92.19 68 LEU B O 1
ATOM 2319 N N . ASN B 1 69 ? -7.188 28.938 11.672 1 85.5 69 ASN B N 1
ATOM 2320 C CA . ASN B 1 69 ? -7.371 28.609 13.086 1 85.5 69 ASN B CA 1
ATOM 2321 C C . ASN B 1 69 ? -8.07 27.266 13.266 1 85.5 69 ASN B C 1
ATOM 2323 O O . ASN B 1 69 ? -8.953 26.906 12.484 1 85.5 69 ASN B O 1
ATOM 2327 N N . PHE B 1 70 ? -7.617 26.547 14.211 1 82.31 70 PHE B N 1
ATOM 2328 C CA . PHE B 1 70 ? -8.25 25.297 14.57 1 82.31 70 PHE B CA 1
ATOM 2329 C C . PHE B 1 70 ? -9 25.422 15.891 1 82.31 70 PHE B C 1
ATOM 2331 O O . PHE B 1 70 ? -8.531 26.078 16.812 1 82.31 70 PHE B O 1
ATOM 2338 N N . ASP B 1 71 ? -10.164 25 15.891 1 75.62 71 ASP B N 1
ATOM 2339 C CA . ASP B 1 71 ? -10.945 24.953 17.125 1 75.62 71 ASP B CA 1
ATOM 2340 C C . ASP B 1 71 ? -11.438 23.531 17.406 1 75.62 71 ASP B C 1
ATOM 2342 O O . ASP B 1 71 ? -11.867 22.828 16.5 1 75.62 71 ASP B O 1
ATOM 2346 N N . SER B 1 72 ? -11.039 23.016 18.5 1 68.25 72 SER B N 1
ATOM 2347 C CA . SER B 1 72 ? -11.516 21.688 18.891 1 68.25 72 SER B CA 1
ATOM 2348 C C . SER B 1 72 ? -12.844 21.781 19.641 1 68.25 72 SER B C 1
ATOM 2350 O O . SER B 1 72 ? -12.93 22.438 20.672 1 68.25 72 SER B O 1
ATOM 2352 N N . ARG B 1 73 ? -13.922 21.812 18.875 1 65.12 73 ARG B N 1
ATOM 2353 C CA . ARG B 1 73 ? -15.211 21.703 19.547 1 65.12 73 ARG B CA 1
ATOM 2354 C C . ARG B 1 73 ? -15.758 20.281 19.438 1 65.12 73 ARG B C 1
ATOM 2356 O O . ARG B 1 73 ? -15.672 19.656 18.375 1 65.12 73 ARG B O 1
ATOM 2363 N N . ASP B 1 74 ? -16.234 19.688 20.5 1 59.81 74 ASP B N 1
ATOM 2364 C CA . ASP B 1 74 ? -16.875 18.375 20.562 1 59.81 74 ASP B CA 1
ATOM 2365 C C . ASP B 1 74 ? -15.938 17.281 20.031 1 59.81 74 ASP B C 1
ATOM 2367 O O . ASP B 1 74 ? -16.375 16.344 19.359 1 59.81 74 ASP B O 1
ATOM 2371 N N . TYR B 1 75 ? -14.695 17.562 20.172 1 58.5 75 TYR B N 1
ATOM 2372 C CA . TYR B 1 75 ? -13.656 16.594 19.812 1 58.5 75 TYR B CA 1
ATOM 2373 C C . TYR B 1 75 ? -13.547 16.453 18.297 1 58.5 75 TYR B C 1
ATOM 2375 O O . TYR B 1 75 ? -13.172 15.398 17.797 1 58.5 75 TYR B O 1
ATOM 2383 N N . GLU B 1 76 ? -14.25 17.453 17.688 1 66 76 GLU B N 1
ATOM 2384 C CA . GLU B 1 76 ? -14.039 17.547 16.25 1 66 76 GLU B CA 1
ATOM 2385 C C . GLU B 1 76 ? -13.125 18.719 15.898 1 66 76 GLU B C 1
ATOM 2387 O O . GLU B 1 76 ? -13.086 19.719 16.609 1 66 76 GLU B O 1
ATOM 2392 N N . SER B 1 77 ? -12.273 18.438 14.93 1 70.19 77 SER B N 1
ATOM 2393 C CA . SER B 1 77 ? -11.398 19.516 14.492 1 70.19 77 SER B CA 1
ATOM 2394 C C . SER B 1 77 ? -12.078 20.391 13.438 1 70.19 77 SER B C 1
ATOM 2396 O O . SER B 1 77 ? -12.516 19.891 12.398 1 70.19 77 SER B O 1
ATOM 2398 N N . HIS B 1 78 ? -12.375 21.609 13.938 1 84.12 78 HIS B N 1
ATOM 2399 C CA . HIS B 1 78 ? -12.891 22.609 13.016 1 84.12 78 HIS B CA 1
ATOM 2400 C C . HIS B 1 78 ? -11.789 23.562 12.57 1 84.12 78 HIS B C 1
ATOM 2402 O O . HIS B 1 78 ? -10.914 23.922 13.359 1 84.12 78 HIS B O 1
ATOM 2408 N N . ILE B 1 79 ? -11.875 23.875 11.281 1 89.62 79 ILE B N 1
ATOM 2409 C CA . ILE B 1 79 ? -10.875 24.812 10.773 1 89.62 79 ILE B CA 1
ATOM 2410 C C . ILE B 1 79 ? -11.57 26.016 10.148 1 89.62 79 ILE B C 1
ATOM 2412 O O . ILE B 1 79 ? -12.594 25.875 9.477 1 89.62 79 ILE B O 1
ATOM 2416 N N . THR B 1 80 ? -11.031 27.188 10.516 1 93.25 80 THR B N 1
ATOM 2417 C CA . THR B 1 80 ? -11.523 28.422 9.898 1 93.25 80 THR B CA 1
ATOM 2418 C C . THR B 1 80 ? -10.469 29.016 8.969 1 93.25 80 THR B C 1
ATOM 2420 O O . THR B 1 80 ? -9.273 28.953 9.258 1 93.25 80 THR B O 1
ATOM 2423 N N . LEU B 1 81 ? -10.891 29.547 7.828 1 96.31 81 LEU B N 1
ATOM 2424 C CA . LEU B 1 81 ? -10.117 30.312 6.863 1 96.31 81 LEU B CA 1
ATOM 2425 C C . LEU B 1 81 ? -10.547 31.781 6.859 1 96.31 81 LEU B C 1
ATOM 2427 O O . LEU B 1 81 ? -11.633 32.094 6.363 1 96.31 81 LEU B O 1
ATOM 2431 N N . ASN B 1 82 ? -9.648 32.594 7.484 1 95.88 82 ASN B N 1
ATOM 2432 C CA . ASN B 1 82 ? -9.984 34 7.605 1 95.88 82 ASN B CA 1
ATOM 2433 C C . ASN B 1 82 ? -11.328 34.219 8.305 1 95.88 82 ASN B C 1
ATOM 2435 O O . ASN B 1 82 ? -12.172 34.969 7.828 1 95.88 82 ASN B O 1
ATOM 2439 N N . GLY B 1 83 ? -11.578 33.375 9.312 1 92.56 83 GLY B N 1
ATOM 2440 C CA . GLY B 1 83 ? -12.742 33.531 10.164 1 92.56 83 GLY B CA 1
ATOM 2441 C C . GLY B 1 83 ? -13.922 32.688 9.711 1 92.56 83 GLY B C 1
ATOM 2442 O O . GLY B 1 83 ? -14.883 32.5 10.461 1 92.56 83 GLY B O 1
ATOM 2443 N N . GLU B 1 84 ? -13.875 32.156 8.523 1 95.62 84 GLU B N 1
ATOM 2444 C CA . GLU B 1 84 ? -14.961 31.359 7.98 1 95.62 84 GLU B CA 1
ATOM 2445 C C . GLU B 1 84 ? -14.727 29.875 8.227 1 95.62 84 GLU B C 1
ATOM 2447 O O . GLU B 1 84 ? -13.648 29.359 7.945 1 95.62 84 GLU B O 1
ATOM 2452 N N . GLU B 1 85 ? -15.727 29.219 8.75 1 93.94 85 GLU B N 1
ATOM 2453 C CA . GLU B 1 85 ? -15.625 27.766 8.914 1 93.94 85 GLU B CA 1
ATOM 2454 C C . GLU B 1 85 ? -15.648 27.062 7.566 1 93.94 85 GLU B C 1
ATOM 2456 O O . GLU B 1 85 ? -16.594 27.203 6.793 1 93.94 85 GLU B O 1
ATOM 2461 N N . VAL B 1 86 ? -14.586 26.25 7.309 1 94.94 86 VAL B N 1
ATOM 2462 C CA . VAL B 1 86 ? -14.492 25.641 5.988 1 94.94 86 VAL B CA 1
ATOM 2463 C C . VAL B 1 86 ? -14.266 24.141 6.133 1 94.94 86 VAL B C 1
ATOM 2465 O O . VAL B 1 86 ? -13.781 23.484 5.203 1 94.94 86 VAL B O 1
ATOM 2468 N N . SER B 1 87 ? -14.594 23.547 7.25 1 90.19 87 SER B N 1
ATOM 2469 C CA . SER B 1 87 ? -14.312 22.141 7.578 1 90.19 87 SER B CA 1
ATOM 2470 C C . SER B 1 87 ? -14.914 21.203 6.539 1 90.19 87 SER B C 1
ATOM 2472 O O . SER B 1 87 ? -14.305 20.188 6.184 1 90.19 87 SER B O 1
ATOM 2474 N N . GLU B 1 88 ? -16 21.484 5.996 1 86.12 88 GLU B N 1
ATOM 2475 C CA . GLU B 1 88 ? -16.672 20.641 5.02 1 86.12 88 GLU B CA 1
ATOM 2476 C C . GLU B 1 88 ? -16.203 20.953 3.602 1 86.12 88 GLU B C 1
ATOM 2478 O O . GLU B 1 88 ? -15.969 20.047 2.805 1 86.12 88 GLU B O 1
ATOM 2483 N N . GLU B 1 89 ? -16.078 22.188 3.312 1 91.06 89 GLU B N 1
ATOM 2484 C CA . GLU B 1 89 ? -15.75 22.609 1.954 1 91.06 89 GLU B CA 1
ATOM 2485 C C . GLU B 1 89 ? -14.375 22.094 1.53 1 91.06 89 GLU B C 1
ATOM 2487 O O . GLU B 1 89 ? -14.164 21.766 0.364 1 91.06 89 GLU B O 1
ATOM 2492 N N . ILE B 1 90 ? -13.484 22.031 2.441 1 93.44 90 ILE B N 1
ATOM 2493 C CA . ILE B 1 90 ? -12.109 21.656 2.119 1 93.44 90 ILE B CA 1
ATOM 2494 C C . ILE B 1 90 ? -12.055 20.172 1.75 1 93.44 90 ILE B C 1
ATOM 2496 O O . ILE B 1 90 ? -11.031 19.688 1.254 1 93.44 90 ILE B O 1
ATOM 2500 N N . ARG B 1 91 ? -13.117 19.438 1.949 1 83.94 91 ARG B N 1
ATOM 2501 C CA . ARG B 1 91 ? -13.133 18.016 1.661 1 83.94 91 ARG B CA 1
ATOM 2502 C C . ARG B 1 91 ? -13.836 17.734 0.338 1 83.94 91 ARG B C 1
ATOM 2504 O O . ARG B 1 91 ? -13.953 16.578 -0.076 1 83.94 91 ARG B O 1
ATOM 2511 N N . GLN B 1 92 ? -14.25 18.781 -0.321 1 84.62 92 GLN B N 1
ATOM 2512 C CA . GLN B 1 92 ? -14.922 18.656 -1.607 1 84.62 92 GLN B CA 1
ATOM 2513 C C . GLN B 1 92 ? -13.922 18.422 -2.734 1 84.62 92 GLN B C 1
ATOM 2515 O O . GLN B 1 92 ? -12.719 18.656 -2.561 1 84.62 92 GLN B O 1
ATOM 2520 N N . MET B 1 93 ? -14.359 18.078 -3.883 1 82.25 93 MET B N 1
ATOM 2521 C CA . MET B 1 93 ? -13.578 17.547 -5.004 1 82.25 93 MET B CA 1
ATOM 2522 C C . MET B 1 93 ? -12.617 18.609 -5.535 1 82.25 93 MET B C 1
ATOM 2524 O O . MET B 1 93 ? -11.453 18.312 -5.816 1 82.25 93 MET B O 1
ATOM 2528 N N . PRO B 1 94 ? -13.094 19.859 -5.738 1 88.06 94 PRO B N 1
ATOM 2529 C CA . PRO B 1 94 ? -12.148 20.844 -6.273 1 88.06 94 PRO B CA 1
ATOM 2530 C C . PRO B 1 94 ? -10.883 20.953 -5.43 1 88.06 94 PRO B C 1
ATOM 2532 O O . PRO B 1 94 ? -9.789 21.125 -5.969 1 88.06 94 PRO B O 1
ATOM 2535 N N . VAL B 1 95 ? -11.047 20.828 -4.148 1 93.5 95 VAL B N 1
ATOM 2536 C CA . VAL B 1 95 ? -9.898 20.906 -3.26 1 93.5 95 VAL B CA 1
ATOM 2537 C C . VAL B 1 95 ? -9.078 19.625 -3.348 1 93.5 95 VAL B C 1
ATOM 2539 O O . VAL B 1 95 ? -7.848 19.672 -3.461 1 93.5 95 VAL B O 1
ATOM 2542 N N . SER B 1 96 ? -9.719 18.5 -3.354 1 85.38 96 SER B N 1
ATOM 2543 C CA . SER B 1 96 ? -9.062 17.188 -3.408 1 85.38 96 SER B CA 1
ATOM 2544 C C . SER B 1 96 ? -8.219 17.062 -4.672 1 85.38 96 SER B C 1
ATOM 2546 O O . SER B 1 96 ? -7.164 16.422 -4.652 1 85.38 96 SER B O 1
ATOM 2548 N N . GLU B 1 97 ? -8.586 17.688 -5.664 1 86.38 97 GLU B N 1
ATOM 2549 C CA . GLU B 1 97 ? -7.918 17.562 -6.953 1 86.38 97 GLU B CA 1
ATOM 2550 C C . GLU B 1 97 ? -6.691 18.469 -7.031 1 86.38 97 GLU B C 1
ATOM 2552 O O . GLU B 1 97 ? -5.824 18.281 -7.887 1 86.38 97 GLU B O 1
ATOM 2557 N N . ASN B 1 98 ? -6.621 19.469 -6.129 1 93 98 ASN B N 1
ATOM 2558 C CA . ASN B 1 98 ? -5.582 20.469 -6.277 1 93 98 ASN B CA 1
ATOM 2559 C C . ASN B 1 98 ? -4.625 20.469 -5.09 1 93 98 ASN B C 1
ATOM 2561 O O . ASN B 1 98 ? -3.541 21.062 -5.16 1 93 98 ASN B O 1
ATOM 2565 N N . VAL B 1 99 ? -4.961 19.812 -4.055 1 94.06 99 VAL B N 1
ATOM 2566 C CA . VAL B 1 99 ? -4.234 19.938 -2.795 1 94.06 99 VAL B CA 1
ATOM 2567 C C . VAL B 1 99 ? -2.826 19.375 -2.953 1 94.06 99 VAL B C 1
ATOM 2569 O O . VAL B 1 99 ? -1.873 19.891 -2.361 1 94.06 99 VAL B O 1
ATOM 2572 N N . SER B 1 100 ? -2.656 18.422 -3.701 1 91.25 100 SER B N 1
ATOM 2573 C CA . SER B 1 100 ? -1.338 17.812 -3.865 1 91.25 100 SER B CA 1
ATOM 2574 C C . SER B 1 100 ? -0.354 18.797 -4.492 1 91.25 100 SER B C 1
ATOM 2576 O O . SER B 1 100 ? 0.801 18.875 -4.07 1 91.25 100 SER B O 1
ATOM 2578 N N . GLU B 1 101 ? -0.798 19.469 -5.461 1 92.38 101 GLU B N 1
ATOM 2579 C CA . GLU B 1 101 ? 0.048 20.453 -6.129 1 92.38 101 GLU B CA 1
ATOM 2580 C C . GLU B 1 101 ? 0.377 21.625 -5.195 1 92.38 101 GLU B C 1
ATOM 2582 O O . GLU B 1 101 ? 1.527 22.062 -5.125 1 92.38 101 GLU B O 1
ATOM 2587 N N . VAL B 1 102 ? -0.618 22.078 -4.492 1 95.81 102 VAL B N 1
ATOM 2588 C CA . VAL B 1 102 ? -0.457 23.234 -3.605 1 95.81 102 VAL B CA 1
ATOM 2589 C C . VAL B 1 102 ? 0.46 22.859 -2.441 1 95.81 102 VAL B C 1
ATOM 2591 O O . VAL B 1 102 ? 1.35 23.625 -2.076 1 95.81 102 VAL B O 1
ATOM 2594 N N . SER B 1 103 ? 0.251 21.672 -1.881 1 95.12 103 SER B N 1
ATOM 2595 C CA . SER B 1 103 ? 1.002 21.234 -0.707 1 95.12 103 SER B CA 1
ATOM 2596 C C . SER B 1 103 ? 2.455 20.938 -1.06 1 95.12 103 SER B C 1
ATOM 2598 O O . SER B 1 103 ? 3.303 20.812 -0.173 1 95.12 103 SER B O 1
ATOM 2600 N N . ALA B 1 104 ? 2.748 20.906 -2.336 1 94.06 104 ALA B N 1
ATOM 2601 C CA . ALA B 1 104 ? 4.109 20.594 -2.766 1 94.06 104 ALA B CA 1
ATOM 2602 C C . ALA B 1 104 ? 4.926 21.875 -2.949 1 94.06 104 ALA B C 1
ATOM 2604 O O . ALA B 1 104 ? 6.148 21.812 -3.094 1 94.06 104 ALA B O 1
ATOM 2605 N N . ILE B 1 105 ? 4.293 23.016 -2.92 1 94.94 105 ILE B N 1
ATOM 2606 C CA . ILE B 1 105 ? 4.965 24.297 -3.121 1 94.94 105 ILE B CA 1
ATOM 2607 C C . ILE B 1 105 ? 5.816 24.625 -1.898 1 94.94 105 ILE B C 1
ATOM 2609 O O . ILE B 1 105 ? 5.316 24.656 -0.773 1 94.94 105 ILE B O 1
ATOM 2613 N N . LYS B 1 106 ? 7.023 24.953 -2.104 1 95.31 106 LYS B N 1
ATOM 2614 C CA . LYS B 1 106 ? 8 25.188 -1.045 1 95.31 106 LYS B CA 1
ATOM 2615 C C . LYS B 1 106 ? 7.531 26.297 -0.104 1 95.31 106 LYS B C 1
ATOM 2617 O O . LYS B 1 106 ? 7.566 26.141 1.118 1 95.31 106 LYS B O 1
ATOM 2622 N N . LEU B 1 107 ? 7.09 27.359 -0.659 1 95.75 107 LEU B N 1
ATOM 2623 C CA . LEU B 1 107 ? 6.676 28.5 0.144 1 95.75 107 LEU B CA 1
ATOM 2624 C C . LEU B 1 107 ? 5.473 28.141 1.01 1 95.75 107 LEU B C 1
ATOM 2626 O O . LEU B 1 107 ? 5.383 28.578 2.162 1 95.75 107 LEU B O 1
ATOM 2630 N N . VAL B 1 108 ? 4.551 27.438 0.47 1 9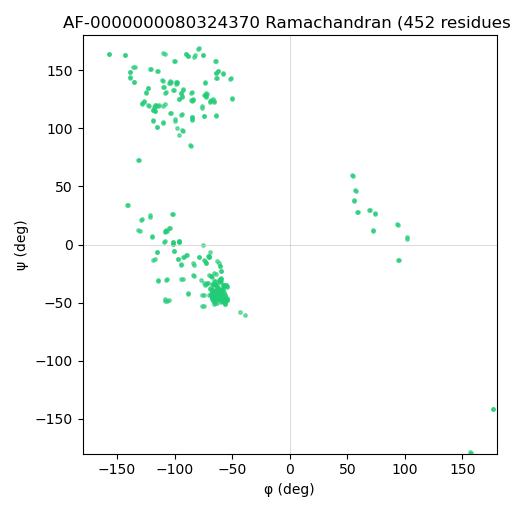6.38 108 VAL B N 1
ATOM 2631 C CA . VAL B 1 108 ? 3.369 27.016 1.211 1 96.38 108 VAL B CA 1
ATOM 2632 C C . VAL B 1 108 ? 3.789 26.125 2.381 1 96.38 108 VAL B C 1
ATOM 2634 O O . VAL B 1 108 ? 3.34 26.328 3.514 1 96.38 108 VAL B O 1
ATOM 2637 N N . ARG B 1 109 ? 4.648 25.203 2.107 1 95.06 109 ARG B N 1
ATOM 2638 C CA . ARG B 1 109 ? 5.07 24.25 3.133 1 95.06 109 ARG B CA 1
ATOM 2639 C C . ARG B 1 109 ? 5.828 24.953 4.254 1 95.06 109 ARG B C 1
ATOM 2641 O O . ARG B 1 109 ? 5.602 24.688 5.434 1 95.06 109 ARG B O 1
ATOM 2648 N N . LYS B 1 110 ? 6.754 25.844 3.855 1 95 110 LYS B N 1
ATOM 2649 C CA . LYS B 1 110 ? 7.504 26.594 4.855 1 95 110 LYS B CA 1
ATOM 2650 C C . LYS B 1 110 ? 6.562 27.328 5.809 1 95 110 LYS B C 1
ATOM 2652 O O . LYS B 1 110 ? 6.742 27.281 7.027 1 95 110 LYS B O 1
ATOM 2657 N N . GLU B 1 111 ? 5.602 27.969 5.258 1 94.38 111 GLU B N 1
ATOM 2658 C CA . GLU B 1 111 ? 4.668 28.734 6.07 1 94.38 111 GLU B CA 1
ATOM 2659 C C . GLU B 1 111 ? 3.791 27.828 6.926 1 94.38 111 GLU B C 1
ATOM 2661 O O . GLU B 1 111 ? 3.539 28.125 8.094 1 94.38 111 GLU B O 1
ATOM 2666 N N . MET B 1 112 ? 3.291 26.766 6.395 1 94.5 112 MET B N 1
ATOM 2667 C CA . MET B 1 112 ? 2.432 25.844 7.133 1 94.5 112 MET B CA 1
ATOM 2668 C C . MET B 1 112 ? 3.203 25.156 8.258 1 94.5 112 MET B C 1
ATOM 2670 O O . MET B 1 112 ? 2.682 25 9.359 1 94.5 112 MET B O 1
ATOM 2674 N N . VAL B 1 113 ? 4.438 24.734 7.996 1 94.62 113 VAL B N 1
ATOM 2675 C CA . VAL B 1 113 ? 5.273 24.109 9.008 1 94.62 113 VAL B CA 1
ATOM 2676 C C . VAL B 1 113 ? 5.48 25.062 10.188 1 94.62 113 VAL B C 1
ATOM 2678 O O . VAL B 1 113 ? 5.367 24.656 11.344 1 94.62 113 VAL B O 1
ATOM 2681 N N . LYS B 1 114 ? 5.734 26.312 9.852 1 93.19 114 LYS B N 1
ATOM 2682 C CA . LYS B 1 114 ? 5.895 27.328 10.883 1 93.19 114 LYS B CA 1
ATOM 2683 C C . LYS B 1 114 ? 4.648 27.422 11.758 1 93.19 114 LYS B C 1
ATOM 2685 O O . LYS B 1 114 ? 4.746 27.484 12.984 1 93.19 114 LYS B O 1
ATOM 2690 N N . GLN B 1 115 ? 3.533 27.422 11.18 1 89.5 115 GLN B N 1
ATOM 2691 C CA . GLN B 1 115 ? 2.273 27.516 11.914 1 89.5 115 GLN B CA 1
ATOM 2692 C C . GLN B 1 115 ? 2.037 26.25 12.742 1 89.5 115 GLN B C 1
ATOM 2694 O O . GLN B 1 115 ? 1.613 26.344 13.898 1 89.5 115 GLN B O 1
ATOM 2699 N N . GLN B 1 116 ? 2.232 25.141 12.172 1 91.31 116 GLN B N 1
ATOM 2700 C CA . GLN B 1 116 ? 2.078 23.875 12.875 1 91.31 116 GLN B CA 1
ATOM 2701 C C . GLN B 1 116 ? 2.975 23.812 14.109 1 91.31 116 GLN B C 1
ATOM 2703 O O . GLN B 1 116 ? 2.527 23.422 15.188 1 91.31 116 GLN B O 1
ATOM 2708 N N . GLN B 1 117 ? 4.207 24.203 13.953 1 92.44 117 GLN B N 1
ATOM 2709 C CA . GLN B 1 117 ? 5.16 24.203 15.055 1 92.44 117 GLN B CA 1
ATOM 2710 C C . GLN B 1 117 ? 4.723 25.156 16.156 1 92.44 117 GLN B C 1
ATOM 2712 O O . GLN B 1 117 ? 4.875 24.844 17.344 1 92.44 117 GLN B O 1
ATOM 2717 N N . ARG B 1 118 ? 4.176 26.234 15.781 1 87.75 118 ARG B N 1
ATOM 2718 C CA . ARG B 1 118 ? 3.676 27.188 16.766 1 87.75 118 ARG B CA 1
ATOM 2719 C C . ARG B 1 118 ? 2.545 26.578 17.594 1 87.75 118 ARG B C 1
ATOM 2721 O O . ARG B 1 118 ? 2.469 26.797 18.797 1 87.75 118 ARG B O 1
ATOM 2728 N N . MET B 1 119 ? 1.702 25.828 16.969 1 83.06 119 MET B N 1
ATOM 2729 C CA . MET B 1 119 ? 0.561 25.219 17.641 1 83.06 119 MET B CA 1
ATOM 2730 C C . MET B 1 119 ? 1.019 24.141 18.625 1 83.06 119 MET B C 1
ATOM 2732 O O . MET B 1 119 ? 0.344 23.875 19.625 1 83.06 119 MET B O 1
ATOM 2736 N N . GLY B 1 120 ? 2.133 23.547 18.391 1 82.62 120 GLY B N 1
ATOM 2737 C CA . GLY B 1 120 ? 2.635 22.453 19.219 1 82.62 120 GLY B CA 1
ATOM 2738 C C . GLY B 1 120 ? 3.625 22.922 20.266 1 82.62 120 GLY B C 1
ATOM 2739 O O . GLY B 1 120 ? 4.219 22.109 20.984 1 82.62 120 GLY B O 1
ATOM 2740 N N . LYS B 1 121 ? 3.881 24.188 20.344 1 82.88 121 LYS B N 1
ATOM 2741 C CA . LYS B 1 121 ? 4.922 24.703 21.219 1 82.88 121 LYS B CA 1
ATOM 2742 C C . LYS B 1 121 ? 4.492 24.641 22.688 1 82.88 121 LYS B C 1
ATOM 2744 O O . LYS B 1 121 ? 5.305 24.359 23.562 1 82.88 121 LYS B O 1
ATOM 2749 N N . SER B 1 122 ? 3.273 24.828 23.062 1 79.44 122 SER B N 1
ATOM 2750 C CA . SER B 1 122 ? 2.973 25.016 24.484 1 79.44 122 SER B CA 1
ATOM 2751 C C . SER B 1 122 ? 1.837 24.109 24.938 1 79.44 122 SER B C 1
ATOM 2753 O O . SER B 1 122 ? 1.297 24.266 26.031 1 79.44 122 SER B O 1
ATOM 2755 N N . LYS B 1 123 ? 1.462 23.156 24.094 1 85.12 123 LYS B N 1
ATOM 2756 C CA . LYS B 1 123 ? 0.357 22.266 24.438 1 85.12 123 LYS B CA 1
ATOM 2757 C C . LYS B 1 123 ? 0.667 20.828 24.047 1 85.12 123 LYS B C 1
ATOM 2759 O O . LYS B 1 123 ? 1.497 20.578 23.156 1 85.12 123 LYS B O 1
ATOM 2764 N N . ASN B 1 124 ? 0.066 19.922 24.906 1 92.06 124 ASN B N 1
ATOM 2765 C CA . ASN B 1 124 ? 0.087 18.531 24.484 1 92.06 124 ASN B CA 1
ATOM 2766 C C . ASN B 1 124 ? -0.779 18.312 23.234 1 92.06 124 ASN B C 1
ATOM 2768 O O . ASN B 1 124 ? -1.97 18.625 23.25 1 92.06 124 ASN B O 1
ATOM 2772 N N . ILE B 1 125 ? -0.127 17.719 22.188 1 92.06 125 ILE B N 1
ATOM 2773 C CA . ILE B 1 125 ? -0.886 17.656 20.938 1 92.06 125 ILE B CA 1
ATOM 2774 C C . ILE B 1 125 ? -0.734 16.281 20.312 1 92.06 125 ILE B C 1
ATOM 2776 O O . ILE B 1 125 ? 0.233 15.57 20.594 1 92.06 125 ILE B O 1
ATOM 2780 N N . VAL B 1 126 ? -1.727 15.922 19.578 1 94.94 126 VAL B N 1
ATOM 2781 C CA . VAL B 1 126 ? -1.69 14.852 18.594 1 94.94 126 VAL B CA 1
ATOM 2782 C C . VAL B 1 126 ? -1.868 15.438 17.188 1 94.94 126 VAL B C 1
ATOM 2784 O O . VAL B 1 126 ? -2.865 16.109 16.906 1 94.94 126 VAL B O 1
ATOM 2787 N N . MET B 1 127 ? -0.861 15.219 16.344 1 94.62 127 MET B N 1
ATOM 2788 C CA . MET B 1 127 ? -0.927 15.781 14.992 1 94.62 127 MET B CA 1
ATOM 2789 C C . MET B 1 127 ? -0.755 14.688 13.938 1 94.62 127 MET B C 1
ATOM 2791 O O . MET B 1 127 ? 0.124 13.836 14.062 1 94.62 127 MET B O 1
ATOM 2795 N N . ASP B 1 128 ? -1.665 14.68 12.961 1 96.31 128 ASP B N 1
ATOM 2796 C CA . ASP B 1 128 ? -1.522 13.695 11.898 1 96.31 128 ASP B CA 1
ATOM 2797 C C . ASP B 1 128 ? -1.237 14.367 10.555 1 96.31 128 ASP B C 1
ATOM 2799 O O . ASP B 1 128 ? -1.622 15.516 10.336 1 96.31 128 ASP B O 1
ATOM 2803 N N . GLY B 1 129 ? -0.521 13.672 9.742 1 96.06 129 GLY B N 1
ATOM 2804 C CA . GLY B 1 129 ? -0.175 14.18 8.422 1 96.06 129 GLY B CA 1
ATOM 2805 C C . GLY B 1 129 ? 0.737 13.25 7.645 1 96.06 129 GLY B C 1
ATOM 2806 O O . GLY B 1 129 ? 0.528 12.039 7.629 1 96.06 129 GLY B O 1
ATOM 2807 N N . ARG B 1 130 ? 1.696 13.867 6.914 1 96.44 130 ARG B N 1
ATOM 2808 C CA . ARG B 1 130 ? 2.594 13.109 6.047 1 96.44 130 ARG B CA 1
ATOM 2809 C C . ARG B 1 130 ? 4.035 13.195 6.539 1 96.44 130 ARG B C 1
ATOM 2811 O O . ARG B 1 130 ? 4.836 12.289 6.301 1 96.44 130 ARG B O 1
ATOM 2818 N N . ASP B 1 131 ? 4.41 14.273 7.152 1 97.94 131 ASP B N 1
ATOM 2819 C CA . ASP B 1 131 ? 5.801 14.508 7.531 1 97.94 131 ASP B CA 1
ATOM 2820 C C . ASP B 1 131 ? 5.891 15.172 8.906 1 97.94 131 ASP B C 1
ATOM 2822 O O . ASP B 1 131 ? 6.746 16.031 9.125 1 97.94 131 ASP B O 1
ATOM 2826 N N . ILE B 1 132 ? 4.973 14.828 9.773 1 97.56 132 ILE B N 1
ATOM 2827 C CA . ILE B 1 132 ? 4.93 15.422 11.102 1 97.56 132 ILE B CA 1
ATOM 2828 C C . ILE B 1 132 ? 6.152 14.984 11.906 1 97.56 132 ILE B C 1
ATOM 2830 O O . ILE B 1 132 ? 6.848 15.812 12.492 1 97.56 132 ILE B O 1
ATOM 2834 N N . GLY B 1 133 ? 6.48 13.734 11.938 1 97.75 133 GLY B N 1
ATOM 2835 C CA . GLY B 1 133 ? 7.566 13.195 12.734 1 97.75 133 GLY B CA 1
ATOM 2836 C C . GLY B 1 133 ? 8.93 13.414 12.117 1 97.75 133 GLY B C 1
ATOM 2837 O O . GLY B 1 133 ? 9.961 13.18 12.758 1 97.75 133 GLY B O 1
ATOM 2838 N N . THR B 1 134 ? 9.016 13.852 10.883 1 97.69 134 THR B N 1
ATOM 2839 C CA . THR B 1 134 ? 10.289 14.047 10.203 1 97.69 134 THR B CA 1
ATOM 2840 C C . THR B 1 134 ? 10.594 15.539 10.047 1 97.69 134 THR B C 1
ATOM 2842 O O . THR B 1 134 ? 11.68 16 10.43 1 97.69 134 THR B O 1
ATOM 2845 N N . THR B 1 135 ? 9.641 16.344 9.594 1 97.12 135 THR B N 1
ATOM 2846 C CA . THR B 1 135 ? 9.891 17.734 9.266 1 97.12 135 THR B CA 1
ATOM 2847 C C . THR B 1 135 ? 9.289 18.656 10.328 1 97.12 135 THR B C 1
ATOM 2849 O O . THR B 1 135 ? 9.969 19.562 10.828 1 97.12 135 THR B O 1
ATOM 2852 N N . VAL B 1 136 ? 8.094 18.469 10.703 1 96.62 136 VAL B N 1
ATOM 2853 C CA . VAL B 1 136 ? 7.387 19.406 11.57 1 96.62 136 VAL B CA 1
ATOM 2854 C C . VAL B 1 136 ? 7.891 19.281 13 1 96.62 136 VAL B C 1
ATOM 2856 O O . VAL B 1 136 ? 8.297 20.266 13.625 1 96.62 136 VAL B O 1
ATOM 2859 N N . PHE B 1 137 ? 7.871 18.031 13.484 1 96.44 137 PHE B N 1
ATOM 2860 C CA . PHE B 1 137 ? 8.359 17.75 14.828 1 96.44 137 PHE B CA 1
ATOM 2861 C C . PHE B 1 137 ? 9.32 16.562 14.82 1 96.44 137 PHE B C 1
ATOM 2863 O O . PHE B 1 137 ? 9.008 15.516 15.375 1 96.44 137 PHE B O 1
ATOM 2870 N N . PRO B 1 138 ? 10.523 16.734 14.32 1 96.69 138 PRO B N 1
ATOM 2871 C CA . PRO B 1 138 ? 11.492 15.641 14.289 1 96.69 138 PRO B CA 1
ATOM 2872 C C . PRO B 1 138 ? 11.859 15.133 15.68 1 96.69 138 PRO B C 1
ATOM 2874 O O . PRO B 1 138 ? 12.352 14.016 15.828 1 96.69 138 PRO B O 1
ATOM 2877 N N . ASP B 1 139 ? 11.516 15.953 16.656 1 94.81 139 ASP B N 1
ATOM 2878 C CA . ASP B 1 139 ? 11.891 15.594 18.031 1 94.81 139 ASP B CA 1
ATOM 2879 C C . ASP B 1 139 ? 10.672 15.133 18.828 1 94.81 139 ASP B C 1
ATOM 2881 O O . ASP B 1 139 ? 10.727 15.039 20.047 1 94.81 139 ASP B O 1
ATOM 2885 N N . ALA B 1 140 ? 9.555 14.883 18.188 1 96.31 140 ALA B N 1
ATOM 2886 C CA . ALA B 1 140 ? 8.375 14.383 18.875 1 96.31 140 ALA B CA 1
ATOM 2887 C C . ALA B 1 140 ? 8.719 13.156 19.719 1 96.31 140 ALA B C 1
ATOM 2889 O O . ALA B 1 140 ? 9.492 12.297 19.297 1 96.31 140 ALA B O 1
ATOM 2890 N N . GLN B 1 141 ? 8.125 13.062 20.828 1 95.75 141 GLN B N 1
ATOM 2891 C CA . GLN B 1 141 ? 8.406 11.969 21.75 1 95.75 141 GLN B CA 1
ATOM 2892 C C . GLN B 1 141 ? 7.891 10.641 21.188 1 95.75 141 GLN B C 1
ATOM 2894 O O . GLN B 1 141 ? 8.492 9.586 21.422 1 95.75 141 GLN B O 1
ATOM 2899 N N . VAL B 1 142 ? 6.75 10.711 20.547 1 97.69 142 VAL B N 1
ATOM 2900 C CA . VAL B 1 142 ? 6.176 9.516 19.938 1 97.69 142 VAL B CA 1
ATOM 2901 C C . VAL B 1 142 ? 5.875 9.773 18.453 1 97.69 142 VAL B C 1
ATOM 2903 O O . VAL B 1 142 ? 5.199 10.75 18.125 1 97.69 142 VAL B O 1
ATOM 2906 N N . LYS B 1 143 ? 6.453 8.961 17.641 1 98.44 143 LYS B N 1
ATOM 2907 C CA . LYS B 1 143 ? 6.195 8.984 16.203 1 98.44 143 LYS B CA 1
ATOM 2908 C C . LYS B 1 143 ? 5.566 7.68 15.734 1 98.44 143 LYS B C 1
ATOM 2910 O O . LYS B 1 143 ? 6.168 6.609 15.875 1 98.44 143 LYS B O 1
ATOM 2915 N N . LEU B 1 144 ? 4.355 7.789 15.289 1 98.56 144 LEU B N 1
ATOM 2916 C CA . LEU B 1 144 ? 3.674 6.645 14.695 1 98.56 144 LEU B CA 1
ATOM 2917 C C . LEU B 1 144 ? 3.619 6.773 13.18 1 98.56 144 LEU B C 1
ATOM 2919 O O . LEU B 1 144 ? 3.414 7.871 12.648 1 98.56 144 LEU B O 1
ATOM 2923 N N . PHE B 1 145 ? 3.844 5.676 12.508 1 98.25 145 PHE B N 1
ATOM 2924 C CA . PHE B 1 145 ? 3.627 5.598 11.062 1 98.25 145 PHE B CA 1
ATOM 2925 C C . PHE B 1 145 ? 2.568 4.555 10.734 1 98.25 145 PHE B C 1
ATOM 2927 O O . PHE B 1 145 ? 2.775 3.359 10.961 1 98.25 145 PHE B O 1
ATOM 2934 N N . MET B 1 146 ? 1.482 5.055 10.188 1 97.56 146 MET B N 1
ATOM 2935 C CA . MET B 1 146 ? 0.352 4.16 9.945 1 97.56 146 MET B CA 1
ATOM 2936 C C . MET B 1 146 ? 0.333 3.691 8.492 1 97.56 146 MET B C 1
ATOM 2938 O O . MET B 1 146 ? 0.599 4.473 7.578 1 97.56 146 MET B O 1
ATOM 2942 N N . THR B 1 147 ? 0.041 2.43 8.32 1 96.12 147 THR B N 1
ATOM 2943 C CA . THR B 1 147 ? -0.094 1.827 7.004 1 96.12 147 THR B CA 1
ATOM 2944 C C . THR B 1 147 ? -1.22 0.797 6.992 1 96.12 147 THR B C 1
ATOM 2946 O O . THR B 1 147 ? -1.749 0.436 8.047 1 96.12 147 THR B O 1
ATOM 2949 N N . ALA B 1 148 ? -1.669 0.439 5.84 1 96.06 148 ALA B N 1
ATOM 2950 C CA . ALA B 1 148 ? -2.66 -0.61 5.609 1 96.06 148 ALA B CA 1
ATOM 2951 C C . ALA B 1 148 ? -2.561 -1.158 4.188 1 96.06 148 ALA B C 1
ATOM 2953 O O . ALA B 1 148 ? -1.982 -0.516 3.309 1 96.06 148 ALA B O 1
ATOM 2954 N N . ASP B 1 149 ? -3.146 -2.27 4.012 1 95.19 149 ASP B N 1
ATOM 2955 C CA . ASP B 1 149 ? -3.18 -2.84 2.668 1 95.19 149 ASP B CA 1
ATOM 2956 C C . ASP B 1 149 ? -3.93 -1.926 1.702 1 95.19 149 ASP B C 1
ATOM 2958 O O . ASP B 1 149 ? -4.906 -1.276 2.084 1 95.19 149 ASP B O 1
ATOM 2962 N N . PRO B 1 150 ? -3.506 -1.979 0.473 1 94.56 150 PRO B N 1
ATOM 2963 C CA . PRO B 1 150 ? -4.129 -1.108 -0.527 1 94.56 150 PRO B CA 1
ATOM 2964 C C . PRO B 1 150 ? -5.641 -1.304 -0.619 1 94.56 150 PRO B C 1
ATOM 2966 O O . PRO B 1 150 ? -6.391 -0.326 -0.686 1 94.56 150 PRO B O 1
ATOM 2969 N N . LYS B 1 151 ? -6.09 -2.48 -0.604 1 95.44 151 LYS B N 1
ATOM 2970 C CA . LYS B 1 151 ? -7.523 -2.742 -0.717 1 95.44 151 LYS B CA 1
ATOM 2971 C C . LYS B 1 151 ? -8.289 -2.152 0.465 1 95.44 151 LYS B C 1
ATOM 2973 O O . LYS B 1 151 ? -9.344 -1.55 0.288 1 95.44 151 LYS B O 1
ATOM 2978 N N . VAL B 1 152 ? -7.742 -2.381 1.629 1 96.12 152 VAL B N 1
ATOM 2979 C CA . VAL B 1 152 ? -8.383 -1.9 2.85 1 96.12 152 VAL B CA 1
ATOM 2980 C C . VAL B 1 152 ? -8.484 -0.377 2.816 1 96.12 152 VAL B C 1
ATOM 2982 O O . VAL B 1 152 ? -9.523 0.19 3.141 1 96.12 152 VAL B O 1
ATOM 2985 N N . ARG B 1 153 ? -7.414 0.291 2.402 1 96.25 153 ARG B N 1
ATOM 2986 C CA . ARG B 1 153 ? -7.414 1.744 2.27 1 96.25 153 ARG B CA 1
ATOM 2987 C C . ARG B 1 153 ? -8.469 2.199 1.261 1 96.25 153 ARG B C 1
ATOM 2989 O O . ARG B 1 153 ? -9.234 3.125 1.531 1 96.25 153 ARG B O 1
ATOM 2996 N N . ALA B 1 154 ? -8.508 1.523 0.155 1 96 154 ALA B N 1
ATOM 2997 C CA . ALA B 1 154 ? -9.43 1.889 -0.913 1 96 154 ALA B CA 1
ATOM 2998 C C . ALA B 1 154 ? -10.883 1.694 -0.472 1 96 154 ALA B C 1
ATOM 3000 O O . ALA B 1 154 ? -11.742 2.535 -0.75 1 96 154 ALA B O 1
ATOM 3001 N N . GLU B 1 155 ? -11.141 0.596 0.187 1 96.56 155 GLU B N 1
ATOM 3002 C CA . GLU B 1 155 ? -12.5 0.313 0.644 1 96.56 155 GLU B CA 1
ATOM 3003 C C . GLU B 1 155 ? -12.953 1.331 1.686 1 96.56 155 GLU B C 1
ATOM 3005 O O . GLU B 1 155 ? -14.109 1.759 1.679 1 96.56 155 GLU B O 1
ATOM 3010 N N . ARG B 1 156 ? -12.094 1.655 2.615 1 94 156 ARG B N 1
ATOM 3011 C CA . ARG B 1 156 ? -12.406 2.678 3.609 1 94 156 ARG B CA 1
ATOM 3012 C C . ARG B 1 156 ? -12.758 4.004 2.939 1 94 156 ARG B C 1
ATOM 3014 O O . ARG B 1 156 ? -13.766 4.625 3.279 1 94 156 ARG B O 1
ATOM 3021 N N . ARG B 1 157 ? -11.938 4.434 2.014 1 91.62 157 ARG B N 1
ATOM 3022 C CA . ARG B 1 157 ? -12.18 5.68 1.295 1 91.62 157 ARG B CA 1
ATOM 3023 C C . ARG B 1 157 ? -13.469 5.598 0.485 1 91.62 157 ARG B C 1
ATOM 3025 O O . ARG B 1 157 ? -14.242 6.559 0.437 1 91.62 157 ARG B O 1
ATOM 3032 N N . PHE B 1 158 ? -13.695 4.469 -0.172 1 94.62 158 PHE B N 1
ATOM 3033 C CA . PHE B 1 158 ? -14.891 4.25 -0.977 1 94.62 158 PHE B CA 1
ATOM 3034 C C . PHE B 1 158 ? -16.156 4.379 -0.125 1 94.62 158 PHE B C 1
ATOM 3036 O O . PHE B 1 158 ? -17.094 5.066 -0.51 1 94.62 158 PHE B O 1
ATOM 3043 N N . LYS B 1 159 ? -16.125 3.756 1.008 1 94.31 159 LYS B N 1
ATOM 3044 C CA . LYS B 1 159 ? -17.25 3.816 1.936 1 94.31 159 LYS B CA 1
ATOM 3045 C C . LYS B 1 159 ? -17.484 5.246 2.414 1 94.31 159 LYS B C 1
ATOM 3047 O O . LYS B 1 159 ? -18.641 5.676 2.545 1 94.31 159 LYS B O 1
ATOM 3052 N N . GLU B 1 160 ? -16.438 5.953 2.74 1 88.19 160 GLU B N 1
ATOM 3053 C CA . GLU B 1 160 ? -16.547 7.348 3.154 1 88.19 160 GLU B CA 1
ATOM 3054 C C . GLU B 1 160 ? -17.219 8.188 2.078 1 88.19 160 GLU B C 1
ATOM 3056 O O . GLU B 1 160 ? -18.094 9.008 2.379 1 88.19 160 GLU B O 1
ATOM 3061 N N . LEU B 1 161 ? -16.797 8.023 0.834 1 86.25 161 LEU B N 1
ATOM 3062 C CA . LEU B 1 161 ? -17.359 8.766 -0.284 1 86.25 161 LEU B CA 1
ATOM 3063 C C . LEU B 1 161 ? -18.844 8.445 -0.452 1 86.25 161 LEU B C 1
ATOM 3065 O O . LEU B 1 161 ? -19.656 9.344 -0.671 1 86.25 161 LEU B O 1
ATOM 3069 N N . GLN B 1 162 ? -19.172 7.211 -0.312 1 91.19 162 GLN B N 1
ATOM 3070 C CA . GLN B 1 162 ? -20.562 6.781 -0.426 1 91.19 162 GLN B CA 1
ATOM 3071 C C . GLN B 1 162 ? -21.422 7.398 0.676 1 91.19 162 GLN B C 1
ATOM 3073 O O . GLN B 1 162 ? -22.547 7.82 0.427 1 91.19 162 GLN B O 1
ATOM 3078 N N . SER B 1 163 ? -20.922 7.348 1.847 1 90.12 163 SER B N 1
ATOM 3079 C CA . SER B 1 163 ? -21.656 7.887 2.986 1 90.12 163 SER B CA 1
ATOM 3080 C C . SER B 1 163 ? -21.938 9.375 2.809 1 90.12 163 SER B C 1
ATOM 3082 O O . SER B 1 163 ? -22.875 9.914 3.393 1 90.12 163 SER B O 1
ATOM 3084 N N . LYS B 1 164 ? -21.172 10.078 1.995 1 83.38 164 LYS B N 1
ATOM 3085 C CA . LYS B 1 164 ? -21.344 11.508 1.743 1 83.38 164 LYS B CA 1
ATOM 3086 C C . LYS B 1 164 ? -22.156 11.742 0.474 1 83.38 164 LYS B C 1
ATOM 3088 O O . LYS B 1 164 ? -22.234 12.875 -0.017 1 83.38 164 LYS B O 1
ATOM 3093 N N . GLY B 1 165 ? -22.609 10.648 -0.129 1 87.44 165 GLY B N 1
ATOM 3094 C CA . GLY B 1 165 ? -23.547 10.766 -1.226 1 87.44 165 GLY B CA 1
ATOM 3095 C C . GLY B 1 165 ? -22.906 10.586 -2.59 1 87.44 165 GLY B C 1
ATOM 3096 O O . GLY B 1 165 ? -23.562 10.773 -3.617 1 87.44 165 GLY B O 1
ATOM 3097 N N . ASP B 1 166 ? -21.672 10.258 -2.645 1 84.88 166 ASP B N 1
ATOM 3098 C CA . ASP B 1 166 ? -21.016 10 -3.918 1 84.88 166 ASP B CA 1
ATOM 3099 C C . ASP B 1 166 ? -21.406 8.633 -4.473 1 84.88 166 ASP B C 1
ATOM 3101 O O . ASP B 1 166 ? -21.062 7.598 -3.895 1 84.88 166 ASP B O 1
ATOM 3105 N N . THR B 1 167 ? -22.016 8.633 -5.633 1 88.12 167 THR B N 1
ATOM 3106 C CA . THR B 1 167 ? -22.469 7.375 -6.215 1 88.12 167 THR B CA 1
ATOM 3107 C C . THR B 1 167 ? -21.797 7.145 -7.57 1 88.12 167 THR B C 1
ATOM 3109 O O . THR B 1 167 ? -22.109 6.176 -8.266 1 88.12 167 THR B O 1
ATOM 3112 N N . THR B 1 168 ? -20.891 7.977 -7.914 1 91 168 THR B N 1
ATOM 3113 C CA . THR B 1 168 ? -20.344 7.91 -9.266 1 91 168 THR B CA 1
ATOM 3114 C C . THR B 1 168 ? -18.922 7.336 -9.242 1 91 168 THR B C 1
ATOM 3116 O O . THR B 1 168 ? -18.5 6.691 -10.203 1 91 168 THR B O 1
ATOM 3119 N N . THR B 1 169 ? -18.266 7.555 -8.219 1 90.69 169 THR B N 1
ATOM 3120 C CA . THR B 1 169 ? -16.875 7.098 -8.133 1 90.69 169 THR B CA 1
ATOM 3121 C C . THR B 1 169 ? -16.812 5.59 -7.922 1 90.69 169 THR B C 1
ATOM 3123 O O . THR B 1 169 ? -17.469 5.059 -7.023 1 90.69 169 THR B O 1
ATOM 3126 N N . SER B 1 170 ? -16.031 4.82 -8.734 1 94.94 170 SER B N 1
ATOM 3127 C CA . SER B 1 170 ? -15.875 3.377 -8.586 1 94.94 170 SER B CA 1
ATOM 3128 C C . SER B 1 170 ? -14.727 3.041 -7.633 1 94.94 170 SER B C 1
ATOM 3130 O O . SER B 1 170 ? -13.898 3.898 -7.324 1 94.94 170 SER B O 1
ATOM 3132 N N . LEU B 1 171 ? -14.727 1.837 -7.16 1 95.19 171 LEU B N 1
ATOM 3133 C CA . LEU B 1 171 ? -13.625 1.365 -6.32 1 95.19 171 LEU B CA 1
ATOM 3134 C C . LEU B 1 171 ? -12.305 1.438 -7.07 1 95.19 171 LEU B C 1
ATOM 3136 O O . LEU B 1 171 ? -11.266 1.772 -6.484 1 95.19 171 LEU B O 1
ATOM 3140 N N . GLU B 1 172 ? -12.297 1.124 -8.336 1 93.94 172 GLU B N 1
ATOM 3141 C CA . GLU B 1 172 ? -11.109 1.22 -9.18 1 93.94 172 GLU B CA 1
ATOM 3142 C C . GLU B 1 172 ? -10.586 2.652 -9.234 1 93.94 172 GLU B C 1
ATOM 3144 O O . GLU B 1 172 ? -9.383 2.883 -9.141 1 93.94 172 GLU B O 1
ATOM 3149 N N . ASP B 1 173 ? -11.531 3.629 -9.391 1 93.25 173 ASP B N 1
ATOM 3150 C CA . ASP B 1 173 ? -11.164 5.043 -9.367 1 93.25 173 ASP B CA 1
ATOM 3151 C C . ASP B 1 173 ? -10.461 5.41 -8.062 1 93.25 173 ASP B C 1
ATOM 3153 O O . ASP B 1 173 ? -9.516 6.191 -8.062 1 93.25 173 ASP B O 1
ATOM 3157 N N . VAL B 1 174 ? -10.992 4.848 -7.008 1 93.88 174 VAL B N 1
ATOM 3158 C CA . VAL B 1 174 ? -10.438 5.145 -5.691 1 93.88 174 VAL B CA 1
ATOM 3159 C C . VAL B 1 174 ? -9.008 4.605 -5.598 1 93.88 174 VAL B C 1
ATOM 3161 O O . VAL B 1 174 ? -8.109 5.293 -5.102 1 93.88 174 VAL B O 1
ATOM 3164 N N . PHE B 1 175 ? -8.766 3.385 -6.102 1 94.69 175 PHE B N 1
ATOM 3165 C CA . PHE B 1 175 ? -7.418 2.816 -6.137 1 94.69 175 PHE B CA 1
ATOM 3166 C C . PHE B 1 175 ? -6.457 3.742 -6.875 1 94.69 175 PHE B C 1
ATOM 3168 O O . PHE B 1 175 ? -5.355 4.012 -6.395 1 94.69 175 PHE B O 1
ATOM 3175 N N . GLU B 1 176 ? -6.844 4.168 -7.957 1 92.44 176 GLU B N 1
ATOM 3176 C CA . GLU B 1 176 ? -6.012 5.027 -8.797 1 92.44 176 GLU B CA 1
ATOM 3177 C C . GLU B 1 176 ? -5.723 6.359 -8.109 1 92.44 176 GLU B C 1
ATOM 3179 O O . GLU B 1 176 ? -4.605 6.867 -8.172 1 92.44 176 GLU B O 1
ATOM 3184 N N . ASN B 1 177 ? -6.758 6.898 -7.496 1 90.25 177 ASN B N 1
ATOM 3185 C CA . ASN B 1 177 ? -6.594 8.164 -6.793 1 90.25 177 ASN B CA 1
ATOM 3186 C C . ASN B 1 177 ? -5.609 8.039 -5.633 1 90.25 177 ASN B C 1
ATOM 3188 O O . ASN B 1 177 ? -4.773 8.914 -5.422 1 90.25 177 ASN B O 1
ATOM 3192 N N . LEU B 1 178 ? -5.742 6.957 -4.93 1 92.88 178 LEU B N 1
ATOM 3193 C CA . LEU B 1 178 ? -4.836 6.723 -3.811 1 92.88 178 LEU B CA 1
ATOM 3194 C C . LEU B 1 178 ? -3.396 6.582 -4.301 1 92.88 178 LEU B C 1
ATOM 3196 O O . LEU B 1 178 ? -2.469 7.09 -3.664 1 92.88 178 LEU B O 1
ATOM 3200 N N . ALA B 1 179 ? -3.225 5.902 -5.43 1 93.5 179 ALA B N 1
ATOM 3201 C CA . ALA B 1 179 ? -1.892 5.734 -6 1 93.5 179 ALA B CA 1
ATOM 3202 C C . ALA B 1 179 ? -1.294 7.082 -6.402 1 93.5 179 ALA B C 1
ATOM 3204 O O . ALA B 1 179 ? -0.104 7.328 -6.191 1 93.5 179 ALA B O 1
ATOM 3205 N N . HIS B 1 180 ? -2.1 7.859 -6.988 1 91.88 180 HIS B N 1
ATOM 3206 C CA . HIS B 1 180 ? -1.653 9.195 -7.379 1 91.88 180 HIS B CA 1
ATOM 3207 C C . HIS B 1 180 ? -1.227 10.008 -6.164 1 91.88 180 HIS B C 1
ATOM 3209 O O . HIS B 1 180 ? -0.207 10.703 -6.203 1 91.88 180 HIS B O 1
ATOM 3215 N N . ARG B 1 181 ? -1.973 9.906 -5.145 1 90.69 181 ARG B N 1
ATOM 3216 C CA . ARG B 1 181 ? -1.659 10.648 -3.926 1 90.69 181 ARG B CA 1
ATOM 3217 C C . ARG B 1 181 ? -0.39 10.109 -3.271 1 90.69 181 ARG B C 1
ATOM 3219 O O . ARG B 1 181 ? 0.445 10.883 -2.801 1 90.69 181 ARG B O 1
ATOM 3226 N N . ASP B 1 182 ? -0.313 8.82 -3.256 1 95.25 182 ASP B N 1
ATOM 3227 C CA . ASP B 1 182 ? 0.902 8.227 -2.713 1 95.25 182 ASP B CA 1
ATOM 3228 C C . ASP B 1 182 ? 2.135 8.688 -3.482 1 95.25 182 ASP B C 1
ATOM 3230 O O . ASP B 1 182 ? 3.162 9.016 -2.883 1 95.25 182 ASP B O 1
ATOM 3234 N N . TYR B 1 183 ? 2.041 8.664 -4.785 1 95.06 183 TYR B N 1
ATOM 3235 C CA . TYR B 1 183 ? 3.137 9.141 -5.621 1 95.06 183 TYR B CA 1
ATOM 3236 C C . TYR B 1 183 ? 3.502 10.578 -5.277 1 95.06 183 TYR B C 1
ATOM 3238 O O . TYR B 1 183 ? 4.668 10.883 -5.008 1 95.06 183 TYR B O 1
ATOM 3246 N N . ALA B 1 184 ? 2.48 11.453 -5.242 1 93.88 184 ALA B N 1
ATOM 3247 C CA . ALA B 1 184 ? 2.697 12.867 -4.977 1 93.88 184 ALA B CA 1
ATOM 3248 C C . ALA B 1 184 ? 3.314 13.078 -3.596 1 93.88 184 ALA B C 1
ATOM 3250 O O . ALA B 1 184 ? 4.289 13.828 -3.451 1 93.88 184 ALA B O 1
ATOM 3251 N N . ASP B 1 185 ? 2.834 12.367 -2.604 1 95.31 185 ASP B N 1
ATOM 3252 C CA . ASP B 1 185 ? 3.26 12.555 -1.22 1 95.31 185 ASP B CA 1
ATOM 3253 C C . ASP B 1 185 ? 4.684 12.047 -1.01 1 95.31 185 ASP B C 1
ATOM 3255 O O . ASP B 1 185 ? 5.438 12.602 -0.207 1 95.31 185 ASP B O 1
ATOM 3259 N N . THR B 1 186 ? 5.004 11.016 -1.73 1 96.31 186 THR B N 1
ATOM 3260 C CA . THR B 1 186 ? 6.258 10.336 -1.414 1 96.31 186 THR B CA 1
ATOM 3261 C C . THR B 1 186 ? 7.395 10.859 -2.289 1 96.31 186 THR B C 1
ATOM 3263 O O . THR B 1 186 ? 8.57 10.625 -2 1 96.31 186 THR B O 1
ATOM 3266 N N . THR B 1 187 ? 7.074 11.555 -3.402 1 94.94 187 THR B N 1
ATOM 3267 C CA . THR B 1 187 ? 8.133 11.898 -4.344 1 94.94 187 THR B CA 1
ATOM 3268 C C . THR B 1 187 ? 8.32 13.406 -4.422 1 94.94 187 THR B C 1
ATOM 3270 O O . THR B 1 187 ? 9.258 13.891 -5.066 1 94.94 187 THR B O 1
ATOM 3273 N N . ARG B 1 188 ? 7.406 14.172 -3.742 1 92.75 188 ARG B N 1
ATOM 3274 C CA . ARG B 1 188 ? 7.594 15.617 -3.766 1 92.75 188 ARG B CA 1
ATOM 3275 C C . ARG B 1 188 ? 8.961 16 -3.205 1 92.75 188 ARG B C 1
ATOM 3277 O O . ARG B 1 188 ? 9.461 15.359 -2.281 1 92.75 188 ARG B O 1
ATOM 3284 N N . LYS B 1 189 ? 9.469 17.047 -3.76 1 92.12 189 LYS B N 1
ATOM 3285 C CA . LYS B 1 189 ? 10.82 17.484 -3.412 1 92.12 189 LYS B CA 1
ATOM 3286 C C . LYS B 1 189 ? 10.883 17.969 -1.968 1 92.12 189 LYS B C 1
ATOM 3288 O O . LYS B 1 189 ? 11.844 17.688 -1.25 1 92.12 189 LYS B O 1
ATOM 3293 N N . GLU B 1 190 ? 9.812 18.688 -1.566 1 92.94 190 GLU B N 1
ATOM 3294 C CA . GLU B 1 190 ? 9.812 19.297 -0.244 1 92.94 190 GLU B CA 1
ATOM 3295 C C . GLU B 1 190 ? 9.141 18.391 0.787 1 92.94 190 GLU B C 1
ATOM 3297 O O . GLU B 1 190 ? 7.922 18.219 0.765 1 92.94 190 GLU B O 1
ATOM 3302 N N . SER B 1 191 ? 9.859 17.859 1.731 1 94 191 SER B N 1
ATOM 3303 C CA . SER B 1 191 ? 9.375 17.125 2.889 1 94 191 SER B CA 1
ATOM 3304 C C . SER B 1 191 ? 8.469 15.969 2.461 1 94 191 SER B C 1
ATOM 3306 O O . SER B 1 191 ? 7.316 15.883 2.883 1 94 191 SER B O 1
ATOM 3308 N N . PRO B 1 192 ? 8.961 15.07 1.702 1 96.25 192 PRO B N 1
ATOM 3309 C CA . PRO B 1 192 ? 8.156 13.93 1.25 1 96.25 192 PRO B CA 1
ATOM 3310 C C . PRO B 1 192 ? 7.734 13.016 2.396 1 96.25 192 PRO B C 1
ATOM 3312 O O . PRO B 1 192 ? 8.297 13.086 3.49 1 96.25 192 PRO B O 1
ATOM 3315 N N . LEU B 1 193 ? 6.691 12.273 2.18 1 96.56 193 LEU B N 1
ATOM 3316 C CA . LEU B 1 193 ? 6.281 11.227 3.109 1 96.56 193 LEU B CA 1
ATOM 3317 C C . LEU B 1 193 ? 7.344 10.141 3.205 1 96.56 193 LEU B C 1
ATOM 3319 O O . LEU B 1 193 ? 7.609 9.438 2.227 1 96.56 193 LEU B O 1
ATOM 3323 N N . VAL B 1 194 ? 7.973 10.086 4.34 1 94.69 194 VAL B N 1
ATOM 3324 C CA . VAL B 1 194 ? 8.969 9.062 4.637 1 94.69 194 VAL B CA 1
ATOM 3325 C C . VAL B 1 194 ? 8.789 8.562 6.066 1 94.69 194 VAL B C 1
ATOM 3327 O O . VAL B 1 194 ? 8.391 9.32 6.949 1 94.69 194 VAL B O 1
ATOM 3330 N N . ARG B 1 195 ? 9.008 7.32 6.262 1 94.19 195 ARG B N 1
ATOM 3331 C CA . ARG B 1 195 ? 9.039 6.797 7.625 1 94.19 195 ARG B CA 1
ATOM 3332 C C . ARG B 1 195 ? 10.211 7.371 8.406 1 94.19 195 ARG B C 1
ATOM 3334 O O . ARG B 1 195 ? 11.367 7.234 7.992 1 94.19 195 ARG B O 1
ATOM 3341 N N . ALA B 1 196 ? 9.891 7.988 9.5 1 96.06 196 ALA B N 1
ATOM 3342 C CA . ALA B 1 196 ? 11 8.359 10.383 1 96.06 196 ALA B CA 1
ATOM 3343 C C . ALA B 1 196 ? 11.719 7.117 10.906 1 96.06 196 ALA B C 1
ATOM 3345 O O . ALA B 1 196 ? 11.086 6.09 11.172 1 96.06 196 ALA B O 1
ATOM 3346 N N . GLU B 1 197 ? 13.023 7.203 11.133 1 94.06 197 GLU B N 1
ATOM 3347 C CA . GLU B 1 197 ? 13.836 6.078 11.578 1 94.06 197 GLU B CA 1
ATOM 3348 C C . GLU B 1 197 ? 13.312 5.508 12.891 1 94.06 197 GLU B C 1
ATOM 3350 O O . GLU B 1 197 ? 13.359 4.293 13.109 1 94.06 197 GLU B O 1
ATOM 3355 N N . ASP B 1 198 ? 12.812 6.379 13.711 1 96.81 198 ASP B N 1
ATOM 3356 C CA . ASP B 1 198 ? 12.383 5.969 15.047 1 96.81 198 ASP B CA 1
ATOM 3357 C C . ASP B 1 198 ? 10.859 5.887 15.125 1 96.81 198 ASP B C 1
ATOM 3359 O O . ASP B 1 198 ? 10.281 5.863 16.219 1 96.81 198 ASP B O 1
ATOM 3363 N N . ALA B 1 199 ? 10.219 5.898 14 1 97.62 199 ALA B N 1
ATOM 3364 C CA . ALA B 1 199 ? 8.758 5.793 14.008 1 97.62 199 ALA B CA 1
ATOM 3365 C C . ALA B 1 199 ? 8.312 4.375 14.336 1 97.62 199 ALA B C 1
ATOM 3367 O O . ALA B 1 199 ? 8.93 3.402 13.891 1 97.62 199 ALA B O 1
ATOM 3368 N N . ILE B 1 200 ? 7.301 4.293 15.117 1 97.75 200 ILE B N 1
ATOM 3369 C CA . ILE B 1 200 ? 6.645 3.018 15.391 1 97.75 200 ILE B CA 1
ATOM 3370 C C . ILE B 1 200 ? 5.613 2.727 14.305 1 97.75 200 ILE B C 1
ATOM 3372 O O . ILE B 1 200 ? 4.699 3.521 14.078 1 97.75 200 ILE B O 1
ATOM 3376 N N . ILE B 1 201 ? 5.75 1.576 13.664 1 96.69 201 ILE B N 1
ATOM 3377 C CA . ILE B 1 201 ? 4.871 1.238 12.555 1 96.69 201 ILE B CA 1
ATOM 3378 C C . ILE B 1 201 ? 3.576 0.627 13.078 1 96.69 201 ILE B C 1
ATOM 3380 O O . ILE B 1 201 ? 3.607 -0.29 13.906 1 96.69 201 ILE B O 1
ATOM 3384 N N . LEU B 1 202 ? 2.502 1.184 12.711 1 97 202 LEU B N 1
ATOM 3385 C CA . LEU B 1 202 ? 1.185 0.64 13.031 1 97 202 LEU B CA 1
ATOM 3386 C C . LEU B 1 202 ? 0.455 0.218 11.758 1 97 202 LEU B C 1
ATOM 3388 O O . LEU B 1 202 ? -0.103 1.059 11.047 1 97 202 LEU B O 1
ATOM 3392 N N . ASP B 1 203 ? 0.453 -1.049 11.477 1 95.62 203 ASP B N 1
ATOM 3393 C CA . ASP B 1 203 ? -0.344 -1.607 10.391 1 95.62 203 ASP B CA 1
ATOM 3394 C C . ASP B 1 203 ? -1.772 -1.895 10.844 1 95.62 203 ASP B C 1
ATOM 3396 O O . ASP B 1 203 ? -2.014 -2.85 11.586 1 95.62 203 ASP B O 1
ATOM 3400 N N . ASN B 1 204 ? -2.682 -1.121 10.406 1 94.5 204 ASN B N 1
ATOM 3401 C CA . ASN B 1 204 ? -4.031 -1.302 10.922 1 94.5 204 ASN B CA 1
ATOM 3402 C C . ASN B 1 204 ? -4.914 -2.061 9.938 1 94.5 204 ASN B C 1
ATOM 3404 O O . ASN B 1 204 ? -6.133 -1.865 9.906 1 94.5 204 ASN B O 1
ATOM 3408 N N . THR B 1 205 ? -4.352 -2.885 9.086 1 94.88 205 THR B N 1
ATOM 3409 C CA . THR B 1 205 ? -5.074 -3.682 8.102 1 94.88 205 THR B CA 1
ATOM 3410 C C . THR B 1 205 ? -6.152 -4.523 8.773 1 94.88 205 THR B C 1
ATOM 3412 O O . THR B 1 205 ? -7.309 -4.531 8.336 1 94.88 205 THR B O 1
ATOM 3415 N N . ASP B 1 206 ? -5.77 -5.199 9.844 1 92.69 206 ASP B N 1
ATOM 3416 C CA . ASP B 1 206 ? -6.672 -6.191 10.422 1 92.69 206 ASP B CA 1
ATOM 3417 C C . ASP B 1 206 ? -6.992 -5.859 11.875 1 92.69 206 ASP B C 1
ATOM 3419 O O . ASP B 1 206 ? -7.254 -6.754 12.68 1 92.69 206 ASP B O 1
ATOM 3423 N N . ILE B 1 207 ? -6.891 -4.605 12.234 1 93.19 207 ILE B N 1
ATOM 3424 C CA . ILE B 1 207 ? -7.164 -4.277 13.633 1 93.19 207 ILE B CA 1
ATOM 3425 C C . ILE B 1 207 ? -8.305 -3.268 13.711 1 93.19 207 ILE B C 1
ATOM 3427 O O . ILE B 1 207 ? -8.508 -2.479 12.789 1 93.19 207 ILE B O 1
ATOM 3431 N N . THR B 1 208 ? -9.016 -3.301 14.758 1 94.38 208 THR B N 1
ATOM 3432 C CA . THR B 1 208 ? -10.164 -2.428 14.969 1 94.38 208 THR B CA 1
ATOM 3433 C C . THR B 1 208 ? -9.719 -1.067 15.5 1 94.38 208 THR B C 1
ATOM 3435 O O . THR B 1 208 ? -8.602 -0.926 15.992 1 94.38 208 THR B O 1
ATOM 3438 N N . PRO B 1 209 ? -10.625 -0.079 15.367 1 94.88 209 PRO B N 1
ATOM 3439 C CA . PRO B 1 209 ? -10.312 1.229 15.953 1 94.88 209 PRO B CA 1
ATOM 3440 C C . PRO B 1 209 ? -9.961 1.146 17.438 1 94.88 209 PRO B C 1
ATOM 3442 O O . PRO B 1 209 ? -9.062 1.854 17.891 1 94.88 209 PRO B O 1
ATOM 3445 N N . LYS B 1 210 ? -10.594 0.263 18.172 1 96.12 210 LYS B N 1
ATOM 3446 C CA . LYS B 1 210 ? -10.305 0.094 19.594 1 96.12 210 LYS B CA 1
ATOM 3447 C C . LYS B 1 210 ? -8.906 -0.467 19.812 1 96.12 210 LYS B C 1
ATOM 3449 O O . LYS B 1 210 ? -8.164 0.016 20.672 1 96.12 210 LYS B O 1
ATOM 3454 N N . GLU B 1 211 ? -8.547 -1.479 19.047 1 96.81 211 GLU B N 1
ATOM 3455 C CA . GLU B 1 211 ? -7.23 -2.1 19.156 1 96.81 211 GLU B CA 1
ATOM 3456 C C . GLU B 1 211 ? -6.125 -1.119 18.781 1 96.81 211 GLU B C 1
ATOM 3458 O O . GLU B 1 211 ? -5.07 -1.091 19.422 1 96.81 211 GLU B O 1
ATOM 3463 N N . GLN B 1 212 ? -6.379 -0.359 17.766 1 96.5 212 GLN B N 1
ATOM 3464 C CA . GLN B 1 212 ? -5.359 0.604 17.359 1 96.5 212 GLN B CA 1
ATOM 3465 C C . GLN B 1 212 ? -5.176 1.688 18.406 1 96.5 212 GLN B C 1
ATOM 3467 O O . GLN B 1 212 ? -4.059 2.15 18.641 1 96.5 212 GLN B O 1
ATOM 3472 N N . LEU B 1 213 ? -6.297 2.145 19.031 1 97.5 213 LEU B N 1
ATOM 3473 C CA . LEU B 1 213 ? -6.203 3.123 20.125 1 97.5 213 LEU B CA 1
ATOM 3474 C C . LEU B 1 213 ? -5.398 2.564 21.281 1 97.5 213 LEU B C 1
ATOM 3476 O O . LEU B 1 213 ? -4.535 3.25 21.844 1 97.5 213 LEU B O 1
ATOM 3480 N N . GLU B 1 214 ? -5.66 1.328 21.641 1 97.75 214 GLU B N 1
ATOM 3481 C CA . GLU B 1 214 ? -4.938 0.689 22.734 1 97.75 214 GLU B CA 1
ATOM 3482 C C . GLU B 1 214 ? -3.447 0.585 22.422 1 97.75 214 GLU B C 1
ATOM 3484 O O . GLU B 1 214 ? -2.609 0.828 23.297 1 97.75 214 GLU B O 1
ATOM 3489 N N . PHE B 1 215 ? -3.16 0.216 21.234 1 97.56 215 PHE B N 1
ATOM 3490 C CA . PHE B 1 215 ? -1.772 0.142 20.797 1 97.56 215 PHE B CA 1
ATOM 3491 C C . PHE B 1 215 ? -1.078 1.488 20.969 1 97.56 215 PHE B C 1
ATOM 3493 O O . PHE B 1 215 ? 0.004 1.567 21.547 1 97.56 215 PHE B O 1
ATOM 3500 N N . ALA B 1 216 ? -1.729 2.555 20.469 1 97.81 216 ALA B N 1
ATOM 3501 C CA . ALA B 1 216 ? -1.146 3.893 20.531 1 97.81 216 ALA B CA 1
ATOM 3502 C C . ALA B 1 216 ? -0.994 4.371 21.969 1 97.81 216 ALA B C 1
ATOM 3504 O O . ALA B 1 216 ? 0.024 4.969 22.328 1 97.81 216 ALA B O 1
ATOM 3505 N N . LEU B 1 217 ? -1.98 4.098 22.766 1 97.62 217 LEU B N 1
ATOM 3506 C CA . LEU B 1 217 ? -1.938 4.504 24.156 1 97.62 217 LEU B CA 1
ATOM 3507 C C . LEU B 1 217 ? -0.754 3.861 24.875 1 97.62 217 LEU B C 1
ATOM 3509 O O . LEU B 1 217 ? -0.062 4.52 25.656 1 97.62 217 LEU B O 1
ATOM 3513 N N . ASN B 1 218 ? -0.516 2.594 24.594 1 97.5 218 ASN B N 1
ATOM 3514 C CA . ASN B 1 218 ? 0.606 1.883 25.188 1 97.5 218 ASN B CA 1
ATOM 3515 C C . ASN B 1 218 ? 1.939 2.535 24.828 1 97.5 218 ASN B C 1
ATOM 3517 O O . ASN B 1 218 ? 2.875 2.523 25.625 1 97.5 218 ASN B O 1
ATOM 3521 N N . LYS B 1 219 ? 2.006 3.117 23.656 1 97.44 219 LYS B N 1
ATOM 3522 C CA . LYS B 1 219 ? 3.248 3.729 23.203 1 97.44 219 LYS B CA 1
ATOM 3523 C C . LYS B 1 219 ? 3.406 5.141 23.75 1 97.44 219 LYS B C 1
ATOM 3525 O O . LYS B 1 219 ? 4.527 5.613 23.953 1 97.44 219 LYS B O 1
ATOM 3530 N N . VAL B 1 220 ? 2.326 5.828 24.047 1 96.75 220 VAL B N 1
ATOM 3531 C CA . VAL B 1 220 ? 2.359 7.234 24.438 1 96.75 220 VAL B CA 1
ATOM 3532 C C . VAL B 1 220 ? 2.426 7.359 25.953 1 96.75 220 VAL B C 1
ATOM 3534 O O . VAL B 1 220 ? 3.031 8.297 26.484 1 96.75 220 VAL B O 1
ATOM 3537 N N . THR B 1 221 ? 1.9 6.457 26.703 1 93.81 221 THR B N 1
ATOM 3538 C CA . THR B 1 221 ? 1.699 6.52 28.156 1 93.81 221 THR B CA 1
ATOM 3539 C C . THR B 1 221 ? 3.027 6.73 28.875 1 93.81 221 THR B C 1
ATOM 3541 O O . THR B 1 221 ? 3.098 7.492 29.844 1 93.81 221 THR B O 1
ATOM 3544 N N . PRO 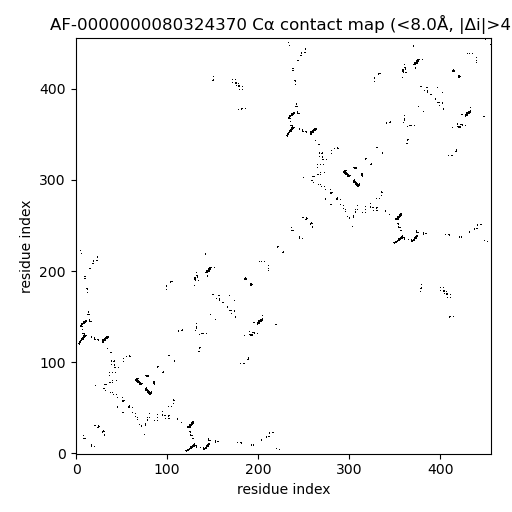B 1 222 ? 4.129 6.109 28.406 1 93.5 222 PRO B N 1
ATOM 3545 C CA . PRO B 1 222 ? 5.402 6.301 29.094 1 93.5 222 PRO B CA 1
ATOM 3546 C C . PRO B 1 222 ? 5.855 7.758 29.109 1 93.5 222 PRO B C 1
ATOM 3548 O O . PRO B 1 222 ? 6.691 8.141 29.938 1 93.5 222 PRO B O 1
ATOM 3551 N N . PHE B 1 223 ? 5.348 8.539 28.297 1 92.62 223 PHE B N 1
ATOM 3552 C CA . PHE B 1 223 ? 5.801 9.914 28.172 1 92.62 223 PHE B CA 1
ATOM 3553 C C . PHE B 1 223 ? 4.863 10.867 28.891 1 92.62 223 PHE B C 1
ATOM 3555 O O . PHE B 1 223 ? 5.125 12.07 28.969 1 92.62 223 PHE B O 1
ATOM 3562 N N . ILE B 1 224 ? 3.811 10.312 29.359 1 87.38 224 ILE B N 1
ATOM 3563 C CA . ILE B 1 224 ? 2.854 11.141 30.078 1 87.38 224 ILE B CA 1
ATOM 3564 C C . ILE B 1 224 ? 3.111 11.031 31.578 1 87.38 224 ILE B C 1
ATOM 3566 O O . ILE B 1 224 ? 3.084 9.93 32.156 1 87.38 224 ILE B O 1
ATOM 3570 N N . PRO B 1 225 ? 3.879 11.922 32.219 1 66.5 225 PRO B N 1
ATOM 3571 C CA . PRO B 1 225 ? 4.156 11.82 33.656 1 66.5 225 PRO B CA 1
ATOM 3572 C C . PRO B 1 225 ? 2.941 11.367 34.469 1 66.5 225 PRO B C 1
ATOM 3574 O O . PRO B 1 225 ? 3.072 10.562 35.375 1 66.5 225 PRO B O 1
ATOM 3577 N N . GLN B 1 226 ? 1.818 12.008 34.531 1 56.09 226 GLN B N 1
ATOM 3578 C CA . GLN B 1 226 ? 0.875 11.844 35.656 1 56.09 226 GLN B CA 1
ATOM 3579 C C . GLN B 1 226 ? 0.101 10.531 35.5 1 56.09 226 GLN B C 1
ATOM 3581 O O . GLN B 1 226 ? -0.682 10.18 36.406 1 56.09 226 GLN B O 1
ATOM 3586 N N . LEU B 1 227 ? -0.12 10.109 34.312 1 47.25 227 LEU B N 1
ATOM 3587 C CA . LEU B 1 227 ? -1.106 9.039 34.344 1 47.25 227 LEU B CA 1
ATOM 3588 C C . LEU B 1 227 ? -0.529 7.793 35 1 47.25 227 LEU B C 1
ATOM 3590 O O . LEU B 1 227 ? -1.214 6.773 35.125 1 47.25 227 LEU B O 1
ATOM 3594 N N . ALA B 1 228 ? 0.681 7.836 35.281 1 36.34 228 ALA B N 1
ATOM 3595 C CA . ALA B 1 228 ? 1.118 6.75 36.156 1 36.34 228 ALA B CA 1
ATOM 3596 C C . ALA B 1 228 ? 0.717 7.016 37.594 1 36.34 228 ALA B C 1
ATOM 3598 O O . ALA B 1 228 ? 0.765 8.156 38.062 1 36.34 228 ALA B O 1
#

Nearest PDB structures (foldseek):
  2feo-assembly1_A  TM=9.444E-01  e=6.691E-19  Escherichia coli
  4die-assembly4_B  TM=9.311E-01  e=3.613E-18  Mycobacteroides abscessus ATCC 19977
  4e22-assembly1_A  TM=8.851E-01  e=1.841E-18  Yersinia pseudotuberculosis YPIII
  1cke-assembly1_A  TM=8.051E-01  e=3.408E-19  Escherichia coli
  2fem-assembly1_A  TM=8.077E-01  e=2.886E-18  Escherichia coli